Protein AF-A0A6N2ZY96-F1 (afdb_monomer)

Radius of gyration: 28.54 Å; Cα contacts (8 Å, |Δi|>4): 1042; chains: 1; bounding box: 73×35×82 Å

Solvent-accessible surface area (backbone atoms only — not comparable to full-atom values): 19296 Å² total; per-residue (Å²): 132,84,83,80,75,58,68,68,63,39,51,63,54,39,72,68,52,67,50,56,37,27,32,43,34,44,31,43,30,41,33,49,71,53,71,77,43,77,48,78,44,82,44,76,71,34,42,37,38,40,40,38,37,36,47,16,39,56,33,50,34,39,36,41,37,37,40,42,73,76,43,82,55,49,75,84,51,50,46,42,37,31,41,38,42,34,43,32,37,27,36,37,31,35,38,38,37,39,39,35,57,43,67,47,49,59,76,40,71,26,83,80,74,43,85,21,45,36,30,38,29,37,42,40,37,36,24,37,45,42,33,44,34,41,35,44,31,44,34,41,37,39,46,40,97,84,34,46,26,32,46,33,42,35,40,38,45,36,37,30,66,53,87,70,36,28,33,39,34,43,35,41,37,41,32,48,39,50,38,38,38,37,41,40,39,38,39,40,49,80,92,48,61,77,45,76,48,71,52,71,37,72,50,45,57,73,58,31,78,90,52,79,63,92,58,63,74,35,76,34,48,54,30,39,36,36,42,35,42,35,40,42,45,34,43,27,34,41,36,42,35,43,35,39,48,38,62,79,39,52,21,37,34,42,37,40,34,41,39,42,34,52,50,74,55,50,70,59,89,77,79,86,77,94,75,77,94,79,92,71,83,72,87,80,79,69,58,48,72,58,51,69,34,40,35,42,37,41,36,38,36,36,25,48,29,32,37,36,32,41,39,37,36,40,34,50,46,47,99,49,56,20,38,49,32,42,31,46,31,41,32,73,27,77,42,66,41,3,73,42,94,40,41,45,55,56,94,62,77,66,38,21,61,68,54,74,77,57,76,84,88,75,81,68,60,45,29,43,34,41,46,34,39,41,44,48,67,46,67,49,44,77,81,130

Sequence (384 aa):
MAPQVSDTAKHDAVQSNWVDRTDIAVGVQTGGKSKLDKGHFLTDDQNTIYNKQSDYGNLTKAYIETLQPISHYDENSKSVLFVQGRIGRGGEKIASKELRGYLLPELTINRNGQPSYTKINTDEKSSETLGIVGTVGIGYRRLSRNEHAYIGVNAFVDRAFTGNYNRISGGVEYVNGLNEVYANVYKGIGNKDVVRGGGGNPYPKRLYPNGYPDSFPYGVIPSENYYTYKGGRALGGYELGFARSFKNARWVRAYVNGYRWKGQGFGHEQYYNPGRPGHWSVPWFSVRNTNHYKGIKIGAELQLTPHISLDIGYNHANNMSKGMYGTVKYTLGTSKFAFWGGKHSDDAITTARSKMLNKVRRQDMIVESFDDIEYDYLAPIDHL

pLDDT: mean 84.2, std 14.66, range [32.34, 98.44]

Foldseek 3Di:
DPDAFDVVLLQVLQPDDFLQFKKWKKKKFAFDWDDWDWDWDADQAETEIETEIEAAGMWIWTKMKTKAWPDRDGSPDQKTKIKIKMKTWAAKEKEKEWEFFDWALDWDAGPVRDTHTYGYIYIYIYMYGQTIKIKMKMKMKGADPRLQKIKMKMKMWMFRPRVTKIKIKIKIWIDGQFKIKMKMWMDIDDDFDKDKDKDKDAQPCNSVVVDDDPPPPFPTFGMKMKMKTWTKHFWTWMKIKMKGADQQANQKIKMKMKIKTKADKDFDDDDDDPDDDDDDDRDDDGIDDIDMKIWMWIWMWGAAAQFKIKIWTWIDMPSHGTGIMIMIMGRSDGHQDHPPPHNGHDPGRRGCSSCNRPDDDDDHIYMYIYMYMYMDIHDGHHDD

InterPro domains:
  IPR024519 Inverse autotransporter, beta-domain [PF11924] (133-363)
  IPR038177 Inverse autotransporter, beta-domain superfamily [G3DSA:2.40.160.160] (109-370)

Mean predicted aligned error: 9.09 Å

Secondary structure (DSSP, 8-state):
-PPPPPHHHHHHHH---SGGGEEEEEEEE--EEPPPEEEEEE-SS-EEEEEEEEEEPPEEEEEEEEEEE-S---SS--EEEEEEEEEEEEEEEEEEEEEEEEEEEEEEE-TTS-EEEEEEEEEEEEEEEEEEEEEEEEEEEEE-TTSSEEEEEEEEEEEETTTTEEEEEEEEEEEETTEEEEEEEEEEES----EEEEEEEES-GGG-TT---TTTTTTS--EEEEEEEEEEEEPEEEEEEEEEEETTEEEEEEEEEEEEEE---EE--PPP----SSS-------EE---EEEEEEEEEEEE-SSSEEEEEEEEEESSS--EEEEEEEEESS--SB-SSSSB-S-SS---GGGGTTSPPP-PPPEEEEEEEEEEEEPPPPPP-

Nearest PDB structures (foldseek):
  8uzl-assembly2_B  TM=5.434E-01  e=2.583E-02  synthetic construct
  4y25-assembly1_A  TM=2.996E-01  e=1.001E-02  Escherichia coli K-12
  1fep-assembly1_A  TM=2.546E-01  e=2.583E-02  Escherichia coli K-12
  2hdi-assembly1_A  TM=1.944E-01  e=1.654E-02  Escherichia coli
  2vdf-assembly1_A  TM=2.580E-01  e=3.229E-02  Neisseria meningitidis

Organism: NCBI:txid39777

Structure (mmCIF, N/CA/C/O backbone):
data_AF-A0A6N2ZY96-F1
#
_entry.id   AF-A0A6N2ZY96-F1
#
loop_
_atom_site.group_PDB
_atom_site.id
_atom_site.type_symbol
_atom_site.label_atom_id
_atom_site.label_alt_id
_atom_site.label_comp_id
_atom_site.label_asym_id
_atom_site.label_entity_id
_atom_site.label_seq_id
_atom_site.pdbx_PDB_ins_code
_atom_site.Cartn_x
_atom_site.Cartn_y
_atom_site.Cartn_z
_atom_site.occupancy
_atom_site.B_iso_or_equiv
_atom_site.auth_seq_id
_atom_site.auth_comp_id
_atom_site.auth_asym_id
_atom_site.auth_atom_id
_atom_site.pdbx_PDB_model_num
ATOM 1 N N . MET A 1 1 ? -19.858 -18.746 37.339 1.00 32.34 1 MET A N 1
ATOM 2 C CA . MET A 1 1 ? -20.741 -17.713 36.754 1.00 32.34 1 MET A CA 1
ATOM 3 C C . MET A 1 1 ? -19.890 -16.797 35.892 1.00 32.34 1 MET A C 1
ATOM 5 O O . MET A 1 1 ? -18.878 -16.315 36.385 1.00 32.34 1 MET A O 1
ATOM 9 N N . ALA A 1 2 ? -20.229 -16.617 34.613 1.00 33.84 2 ALA A N 1
ATOM 10 C CA . ALA A 1 2 ? -19.560 -15.617 33.780 1.00 33.84 2 ALA A CA 1
ATOM 11 C C . ALA A 1 2 ? -19.949 -14.218 34.297 1.00 33.84 2 ALA A C 1
ATOM 13 O O . ALA A 1 2 ? -21.143 -14.001 34.519 1.00 33.84 2 ALA A O 1
ATOM 14 N N . PRO A 1 3 ? -19.006 -13.292 34.536 1.00 43.69 3 PRO A N 1
ATOM 15 C CA . PRO A 1 3 ? -19.353 -11.999 35.113 1.00 43.69 3 PRO A CA 1
ATOM 16 C C . PRO A 1 3 ? -20.132 -11.158 34.092 1.00 43.69 3 PRO A C 1
ATOM 18 O O . PRO A 1 3 ? -19.781 -11.118 32.911 1.00 43.69 3 PRO A O 1
ATOM 21 N N . GLN A 1 4 ? -21.215 -10.522 34.540 1.00 48.66 4 GLN A N 1
ATOM 22 C CA . GLN A 1 4 ? -22.059 -9.673 33.701 1.00 48.66 4 GLN A CA 1
ATOM 23 C C . GLN A 1 4 ? -21.403 -8.311 33.435 1.00 48.66 4 GLN A C 1
ATOM 25 O O . GLN A 1 4 ? -20.694 -7.758 34.273 1.00 48.66 4 GLN A O 1
ATOM 30 N N . VAL A 1 5 ? -21.658 -7.775 32.244 1.00 56.38 5 VAL A N 1
ATOM 31 C CA . VAL A 1 5 ? -21.278 -6.420 31.825 1.00 56.38 5 VAL A CA 1
ATOM 32 C C . VAL A 1 5 ? -22.154 -5.412 32.563 1.00 56.38 5 VAL A C 1
ATOM 34 O O . VAL A 1 5 ? -23.373 -5.570 32.525 1.00 56.38 5 VAL A O 1
ATOM 37 N N . SER A 1 6 ? -21.572 -4.382 33.186 1.00 59.44 6 SER A N 1
ATOM 38 C CA . SER A 1 6 ? -22.366 -3.323 33.824 1.00 59.44 6 SER A CA 1
ATOM 39 C C . SER A 1 6 ? -23.140 -2.508 32.782 1.00 59.44 6 SER A C 1
ATOM 41 O O . SER A 1 6 ? -22.625 -2.221 31.698 1.00 59.44 6 SER A O 1
ATOM 43 N N . ASP A 1 7 ? -24.372 -2.111 33.103 1.00 60.44 7 ASP A N 1
ATOM 44 C CA . ASP A 1 7 ? -25.250 -1.401 32.161 1.00 60.44 7 ASP A CA 1
ATOM 45 C C . ASP A 1 7 ? -24.690 -0.030 31.749 1.00 60.44 7 ASP A C 1
ATOM 47 O O . ASP A 1 7 ? -24.784 0.361 30.590 1.00 60.44 7 ASP A O 1
ATOM 51 N N . THR A 1 8 ? -23.935 0.632 32.630 1.00 56.69 8 THR A N 1
ATOM 52 C CA . THR A 1 8 ? -23.224 1.884 32.316 1.00 56.69 8 THR A CA 1
ATOM 53 C C . THR A 1 8 ? -22.191 1.712 31.194 1.00 56.69 8 THR A C 1
ATOM 55 O O . THR A 1 8 ? -22.019 2.593 30.357 1.00 56.69 8 THR A O 1
ATOM 58 N N . ALA A 1 9 ? -21.497 0.568 31.139 1.00 60.53 9 ALA A N 1
ATOM 59 C CA . ALA A 1 9 ? -20.515 0.296 30.089 1.00 60.53 9 ALA A CA 1
ATOM 60 C C . ALA A 1 9 ? -21.174 -0.016 28.735 1.00 60.53 9 ALA A C 1
ATOM 62 O O . ALA A 1 9 ? -20.564 0.221 27.689 1.00 60.53 9 ALA A O 1
ATOM 63 N N . LYS A 1 10 ? -22.407 -0.542 28.743 1.00 61.84 10 LYS A N 1
ATOM 64 C CA . LYS A 1 10 ? -23.196 -0.747 27.522 1.00 61.84 10 LYS A CA 1
ATOM 65 C C . LYS A 1 10 ? -23.717 0.582 26.984 1.00 61.84 10 LYS A C 1
ATOM 67 O O . LYS A 1 10 ? -23.539 0.831 25.794 1.00 61.84 10 LYS A O 1
ATOM 72 N N . HIS A 1 11 ? -24.274 1.422 27.855 1.00 64.19 11 HIS A N 1
ATOM 73 C CA . HIS A 1 11 ? -24.824 2.733 27.507 1.00 64.19 11 HIS A CA 1
ATOM 74 C C . HIS A 1 11 ? -23.782 3.636 26.828 1.00 64.19 11 HIS A C 1
ATOM 76 O O . HIS A 1 11 ? -24.004 4.159 25.733 1.00 64.19 11 HIS A O 1
ATOM 82 N N . ASP A 1 12 ? -22.585 3.741 27.412 1.00 61.16 12 ASP A N 1
ATOM 83 C CA . ASP A 1 12 ? -21.491 4.559 26.867 1.00 61.16 12 ASP A CA 1
ATOM 84 C C . ASP A 1 12 ? -20.995 4.066 25.493 1.00 61.16 12 ASP A C 1
ATOM 86 O O . ASP A 1 12 ? -20.632 4.863 24.631 1.00 61.16 12 ASP A O 1
ATOM 90 N N . ALA A 1 13 ? -20.965 2.747 25.266 1.00 60.28 13 ALA A N 1
ATOM 91 C CA . ALA A 1 13 ? -20.491 2.163 24.005 1.00 60.28 13 ALA A CA 1
ATOM 92 C C . ALA A 1 13 ? -21.439 2.427 22.820 1.00 60.28 13 ALA A C 1
ATOM 94 O O . ALA A 1 13 ? -21.070 2.209 21.663 1.00 60.28 13 ALA A O 1
ATOM 95 N N . VAL A 1 14 ? -22.666 2.847 23.119 1.00 61.50 14 VAL A N 1
ATOM 96 C CA . VAL A 1 14 ? -23.787 2.958 22.189 1.00 61.50 14 VAL A CA 1
ATOM 97 C C . VAL A 1 14 ? -24.066 4.414 21.806 1.00 61.50 14 VAL A C 1
ATOM 99 O O . VAL A 1 14 ? -24.357 4.681 20.643 1.00 61.50 14 VAL A O 1
ATOM 102 N N . GLN A 1 15 ? -23.903 5.371 22.725 1.00 62.00 15 GLN A N 1
ATOM 103 C CA . GLN A 1 15 ? -24.212 6.794 22.491 1.00 62.00 15 GLN A CA 1
ATOM 104 C C . GLN A 1 15 ? -23.153 7.593 21.699 1.00 62.00 15 GLN A C 1
ATOM 106 O O . GLN A 1 15 ? -23.186 8.820 21.660 1.00 62.00 15 GLN A O 1
ATOM 111 N N . SER A 1 16 ? -22.214 6.926 21.029 1.00 64.38 16 SER A N 1
ATOM 112 C CA . SER A 1 16 ? -21.169 7.589 20.240 1.00 64.38 16 SER A CA 1
ATOM 113 C C . SER A 1 16 ? -21.763 8.351 19.039 1.00 64.38 16 SER A C 1
ATOM 115 O O . SER A 1 16 ? -22.525 7.787 18.244 1.00 64.38 16 SER A O 1
ATOM 117 N N . ASN A 1 17 ? -21.376 9.617 18.858 1.00 70.06 17 ASN A N 1
ATOM 118 C CA . ASN A 1 17 ? -21.767 10.435 17.707 1.00 70.06 17 ASN A CA 1
ATOM 119 C C . ASN A 1 17 ? -20.744 10.300 16.559 1.00 70.06 17 ASN A C 1
ATOM 121 O O . ASN A 1 17 ? -19.658 9.738 16.713 1.00 70.06 17 ASN A O 1
ATOM 125 N N . TRP A 1 18 ? -21.081 10.815 15.375 1.00 69.75 18 TRP A N 1
ATOM 126 C CA . TRP A 1 18 ? -20.219 10.802 14.194 1.00 69.75 18 TRP A CA 1
ATOM 127 C C . TRP A 1 18 ? -18.880 11.512 14.427 1.00 69.75 18 TRP A C 1
ATOM 129 O O . TRP A 1 18 ? -17.854 11.094 13.882 1.00 69.75 18 TRP A O 1
ATOM 139 N N . VAL A 1 19 ? -18.895 12.543 15.275 1.00 78.25 19 VAL A N 1
ATOM 140 C CA . VAL A 1 19 ? -17.731 13.332 15.692 1.00 78.25 19 VAL A CA 1
ATOM 141 C C . VAL A 1 19 ? -16.722 12.451 16.439 1.00 78.25 19 VAL A C 1
ATOM 143 O O . VAL A 1 19 ? -15.546 12.437 16.083 1.00 78.25 19 VAL A O 1
ATOM 146 N N . ASP A 1 20 ? -17.179 11.599 17.362 1.00 77.75 20 ASP A N 1
ATOM 147 C CA . ASP A 1 20 ? -16.318 10.687 18.141 1.00 77.75 20 ASP A CA 1
ATOM 148 C C . ASP A 1 20 ? -15.620 9.618 17.300 1.00 77.75 20 ASP A C 1
ATOM 150 O O . ASP A 1 20 ? -14.705 8.940 17.762 1.00 77.75 20 ASP A O 1
ATOM 154 N N . ARG A 1 21 ? -16.050 9.451 16.049 1.00 82.69 21 ARG A N 1
ATOM 155 C CA . ARG A 1 21 ? -15.536 8.428 15.138 1.00 82.69 21 ARG A CA 1
ATOM 156 C C . ARG A 1 21 ? -14.749 9.007 13.977 1.00 82.69 21 ARG A C 1
ATOM 158 O O . ARG A 1 21 ? -14.334 8.241 13.108 1.00 82.69 21 ARG A O 1
ATOM 165 N N . THR A 1 22 ? -14.515 10.316 13.973 1.00 91.19 22 THR A N 1
ATOM 166 C CA . THR A 1 22 ? -13.776 11.009 12.918 1.00 91.19 22 THR A CA 1
ATOM 167 C C . THR A 1 22 ? -12.372 11.360 13.394 1.00 91.19 22 THR A C 1
ATOM 169 O O . THR A 1 22 ? -12.214 12.117 14.348 1.00 91.19 22 THR A O 1
ATOM 172 N N . ASP A 1 23 ? -11.362 10.823 12.709 1.00 93.31 23 ASP A N 1
ATOM 173 C CA . ASP A 1 23 ? -9.952 11.108 12.973 1.00 93.31 23 ASP A CA 1
ATOM 174 C C . ASP A 1 23 ? -9.358 11.949 11.853 1.00 93.31 23 ASP A C 1
ATOM 176 O O . ASP A 1 23 ? -9.582 11.679 10.672 1.00 93.31 23 ASP A O 1
ATOM 180 N N . ILE A 1 24 ? -8.525 12.907 12.238 1.00 95.25 24 ILE A N 1
ATOM 181 C CA . ILE A 1 24 ? -7.590 13.613 11.373 1.00 95.25 24 ILE A CA 1
ATOM 182 C C . ILE A 1 24 ? -6.197 13.108 11.726 1.00 95.25 24 ILE A C 1
ATOM 184 O O . ILE A 1 24 ? -5.769 13.210 12.872 1.00 95.25 24 ILE A O 1
ATOM 188 N N . ALA A 1 25 ? -5.478 12.551 10.762 1.00 96.69 25 ALA A N 1
ATOM 189 C CA . ALA A 1 25 ? -4.208 11.888 11.005 1.00 96.69 25 ALA A CA 1
ATOM 190 C C . ALA A 1 25 ? -3.099 12.448 10.124 1.00 96.69 25 ALA A C 1
ATOM 192 O O . ALA A 1 25 ? -3.306 12.678 8.934 1.00 96.69 25 ALA A O 1
ATOM 193 N N . VAL A 1 26 ? -1.903 12.585 10.694 1.00 97.06 26 VAL A N 1
ATOM 194 C CA . VAL A 1 26 ? -0.672 12.942 9.981 1.00 97.06 26 VAL A CA 1
ATOM 195 C C . VAL A 1 26 ? 0.438 12.005 10.430 1.00 97.06 26 VAL A C 1
ATOM 197 O O . VAL A 1 26 ? 0.609 11.756 11.621 1.00 97.06 26 VAL A O 1
ATOM 200 N N . GLY A 1 27 ? 1.200 11.464 9.485 1.00 96.19 27 GLY A N 1
ATOM 201 C CA . GLY A 1 27 ? 2.249 10.508 9.800 1.00 96.19 27 GLY A CA 1
ATOM 202 C C . GLY A 1 27 ? 3.351 10.419 8.763 1.00 96.19 27 GLY A C 1
ATOM 203 O O . GLY A 1 27 ? 3.222 10.871 7.624 1.00 96.19 27 GLY A O 1
ATOM 204 N N . VAL A 1 28 ? 4.442 9.792 9.180 1.00 96.62 28 VAL A N 1
ATOM 205 C CA . VAL A 1 28 ? 5.624 9.534 8.366 1.00 96.62 28 VAL A CA 1
ATOM 206 C C . VAL A 1 28 ? 6.124 8.117 8.622 1.00 96.62 28 VAL A C 1
ATOM 208 O O . VAL A 1 28 ? 6.003 7.589 9.726 1.00 96.62 28 VAL A O 1
ATOM 211 N N . GLN A 1 29 ? 6.686 7.494 7.595 1.00 95.38 29 GLN A N 1
ATOM 212 C CA . GLN A 1 29 ? 7.449 6.259 7.694 1.00 95.38 29 GLN A CA 1
ATOM 213 C C . GLN A 1 29 ? 8.800 6.482 7.027 1.00 95.38 29 GLN A C 1
ATOM 215 O O . GLN A 1 29 ? 8.861 6.980 5.901 1.00 95.38 29 GLN A O 1
ATOM 220 N N . THR A 1 30 ? 9.876 6.109 7.711 1.00 92.62 30 THR A N 1
ATOM 221 C CA . THR A 1 30 ? 11.212 6.198 7.139 1.00 92.62 30 THR A CA 1
ATOM 222 C C . THR A 1 30 ? 11.403 5.157 6.046 1.00 92.62 30 THR A C 1
ATOM 224 O O . THR A 1 30 ? 10.806 4.076 6.050 1.00 92.62 30 THR A O 1
ATOM 227 N N . GLY A 1 31 ? 12.224 5.530 5.078 1.00 88.50 31 GLY A N 1
ATOM 228 C CA . GLY A 1 31 ? 12.674 4.673 4.005 1.00 88.50 31 GLY A CA 1
ATOM 229 C C . GLY A 1 31 ? 14.035 4.036 4.281 1.00 88.50 31 GLY A C 1
ATOM 230 O O . GLY A 1 31 ? 14.614 4.174 5.360 1.00 88.50 31 GLY A O 1
ATOM 231 N N . GLY A 1 32 ? 14.569 3.354 3.271 1.00 84.94 32 GLY A N 1
ATOM 232 C CA . GLY A 1 32 ? 15.904 2.775 3.302 1.00 84.94 32 GLY A CA 1
ATOM 233 C C . GLY A 1 32 ? 16.560 2.827 1.930 1.00 84.94 32 GLY A C 1
ATOM 234 O O . GLY A 1 32 ? 15.914 2.565 0.918 1.00 84.94 32 GLY A O 1
ATOM 235 N N . LYS A 1 33 ? 17.861 3.119 1.906 1.00 85.56 33 LYS A N 1
ATOM 236 C CA . LYS A 1 33 ? 18.666 3.149 0.681 1.00 85.56 33 LYS A CA 1
ATOM 237 C C . LYS A 1 33 ? 19.699 2.032 0.706 1.00 85.56 33 LYS A C 1
ATOM 239 O O . LYS A 1 33 ? 20.303 1.779 1.750 1.00 85.56 33 LYS A O 1
ATOM 244 N N . SER A 1 34 ? 19.914 1.368 -0.423 1.00 82.19 34 SER A N 1
ATOM 245 C CA . SER A 1 34 ? 21.116 0.564 -0.623 1.00 82.19 34 SER A CA 1
ATOM 246 C C . SER A 1 34 ? 22.229 1.446 -1.174 1.00 82.19 34 SER A C 1
ATOM 248 O O . SER A 1 34 ? 21.976 2.411 -1.897 1.00 82.19 34 SER A O 1
ATOM 250 N N . LYS A 1 35 ? 23.478 1.085 -0.873 1.00 79.56 35 LYS A N 1
ATOM 251 C CA . LYS A 1 35 ? 24.601 1.584 -1.667 1.00 79.56 35 LYS A CA 1
ATOM 252 C C . LYS A 1 35 ? 24.420 1.120 -3.115 1.00 79.56 35 LYS A C 1
ATOM 254 O O . LYS A 1 35 ? 23.777 0.094 -3.360 1.00 79.56 35 LYS A O 1
ATOM 259 N N . LEU A 1 36 ? 24.955 1.901 -4.047 1.00 83.81 36 LEU A N 1
ATOM 260 C CA . LEU A 1 36 ? 25.095 1.472 -5.430 1.00 83.81 36 LEU A CA 1
ATOM 261 C C . LEU A 1 36 ? 26.082 0.304 -5.455 1.00 83.81 36 LEU A C 1
ATOM 263 O O . LEU A 1 36 ? 27.236 0.465 -5.059 1.00 83.81 36 LEU A O 1
ATOM 267 N N . ASP A 1 37 ? 25.600 -0.855 -5.878 1.00 81.75 37 ASP A N 1
ATOM 268 C CA . ASP A 1 37 ? 26.414 -2.041 -6.097 1.00 81.75 37 ASP A CA 1
ATOM 269 C C . ASP A 1 37 ? 26.771 -2.106 -7.584 1.00 81.75 37 ASP A C 1
ATOM 271 O O . ASP A 1 37 ? 25.881 -2.067 -8.439 1.00 81.75 37 ASP A O 1
ATOM 275 N N . LYS A 1 38 ? 28.072 -2.121 -7.884 1.00 81.88 38 LYS A N 1
ATOM 276 C CA . LYS A 1 38 ? 28.601 -2.185 -9.249 1.00 81.88 38 LYS A CA 1
ATOM 277 C C . LYS A 1 38 ? 29.391 -3.473 -9.415 1.00 81.88 38 LYS A C 1
ATOM 279 O O . LYS A 1 38 ? 30.495 -3.597 -8.891 1.00 81.88 38 LYS A O 1
ATOM 284 N N . GLY A 1 39 ? 28.837 -4.406 -10.178 1.00 77.94 39 GLY A N 1
ATOM 285 C CA . GLY A 1 39 ? 29.546 -5.596 -10.632 1.00 77.94 39 GLY A CA 1
ATOM 286 C C . GLY A 1 39 ? 30.213 -5.336 -11.976 1.00 77.94 39 GLY A C 1
ATOM 287 O O . GLY A 1 39 ? 29.559 -4.857 -12.900 1.00 77.94 39 GLY A O 1
ATOM 288 N N . HIS A 1 40 ? 31.494 -5.671 -12.092 1.00 80.12 40 HIS A N 1
ATOM 289 C CA . HIS A 1 40 ? 32.206 -5.708 -13.366 1.00 80.12 40 HIS A CA 1
ATOM 290 C C . HIS A 1 40 ? 32.514 -7.162 -13.711 1.00 80.12 40 HIS A C 1
ATOM 292 O O . HIS A 1 40 ? 33.216 -7.848 -12.969 1.00 80.12 40 HIS A O 1
ATOM 298 N N . PHE A 1 41 ? 31.981 -7.626 -14.836 1.00 73.75 41 PHE A N 1
ATOM 299 C CA . PHE A 1 41 ? 32.165 -8.981 -15.329 1.00 73.75 41 PHE A CA 1
ATOM 300 C C . PHE A 1 41 ? 32.870 -8.920 -16.674 1.00 73.75 41 PHE A C 1
ATOM 302 O O . PHE A 1 41 ? 32.328 -8.423 -17.661 1.00 73.75 41 PHE A O 1
ATOM 309 N N . LEU A 1 42 ? 34.091 -9.440 -16.698 1.00 62.16 42 LEU A N 1
ATOM 310 C CA . LEU A 1 42 ? 34.831 -9.638 -17.931 1.00 62.16 42 LEU A CA 1
ATOM 311 C C . LEU A 1 42 ? 34.376 -10.965 -18.529 1.00 62.16 42 LEU A C 1
ATOM 313 O O . LEU A 1 42 ? 34.652 -12.023 -17.960 1.00 62.16 42 LEU A O 1
ATOM 317 N N . THR A 1 43 ? 33.662 -10.890 -19.643 1.00 62.62 43 THR A N 1
ATOM 318 C CA . THR A 1 43 ? 33.451 -12.047 -20.516 1.00 62.62 43 THR A CA 1
ATOM 319 C C . THR A 1 43 ? 34.516 -12.039 -21.607 1.00 62.62 43 THR A C 1
ATOM 321 O O . THR A 1 43 ? 35.199 -11.028 -21.788 1.00 62.62 43 THR A O 1
ATOM 324 N N . ASP A 1 44 ? 34.681 -13.159 -22.305 1.00 57.81 44 ASP A N 1
ATOM 325 C CA . ASP A 1 44 ? 35.690 -13.272 -23.363 1.00 57.81 44 ASP A CA 1
ATOM 326 C C . ASP A 1 44 ? 35.422 -12.274 -24.505 1.00 57.81 44 ASP A C 1
ATOM 328 O O . ASP A 1 44 ? 36.364 -11.712 -25.062 1.00 57.81 44 ASP A O 1
ATOM 332 N N . ASP A 1 45 ? 34.146 -11.943 -24.745 1.00 61.41 45 ASP A N 1
ATOM 333 C CA . ASP A 1 45 ? 33.726 -11.059 -25.835 1.00 61.41 45 ASP A CA 1
ATOM 334 C C . ASP A 1 45 ? 33.488 -9.604 -25.402 1.00 61.41 45 ASP A C 1
ATOM 336 O O . ASP A 1 45 ? 33.770 -8.701 -26.182 1.00 61.41 45 ASP A O 1
ATOM 340 N N . GLN A 1 46 ? 32.972 -9.350 -24.186 1.00 67.06 46 GLN A N 1
ATOM 341 C CA . GLN A 1 46 ? 32.573 -8.005 -23.731 1.00 67.06 46 GLN A CA 1
ATOM 342 C C . GLN A 1 46 ? 32.867 -7.712 -22.251 1.00 67.06 46 GLN A C 1
ATOM 344 O O . GLN A 1 46 ? 32.823 -8.590 -21.381 1.00 67.06 46 GLN A O 1
ATOM 349 N N . ASN A 1 47 ? 33.059 -6.426 -21.937 1.00 75.69 47 ASN A N 1
ATOM 350 C CA . ASN A 1 47 ? 33.030 -5.928 -20.562 1.00 75.69 47 ASN A CA 1
ATOM 351 C C . ASN A 1 47 ? 31.582 -5.632 -20.156 1.00 75.69 47 ASN A C 1
ATOM 353 O O . ASN A 1 47 ? 30.929 -4.778 -20.755 1.00 75.69 47 ASN A O 1
ATOM 357 N N . THR A 1 48 ? 31.068 -6.327 -19.144 1.00 80.50 48 THR A N 1
ATOM 358 C CA . THR A 1 48 ? 29.696 -6.147 -18.665 1.00 80.50 48 THR A CA 1
ATOM 359 C C . THR A 1 48 ? 29.683 -5.470 -17.302 1.00 80.50 48 THR A C 1
ATOM 361 O O . THR A 1 48 ? 30.231 -5.984 -16.329 1.00 80.50 48 THR A O 1
ATOM 364 N N . ILE A 1 49 ? 28.985 -4.341 -17.216 1.00 84.81 49 ILE A N 1
ATOM 365 C CA . ILE A 1 49 ? 28.712 -3.621 -15.975 1.00 84.81 49 ILE A CA 1
ATOM 366 C C . ILE A 1 49 ? 27.289 -3.937 -15.525 1.00 84.81 49 ILE A C 1
ATOM 368 O O . ILE A 1 49 ? 26.337 -3.848 -16.306 1.00 84.81 49 ILE A O 1
ATOM 372 N N . TYR A 1 50 ? 27.143 -4.276 -14.249 1.00 84.25 50 TYR A N 1
ATOM 373 C CA . TYR A 1 50 ? 25.857 -4.433 -13.588 1.00 84.25 50 TYR A CA 1
ATOM 374 C C . TYR A 1 50 ? 25.726 -3.410 -12.466 1.00 84.25 50 TYR A C 1
ATOM 376 O O . TYR A 1 50 ? 26.412 -3.505 -11.451 1.00 84.25 50 TYR A O 1
ATOM 384 N N . ASN A 1 51 ? 24.840 -2.436 -12.646 1.00 87.38 51 ASN A N 1
ATOM 385 C CA . ASN A 1 51 ? 24.520 -1.435 -11.639 1.00 87.38 51 ASN A CA 1
ATOM 386 C C . ASN A 1 51 ? 23.245 -1.845 -10.909 1.00 87.38 51 ASN A C 1
ATOM 388 O O . ASN A 1 51 ? 22.209 -2.045 -11.538 1.00 87.38 51 ASN A O 1
ATOM 392 N N . LYS A 1 52 ? 23.291 -1.923 -9.583 1.00 88.75 52 LYS A N 1
ATOM 393 C CA . LYS A 1 52 ? 22.112 -2.199 -8.765 1.00 88.75 52 LYS A CA 1
ATOM 394 C C . LYS A 1 52 ? 21.972 -1.164 -7.666 1.00 88.75 52 LYS A C 1
ATOM 396 O O . LYS A 1 52 ? 22.853 -1.003 -6.823 1.00 88.75 52 LYS A O 1
ATOM 401 N N . GLN A 1 53 ? 20.832 -0.486 -7.650 1.00 91.31 53 GLN A N 1
ATOM 402 C CA . GLN A 1 53 ? 20.531 0.542 -6.668 1.00 91.31 53 GLN A CA 1
ATOM 403 C C . GLN A 1 53 ? 19.077 0.462 -6.220 1.00 91.31 53 GLN A C 1
ATOM 405 O O . GLN A 1 53 ? 18.159 0.229 -7.003 1.00 91.31 53 GLN A O 1
ATOM 410 N N . SER A 1 54 ? 18.859 0.678 -4.927 1.00 90.75 54 SER A N 1
ATOM 411 C CA . SER A 1 54 ? 17.523 0.835 -4.376 1.00 90.75 54 SER A CA 1
ATOM 412 C C . SER A 1 54 ? 17.442 2.051 -3.461 1.00 90.75 54 SER A C 1
ATOM 414 O O . SER A 1 54 ? 18.267 2.212 -2.563 1.00 90.75 54 SER A O 1
ATOM 416 N N . ASP A 1 55 ? 16.450 2.904 -3.695 1.00 92.69 55 ASP A N 1
ATOM 417 C CA . ASP A 1 55 ? 16.164 4.107 -2.914 1.00 92.69 55 ASP A CA 1
ATOM 418 C C . ASP A 1 55 ? 14.683 4.130 -2.526 1.00 92.69 55 ASP A C 1
ATOM 420 O O . ASP A 1 55 ? 13.827 4.689 -3.216 1.00 92.69 55 ASP A O 1
ATOM 424 N N . TYR A 1 56 ? 14.360 3.462 -1.423 1.00 91.75 56 TYR A N 1
ATOM 425 C CA . TYR A 1 56 ? 13.015 3.508 -0.873 1.00 91.75 56 TYR A CA 1
ATOM 426 C C . TYR A 1 56 ? 12.906 4.765 -0.021 1.00 91.75 56 TYR A C 1
ATOM 428 O O . TYR A 1 56 ? 13.467 4.809 1.072 1.00 91.75 56 TYR A O 1
ATOM 436 N N . GLY A 1 57 ? 12.222 5.789 -0.529 1.00 90.06 57 GLY A N 1
ATOM 437 C CA . GLY A 1 57 ? 12.079 7.078 0.133 1.00 90.06 57 GLY A CA 1
ATOM 438 C C . GLY A 1 57 ? 11.165 7.034 1.358 1.00 90.06 57 GLY A C 1
ATOM 439 O O . GLY A 1 57 ? 10.499 6.036 1.660 1.00 90.06 57 GLY A O 1
ATOM 440 N N . ASN A 1 58 ? 11.126 8.158 2.074 1.00 94.25 58 ASN A N 1
ATOM 441 C CA . ASN A 1 58 ? 10.203 8.341 3.189 1.00 94.25 58 ASN A CA 1
ATOM 442 C C . ASN A 1 58 ? 8.764 8.436 2.670 1.00 94.25 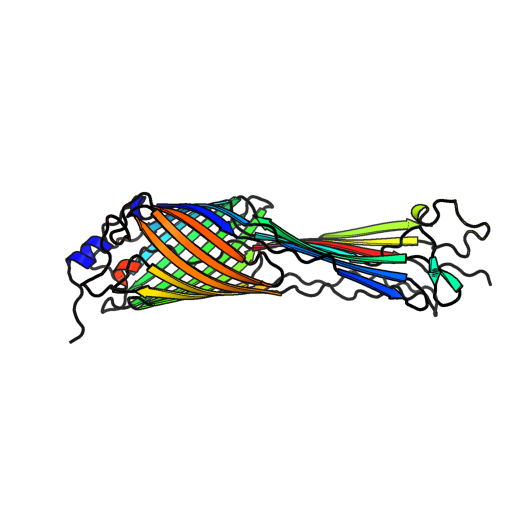58 ASN A C 1
ATOM 444 O O . ASN A 1 58 ? 8.479 9.130 1.691 1.00 94.25 58 ASN A O 1
ATOM 448 N N . LEU A 1 59 ? 7.844 7.776 3.365 1.00 95.25 59 LEU A N 1
ATOM 449 C CA . LEU A 1 59 ? 6.420 7.850 3.067 1.00 95.25 59 LEU A CA 1
ATOM 450 C C . LEU A 1 59 ? 5.745 8.825 4.017 1.00 95.25 59 LEU A C 1
ATOM 452 O O . LEU A 1 59 ? 6.033 8.839 5.209 1.00 95.25 59 LEU A O 1
ATOM 456 N N . THR A 1 60 ? 4.810 9.604 3.497 1.00 96.25 60 THR A N 1
ATOM 457 C CA . THR A 1 60 ? 4.038 10.580 4.268 1.00 96.25 60 THR A CA 1
ATOM 458 C C . THR A 1 60 ? 2.558 10.269 4.152 1.00 96.25 60 THR A C 1
ATOM 460 O O . THR A 1 60 ? 2.089 9.764 3.131 1.00 96.25 60 THR A O 1
ATOM 463 N N . LYS A 1 61 ? 1.812 10.547 5.215 1.00 95.75 61 LYS A N 1
ATOM 464 C CA . LYS A 1 61 ? 0.373 10.314 5.279 1.00 95.75 61 LYS A CA 1
ATOM 465 C C . LYS A 1 61 ? -0.298 11.517 5.911 1.00 95.75 61 LYS A C 1
ATOM 467 O O . LYS A 1 61 ? 0.200 12.047 6.896 1.00 95.75 61 LYS A O 1
ATOM 472 N N . ALA A 1 62 ? -1.422 11.925 5.345 1.00 97.38 62 ALA A N 1
ATOM 473 C CA . ALA A 1 62 ? -2.283 12.959 5.896 1.00 97.38 62 ALA A CA 1
ATOM 474 C C . ALA A 1 62 ? -3.714 12.654 5.461 1.00 97.38 62 ALA A C 1
ATOM 476 O O . ALA A 1 62 ? -3.983 12.670 4.262 1.00 97.38 62 ALA A O 1
ATOM 477 N N . TYR A 1 63 ? -4.612 12.305 6.378 1.00 97.19 63 TYR A N 1
ATOM 478 C CA . TYR A 1 63 ? -5.954 11.855 6.009 1.00 97.19 63 TYR A CA 1
ATOM 479 C C . TYR A 1 63 ? -7.006 12.167 7.059 1.00 97.19 63 TYR A C 1
ATOM 481 O O . TYR A 1 63 ? -6.697 12.355 8.231 1.00 97.19 63 TYR A O 1
ATOM 489 N N . ILE A 1 64 ? -8.255 12.156 6.607 1.00 96.94 64 ILE A N 1
ATOM 490 C CA . ILE A 1 64 ? -9.441 12.156 7.454 1.00 96.94 64 ILE A CA 1
ATOM 491 C C . ILE A 1 64 ? -10.126 10.805 7.280 1.00 96.94 64 ILE A C 1
ATOM 493 O O . ILE A 1 64 ? -10.274 10.331 6.151 1.00 96.94 64 ILE A O 1
ATOM 497 N N . GLU A 1 65 ? -10.517 10.172 8.379 1.00 96.12 65 GLU A N 1
ATOM 498 C CA . GLU A 1 65 ? -11.205 8.883 8.377 1.00 96.12 65 GLU A CA 1
ATOM 499 C C . GLU A 1 65 ? -12.368 8.876 9.361 1.00 96.12 65 GLU A C 1
ATOM 501 O O . GLU A 1 65 ? -12.227 9.302 10.502 1.00 96.12 65 GLU A O 1
ATOM 506 N N . THR A 1 66 ? -13.510 8.347 8.935 1.00 94.75 66 THR A N 1
ATOM 507 C CA . THR A 1 66 ? -14.724 8.277 9.746 1.00 94.75 66 THR A CA 1
ATOM 508 C C . THR A 1 66 ? -15.427 6.933 9.580 1.00 94.75 66 THR A C 1
ATOM 510 O O . THR A 1 66 ? -15.396 6.341 8.500 1.00 94.75 66 THR A O 1
ATOM 513 N N . LEU A 1 67 ? -16.065 6.447 10.645 1.00 93.31 67 LEU A N 1
ATOM 514 C CA . LEU A 1 67 ? -16.926 5.260 10.631 1.00 93.31 67 LEU A CA 1
ATOM 515 C C . LEU A 1 67 ? -18.293 5.619 11.201 1.00 93.31 67 LEU A C 1
ATOM 517 O O . LEU A 1 67 ? -18.373 6.203 12.281 1.00 93.31 67 LEU A O 1
ATOM 521 N N . GLN A 1 68 ? -19.363 5.235 10.506 1.00 91.56 68 GLN A N 1
ATOM 522 C CA . GLN A 1 68 ? -20.737 5.506 10.921 1.00 91.56 68 GLN A CA 1
ATOM 523 C C . GLN A 1 68 ? -21.603 4.242 10.902 1.00 91.56 68 GLN A C 1
ATOM 525 O O . GLN A 1 68 ? -21.639 3.555 9.878 1.00 91.56 68 GLN A O 1
ATOM 530 N N . PRO A 1 69 ? -22.319 3.921 11.996 1.00 90.81 69 PRO A N 1
ATOM 531 C CA . PRO A 1 69 ? -23.365 2.911 11.958 1.00 90.81 69 PRO A CA 1
ATOM 532 C C . PRO A 1 69 ? -24.521 3.406 11.079 1.00 90.81 69 PRO A C 1
ATOM 534 O O . PRO A 1 69 ? -24.906 4.570 11.146 1.00 90.81 69 PRO A O 1
ATOM 537 N N . ILE A 1 70 ? -25.065 2.516 10.254 1.00 89.44 70 ILE A N 1
ATOM 538 C CA . ILE A 1 70 ? -26.242 2.783 9.413 1.00 89.44 70 ILE A CA 1
ATOM 539 C C . ILE A 1 70 ? -27.460 1.963 9.841 1.00 89.44 70 ILE A C 1
ATOM 541 O O . ILE A 1 70 ? -28.584 2.298 9.482 1.00 89.44 70 ILE A O 1
ATOM 545 N N . SER A 1 71 ? -27.255 0.902 10.624 1.00 85.56 71 SER A N 1
ATOM 546 C CA . SER A 1 71 ? -28.336 0.235 11.349 1.00 85.56 71 SER A CA 1
ATOM 547 C C . SER A 1 71 ? -28.515 0.865 12.725 1.00 85.56 71 SER A C 1
ATOM 549 O O . SER A 1 71 ? -27.5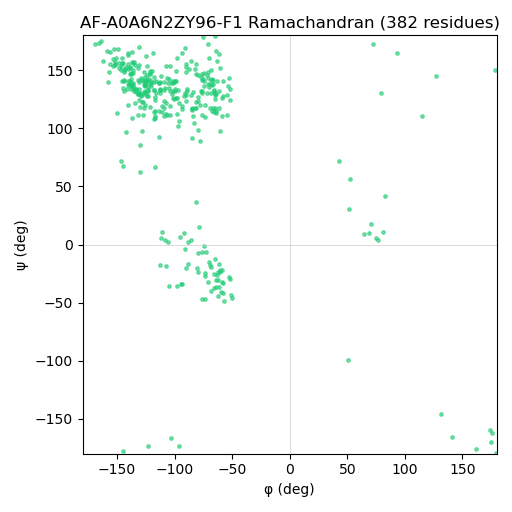44 1.330 13.326 1.00 85.56 71 SER A O 1
ATOM 551 N N . HIS A 1 72 ? -29.730 0.784 13.266 1.00 82.06 72 HIS A N 1
ATOM 552 C CA . HIS A 1 72 ? -29.952 1.058 14.680 1.00 82.06 72 HIS A CA 1
ATOM 553 C C . HIS A 1 72 ? -29.027 0.165 15.520 1.00 82.06 72 HIS A C 1
ATOM 555 O O . HIS A 1 72 ? -28.937 -1.042 15.281 1.00 82.06 72 HIS A O 1
ATOM 561 N N . TYR A 1 73 ? -28.285 0.776 16.437 1.00 80.56 73 TYR A N 1
ATOM 562 C CA . TYR A 1 73 ? -27.364 0.084 17.322 1.00 80.56 73 TYR A CA 1
ATOM 563 C C . TYR A 1 73 ? -27.519 0.675 18.714 1.00 80.56 73 TYR A C 1
ATOM 565 O O . TYR A 1 73 ? -27.135 1.816 18.949 1.00 80.56 73 TYR A O 1
ATOM 573 N N . ASP A 1 74 ? -28.117 -0.114 19.598 1.00 81.69 74 ASP A N 1
ATOM 574 C CA . ASP A 1 74 ? -28.392 0.218 20.989 1.00 81.69 74 ASP A CA 1
ATOM 575 C C . ASP A 1 74 ? -27.756 -0.802 21.961 1.00 81.69 74 ASP A C 1
ATOM 577 O O . ASP A 1 74 ? -27.008 -1.711 21.570 1.00 81.69 74 ASP A O 1
ATOM 581 N N . GLU A 1 75 ? -28.052 -0.677 23.255 1.00 78.81 75 GLU A N 1
ATOM 582 C CA . GLU A 1 75 ? -27.564 -1.600 24.291 1.00 78.81 75 GLU A CA 1
ATOM 583 C C . GLU A 1 75 ? -28.064 -3.037 24.107 1.00 78.81 75 GLU A C 1
ATOM 585 O O . GLU A 1 75 ? -27.387 -3.986 24.509 1.00 78.81 75 GLU A O 1
ATOM 590 N N . ASN A 1 76 ? -29.212 -3.212 23.452 1.00 82.44 76 ASN A N 1
ATOM 591 C CA . ASN A 1 76 ? -29.837 -4.508 23.204 1.00 82.44 76 ASN A CA 1
ATOM 592 C C . ASN A 1 76 ? -29.377 -5.129 21.876 1.00 82.44 76 ASN A C 1
ATOM 594 O O . ASN A 1 76 ? -29.437 -6.347 21.683 1.00 82.44 76 ASN A O 1
ATOM 598 N N . SER A 1 77 ? -28.854 -4.304 20.973 1.00 85.06 77 SER A N 1
ATOM 599 C CA . SER A 1 77 ? -28.422 -4.690 19.640 1.00 85.06 77 SER A CA 1
ATOM 600 C C . SER A 1 77 ? -27.234 -5.639 19.706 1.00 85.06 77 SER A C 1
ATOM 602 O O . SER A 1 77 ? -26.245 -5.403 20.403 1.00 85.06 77 SER A O 1
ATOM 604 N N . LYS A 1 78 ? -27.317 -6.735 18.946 1.00 90.50 78 LYS A N 1
ATOM 605 C CA . LYS A 1 78 ? -26.243 -7.735 18.804 1.00 90.50 78 LYS A CA 1
ATOM 606 C C . LYS A 1 78 ? -25.537 -7.648 17.458 1.00 90.50 78 LYS A C 1
ATOM 608 O O . LYS A 1 78 ? -24.665 -8.461 17.169 1.00 90.50 78 LYS A O 1
ATOM 613 N N . SER A 1 79 ? -25.912 -6.696 16.621 1.00 92.31 79 SER A N 1
ATOM 614 C CA . SER A 1 79 ? -25.334 -6.521 15.300 1.00 92.31 79 SER A CA 1
ATOM 615 C C . SER A 1 79 ? -25.298 -5.058 14.921 1.00 92.31 79 SER A C 1
ATOM 617 O O . SER A 1 79 ? -26.172 -4.298 15.325 1.00 92.31 79 SER A O 1
ATOM 619 N N . VAL A 1 80 ? -24.310 -4.690 14.117 1.00 93.75 80 VAL A N 1
ATOM 620 C CA . VAL A 1 80 ? -24.219 -3.359 13.528 1.00 93.75 80 VAL A CA 1
ATOM 621 C C . VAL A 1 80 ? -23.787 -3.474 12.077 1.00 93.75 80 VAL A C 1
ATOM 623 O O . VAL A 1 80 ? -22.849 -4.204 11.750 1.00 93.75 80 VAL A O 1
ATOM 626 N N . LEU A 1 81 ? -24.487 -2.747 11.218 1.00 95.06 81 LEU A N 1
ATOM 627 C CA . LEU A 1 81 ? -24.073 -2.445 9.860 1.00 95.06 81 LEU A CA 1
ATOM 628 C C . LEU A 1 81 ? -23.487 -1.034 9.862 1.00 95.06 81 LEU A C 1
ATOM 630 O O . LEU A 1 81 ? -24.092 -0.118 10.422 1.00 95.06 81 LEU A O 1
ATOM 634 N N . PHE A 1 82 ? -22.318 -0.855 9.259 1.00 95.12 82 PHE A N 1
ATOM 635 C CA . PHE A 1 82 ? -21.614 0.422 9.244 1.00 95.12 82 PHE A CA 1
ATOM 636 C C . PHE A 1 82 ? -21.028 0.741 7.872 1.00 95.12 82 PHE A C 1
ATOM 638 O O . PHE A 1 82 ? -20.750 -0.146 7.063 1.00 95.12 82 PHE A O 1
ATOM 645 N N . VAL A 1 83 ? -20.801 2.031 7.650 1.00 96.94 83 VAL A N 1
ATOM 646 C CA . VAL A 1 83 ? -20.010 2.575 6.547 1.00 96.94 83 VAL A CA 1
ATOM 647 C C . VAL A 1 83 ? -18.734 3.192 7.104 1.00 96.94 83 VAL A C 1
ATOM 649 O O . VAL A 1 83 ? -18.734 3.762 8.193 1.00 96.94 83 VAL A O 1
ATOM 652 N N . GLN A 1 84 ? -17.637 3.087 6.366 1.00 97.06 84 GLN A N 1
ATOM 653 C CA . GLN A 1 84 ? -16.370 3.722 6.716 1.00 97.06 84 GLN A CA 1
ATOM 654 C C . GLN A 1 84 ? -15.800 4.421 5.488 1.00 97.06 84 GLN A C 1
ATOM 656 O O . GLN A 1 84 ? -15.724 3.838 4.407 1.00 97.06 84 GLN A O 1
ATOM 661 N N . GLY A 1 85 ? -15.405 5.677 5.666 1.00 97.06 85 GLY A N 1
ATOM 662 C CA . GLY A 1 85 ? -14.838 6.516 4.621 1.00 97.06 85 GLY A CA 1
ATOM 663 C C . GLY A 1 85 ? -13.504 7.099 5.059 1.00 97.06 85 GLY A C 1
ATOM 664 O O . GLY A 1 85 ? -13.352 7.512 6.207 1.00 97.06 85 GLY A O 1
ATOM 665 N N . ARG A 1 86 ? -12.543 7.153 4.137 1.00 97.00 86 ARG A N 1
ATOM 666 C CA . ARG A 1 86 ? -11.250 7.808 4.337 1.00 97.00 86 ARG A CA 1
ATOM 667 C C . ARG A 1 86 ? -10.835 8.545 3.076 1.00 97.00 86 ARG A C 1
ATOM 669 O O . ARG A 1 86 ? -10.938 8.003 1.980 1.00 97.00 86 ARG A O 1
ATOM 676 N N . ILE A 1 87 ? -10.318 9.755 3.230 1.00 97.06 87 ILE A N 1
ATOM 677 C CA . ILE A 1 87 ? -9.711 10.506 2.133 1.00 97.06 87 ILE A CA 1
ATOM 678 C C . ILE A 1 87 ? -8.449 11.200 2.620 1.00 97.06 87 ILE A C 1
ATOM 680 O O . ILE A 1 87 ? -8.405 11.751 3.720 1.00 97.06 87 ILE A O 1
ATOM 684 N N . GLY A 1 88 ? -7.401 11.159 1.806 1.00 96.31 88 GLY A N 1
ATOM 685 C CA . GLY A 1 88 ? -6.179 11.885 2.104 1.00 96.31 88 GLY A CA 1
ATOM 686 C C . GLY A 1 88 ? -4.975 11.401 1.324 1.00 96.31 88 GLY A C 1
ATOM 687 O O . GLY A 1 88 ? -5.063 10.517 0.476 1.00 96.31 88 GLY A O 1
ATOM 688 N N . ARG A 1 89 ? -3.824 11.986 1.632 1.00 96.06 89 ARG A N 1
ATOM 689 C CA . ARG A 1 89 ? -2.532 11.569 1.106 1.00 96.06 89 ARG A CA 1
ATOM 690 C C . ARG A 1 89 ? -2.053 10.307 1.822 1.00 96.06 89 ARG A C 1
ATOM 692 O O . ARG A 1 89 ? -2.051 10.244 3.052 1.00 96.06 89 ARG A O 1
ATOM 699 N N . GLY A 1 90 ? -1.607 9.319 1.062 1.00 94.62 90 GLY A N 1
ATOM 700 C CA . GLY A 1 90 ? -1.035 8.090 1.590 1.00 94.62 90 GLY A CA 1
ATOM 701 C C . GLY A 1 90 ? -0.745 7.080 0.489 1.00 94.62 90 GLY A C 1
ATOM 702 O O . GLY A 1 90 ? -0.632 7.436 -0.683 1.00 94.62 90 GLY A O 1
ATOM 703 N N . GLY A 1 91 ? -0.625 5.813 0.883 1.00 94.75 91 GLY A N 1
ATOM 704 C CA . GLY A 1 91 ? -0.226 4.738 -0.019 1.00 94.75 91 GLY A CA 1
ATOM 705 C C . GLY A 1 91 ? 1.249 4.785 -0.405 1.00 94.75 91 GLY A C 1
ATOM 706 O O . GLY A 1 91 ? 1.981 5.722 -0.084 1.00 94.75 91 GLY A O 1
ATOM 707 N N . GLU A 1 92 ? 1.677 3.744 -1.099 1.00 96.06 92 GLU A N 1
ATOM 708 C CA . GLU A 1 92 ? 3.056 3.550 -1.525 1.00 96.06 92 GLU A CA 1
ATOM 709 C C . GLU A 1 92 ? 3.088 3.212 -3.013 1.00 96.06 92 GLU A C 1
ATOM 711 O O . GLU A 1 92 ? 2.351 2.339 -3.475 1.00 96.06 92 GLU A O 1
ATOM 716 N N . LYS A 1 93 ? 3.932 3.910 -3.767 1.00 95.12 93 LYS A N 1
ATOM 717 C CA . LYS A 1 93 ? 4.224 3.601 -5.160 1.00 95.12 93 LYS A CA 1
ATOM 718 C C . LYS A 1 93 ? 5.656 3.106 -5.242 1.00 95.12 93 LYS A C 1
ATOM 720 O O . LYS A 1 93 ? 6.587 3.867 -5.013 1.00 95.12 93 LYS A O 1
ATOM 725 N N . ILE A 1 94 ? 5.804 1.839 -5.594 1.00 93.75 94 ILE A N 1
ATOM 726 C CA . ILE A 1 94 ? 7.083 1.185 -5.827 1.00 93.75 94 ILE A CA 1
ATOM 727 C C . ILE A 1 94 ? 7.363 1.285 -7.320 1.00 93.75 94 ILE A C 1
ATOM 729 O O . ILE A 1 94 ? 6.586 0.773 -8.126 1.00 93.75 94 ILE A O 1
ATOM 733 N N . ALA A 1 95 ? 8.449 1.944 -7.696 1.00 92.88 95 ALA A N 1
ATOM 734 C CA . ALA A 1 95 ? 8.900 2.010 -9.076 1.00 92.88 95 ALA A CA 1
ATOM 735 C C . ALA A 1 95 ? 10.118 1.105 -9.272 1.00 92.88 95 ALA A C 1
ATOM 737 O O . ALA A 1 95 ? 10.984 1.013 -8.401 1.00 92.88 95 ALA A O 1
ATOM 738 N N . SER A 1 96 ? 10.197 0.443 -10.419 1.00 91.19 96 SER A N 1
ATOM 739 C CA . SER A 1 96 ? 11.407 -0.247 -10.854 1.00 91.19 96 SER A CA 1
ATOM 740 C C . SER A 1 96 ? 11.775 0.154 -12.269 1.00 91.19 96 SER A C 1
ATOM 742 O O . SER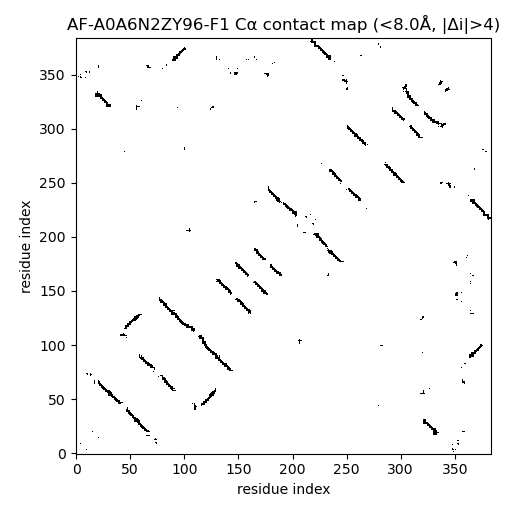 A 1 96 ? 10.901 0.286 -13.122 1.00 91.19 96 SER A O 1
ATOM 744 N N . LYS A 1 97 ? 13.066 0.296 -12.520 1.00 91.38 97 LYS A N 1
ATOM 745 C CA . LYS A 1 97 ? 13.606 0.518 -13.848 1.00 91.38 97 LYS A CA 1
ATOM 746 C C . LYS A 1 97 ? 14.681 -0.519 -14.107 1.00 91.38 97 LYS A C 1
ATOM 748 O O . LYS A 1 97 ? 15.642 -0.614 -13.342 1.00 91.38 97 LYS A O 1
ATOM 753 N N . GLU A 1 98 ? 14.501 -1.289 -15.167 1.00 88.69 98 GLU A N 1
ATOM 754 C CA . GLU A 1 98 ? 15.459 -2.304 -15.588 1.00 88.69 98 GLU A CA 1
ATOM 755 C C . GLU A 1 98 ? 15.988 -1.938 -16.978 1.00 88.69 98 GLU A C 1
ATOM 757 O O . GLU A 1 98 ? 15.227 -1.721 -17.911 1.00 88.69 98 GLU A O 1
ATOM 762 N N . LEU A 1 99 ? 17.305 -1.830 -17.124 1.00 87.38 99 LEU A N 1
ATOM 763 C CA . LEU A 1 99 ? 17.971 -1.608 -18.409 1.00 87.38 99 LEU A CA 1
ATOM 764 C C . LEU A 1 99 ? 18.868 -2.798 -18.698 1.00 87.38 99 LEU A C 1
ATOM 766 O O . LEU A 1 99 ? 19.645 -3.186 -17.819 1.00 87.38 99 LEU A O 1
ATOM 770 N N . ARG A 1 100 ? 18.805 -3.333 -19.917 1.00 85.31 100 ARG A N 1
ATOM 771 C CA . ARG A 1 100 ? 19.618 -4.469 -20.357 1.00 85.31 100 ARG A CA 1
ATOM 772 C C . ARG A 1 100 ? 20.288 -4.205 -21.691 1.00 85.31 100 ARG A C 1
ATOM 774 O O . ARG A 1 100 ? 19.677 -3.666 -22.606 1.00 85.31 100 ARG A O 1
ATOM 781 N N . GLY A 1 101 ? 21.542 -4.635 -21.797 1.00 81.62 101 GLY A N 1
ATOM 782 C CA . GLY A 1 101 ? 22.246 -4.701 -23.078 1.00 81.62 101 GLY A CA 1
ATOM 783 C C . GLY A 1 101 ? 22.754 -3.371 -23.624 1.00 81.62 101 GLY A C 1
ATOM 784 O O . GLY A 1 101 ? 23.315 -3.367 -24.705 1.00 81.62 101 GLY A O 1
ATOM 785 N N . TYR A 1 102 ? 22.615 -2.250 -22.921 1.00 87.44 102 TYR A N 1
ATOM 786 C CA . TYR A 1 102 ? 22.988 -0.954 -23.484 1.00 87.44 102 TYR A CA 1
ATOM 787 C C . TYR A 1 102 ? 24.502 -0.844 -23.715 1.00 87.44 102 TYR A C 1
ATOM 789 O O . TYR A 1 102 ? 25.272 -0.884 -22.757 1.00 87.44 102 TYR A O 1
ATOM 797 N N . LEU A 1 103 ? 24.936 -0.688 -24.969 1.00 88.00 103 LEU A N 1
ATOM 798 C CA . LEU A 1 103 ? 26.350 -0.525 -25.304 1.00 88.00 103 LEU A CA 1
ATOM 799 C C . LEU A 1 103 ? 26.781 0.937 -25.157 1.00 88.00 103 LEU A C 1
ATOM 801 O O . LEU A 1 103 ? 26.122 1.845 -25.675 1.00 88.00 103 LEU A O 1
ATOM 805 N N . LEU A 1 104 ? 27.897 1.165 -24.468 1.00 88.81 104 LEU A N 1
ATOM 806 C CA . LEU A 1 104 ? 28.592 2.450 -24.477 1.00 88.81 104 LEU A CA 1
ATOM 807 C C . LEU A 1 104 ? 29.340 2.642 -25.800 1.00 88.81 104 LEU A C 1
ATOM 809 O O . LEU A 1 104 ? 29.838 1.665 -26.342 1.00 88.81 104 LEU A O 1
ATOM 813 N N . PRO A 1 105 ? 29.466 3.880 -26.302 1.00 86.06 105 PRO A N 1
ATOM 814 C CA . PRO A 1 105 ? 30.159 4.158 -27.561 1.00 86.06 105 PRO A CA 1
ATOM 815 C C . PRO A 1 105 ? 31.691 4.117 -27.458 1.00 86.06 105 PRO A C 1
ATOM 817 O O . PRO A 1 105 ? 32.383 4.235 -28.463 1.00 86.06 105 PRO A O 1
ATOM 820 N N . GLU A 1 106 ? 32.228 3.977 -26.248 1.00 83.31 106 GLU A N 1
ATOM 821 C CA . GLU A 1 106 ? 33.660 3.880 -25.991 1.00 83.31 106 GLU A CA 1
ATOM 822 C C . GLU A 1 106 ? 34.151 2.446 -26.235 1.00 83.31 106 GLU A C 1
ATOM 824 O O . GLU A 1 106 ? 33.647 1.492 -25.630 1.00 83.31 106 GLU A O 1
ATOM 829 N N . LEU A 1 107 ? 35.133 2.301 -27.130 1.00 81.12 107 LEU A N 1
ATOM 830 C CA . LEU A 1 107 ? 35.794 1.027 -27.392 1.00 81.12 107 LEU A CA 1
ATOM 831 C C . LEU A 1 107 ? 36.780 0.708 -26.269 1.00 81.12 107 LEU A C 1
ATOM 833 O O . LEU A 1 107 ? 37.619 1.515 -25.881 1.00 81.12 107 LEU A O 1
ATOM 837 N N . THR A 1 108 ? 36.687 -0.518 -25.787 1.00 78.25 108 THR A N 1
ATOM 838 C CA . THR A 1 108 ? 37.552 -1.123 -24.778 1.00 78.25 108 THR A CA 1
ATOM 839 C C . THR A 1 108 ? 38.257 -2.333 -25.379 1.00 78.25 108 THR A C 1
ATOM 841 O O . THR A 1 108 ? 37.865 -2.813 -26.438 1.00 78.25 108 THR A O 1
ATOM 844 N N . ILE A 1 109 ? 39.302 -2.833 -24.725 1.00 79.00 109 ILE A N 1
ATOM 845 C CA . ILE A 1 109 ? 39.999 -4.047 -25.161 1.00 79.00 109 ILE A CA 1
ATOM 846 C C . ILE A 1 109 ? 39.482 -5.222 -24.325 1.00 79.00 109 ILE A C 1
ATOM 848 O O . ILE A 1 109 ? 39.471 -5.146 -23.094 1.00 79.00 109 ILE A O 1
ATOM 852 N N . ASN A 1 110 ? 39.017 -6.288 -24.981 1.00 75.69 110 ASN A N 1
ATOM 853 C CA . ASN A 1 110 ? 38.584 -7.511 -24.299 1.00 75.69 110 ASN A CA 1
ATOM 854 C C . ASN A 1 110 ? 39.789 -8.342 -23.808 1.00 75.69 110 ASN A C 1
ATOM 856 O O . ASN A 1 110 ? 40.950 -7.993 -24.027 1.00 75.69 110 ASN A O 1
ATOM 860 N N . ARG A 1 111 ? 39.532 -9.478 -23.146 1.00 70.50 111 ARG A N 1
ATOM 861 C CA . ARG A 1 111 ? 40.602 -10.359 -22.632 1.00 70.50 111 ARG A CA 1
ATOM 862 C C . ARG A 1 111 ? 41.527 -10.916 -23.719 1.00 70.50 111 ARG A C 1
ATOM 864 O O . ARG A 1 111 ? 42.663 -11.259 -23.413 1.00 70.50 111 ARG A O 1
ATOM 871 N N . ASN A 1 112 ? 41.059 -10.955 -24.963 1.00 75.94 112 ASN A N 1
ATOM 872 C CA . ASN A 1 112 ? 41.776 -11.493 -26.114 1.00 75.94 112 ASN A CA 1
ATOM 873 C C . ASN A 1 112 ? 42.517 -10.407 -26.915 1.00 75.94 112 ASN A C 1
ATOM 875 O O . ASN A 1 112 ? 43.063 -10.696 -27.977 1.00 75.94 112 ASN A O 1
ATOM 879 N N . GLY A 1 113 ? 42.544 -9.158 -26.433 1.00 74.25 113 GLY A N 1
ATOM 880 C CA . GLY A 1 113 ? 43.229 -8.056 -27.112 1.00 74.25 113 GLY A CA 1
ATOM 881 C C . GLY A 1 113 ? 42.433 -7.413 -28.254 1.00 74.25 113 GLY A C 1
ATOM 882 O O . GLY A 1 113 ? 42.995 -6.617 -29.002 1.00 74.25 113 GLY A O 1
ATOM 883 N N . GLN A 1 114 ? 41.144 -7.729 -28.404 1.00 76.62 114 GLN A N 1
ATOM 884 C CA . GLN A 1 114 ? 40.297 -7.230 -29.491 1.00 76.62 114 GLN A CA 1
ATOM 885 C C . GLN A 1 114 ? 39.436 -6.031 -29.047 1.00 76.62 114 GLN A C 1
ATOM 887 O O . GLN A 1 114 ? 39.035 -5.969 -27.878 1.00 76.62 114 GLN A O 1
ATOM 892 N N . PRO A 1 115 ? 39.109 -5.092 -29.959 1.00 76.56 115 PRO A N 1
ATOM 893 C CA . PRO A 1 115 ? 38.168 -4.010 -29.679 1.00 76.56 115 PRO A CA 1
ATOM 894 C C . PRO A 1 115 ? 36.773 -4.548 -29.336 1.00 76.56 115 PRO A C 1
ATOM 896 O O . PRO A 1 115 ? 36.217 -5.371 -30.057 1.00 76.56 115 PRO A O 1
ATOM 899 N N . SER A 1 116 ? 36.190 -4.047 -28.252 1.00 78.12 116 SER A N 1
ATOM 900 C CA . SER A 1 116 ? 34.867 -4.421 -27.759 1.00 78.12 116 SER A CA 1
ATOM 901 C C . SER A 1 116 ? 34.162 -3.234 -27.113 1.00 78.12 116 SER A C 1
ATOM 903 O O . SER A 1 116 ? 34.787 -2.357 -26.522 1.00 78.12 116 SER A O 1
ATOM 905 N N . TYR A 1 117 ? 32.834 -3.256 -27.116 1.00 82.75 117 TYR A N 1
ATOM 906 C CA . TYR A 1 117 ? 32.025 -2.323 -26.342 1.00 82.75 117 TYR A CA 1
ATOM 907 C C . TYR A 1 117 ? 31.881 -2.745 -24.877 1.00 82.75 117 TYR A C 1
ATOM 909 O O . TYR A 1 117 ? 31.965 -3.927 -24.528 1.00 82.75 117 TYR A O 1
ATOM 917 N N . THR A 1 118 ? 31.617 -1.758 -24.020 1.00 85.75 118 THR A N 1
ATOM 918 C CA . THR A 1 118 ? 31.157 -2.003 -22.650 1.00 85.75 118 THR A CA 1
ATOM 919 C C . THR A 1 118 ? 29.633 -2.061 -22.623 1.00 85.75 118 THR A C 1
ATOM 921 O O . THR A 1 118 ? 28.958 -1.107 -23.015 1.00 85.75 118 THR A O 1
ATOM 924 N N . LYS A 1 119 ? 29.087 -3.168 -22.121 1.00 85.56 119 LYS A N 1
ATOM 925 C CA . LYS A 1 119 ? 27.653 -3.399 -21.944 1.00 85.56 119 LYS A CA 1
ATOM 926 C C . LYS A 1 119 ? 27.207 -2.972 -20.548 1.00 85.56 119 LYS A C 1
ATOM 928 O O . LYS A 1 119 ? 27.741 -3.442 -19.547 1.00 85.56 119 LYS A O 1
ATOM 933 N N . ILE A 1 120 ? 26.172 -2.143 -20.470 1.00 86.25 120 ILE A N 1
ATOM 934 C CA . ILE A 1 120 ? 25.550 -1.691 -19.224 1.00 86.25 120 ILE A CA 1
ATOM 935 C C . ILE A 1 120 ? 24.229 -2.418 -18.998 1.00 86.25 120 ILE A C 1
ATOM 937 O O . ILE A 1 120 ? 23.353 -2.464 -19.864 1.00 86.25 120 ILE A O 1
ATOM 941 N N . ASN A 1 121 ? 24.068 -2.918 -17.776 1.00 86.25 121 ASN A N 1
ATOM 942 C CA . ASN A 1 121 ? 22.790 -3.338 -17.225 1.00 86.25 121 ASN A CA 1
ATOM 943 C C . ASN A 1 121 ? 22.534 -2.584 -15.919 1.00 86.25 121 ASN A C 1
ATOM 945 O O . ASN A 1 121 ? 23.452 -2.399 -15.118 1.00 86.25 121 ASN A O 1
ATOM 949 N N . THR A 1 122 ? 21.289 -2.175 -15.697 1.00 89.44 122 THR A N 1
ATOM 950 C CA . THR A 1 122 ? 20.896 -1.405 -14.515 1.00 89.44 122 THR A CA 1
ATOM 951 C C . THR A 1 122 ? 19.618 -1.958 -13.905 1.00 89.44 122 THR A C 1
ATOM 953 O O . THR A 1 122 ? 18.653 -2.192 -14.624 1.00 89.44 122 THR A O 1
ATOM 956 N N . ASP A 1 123 ? 19.619 -2.116 -12.585 1.00 88.88 123 ASP A N 1
ATOM 957 C CA . ASP A 1 123 ? 18.453 -2.362 -11.742 1.00 88.88 123 ASP A CA 1
ATOM 958 C C . ASP A 1 123 ? 18.285 -1.218 -10.755 1.00 88.88 123 ASP A C 1
ATOM 960 O O . ASP A 1 123 ? 19.022 -1.114 -9.770 1.00 88.88 123 ASP A O 1
ATOM 964 N N . GLU A 1 124 ? 17.273 -0.396 -10.980 1.00 91.44 124 GLU A N 1
ATOM 965 C CA . GLU A 1 124 ? 16.882 0.666 -10.067 1.00 91.44 124 GLU A CA 1
ATOM 966 C C . GLU A 1 124 ? 15.521 0.342 -9.462 1.00 91.44 124 GLU A C 1
ATOM 968 O O . GLU A 1 124 ? 14.567 0.009 -10.165 1.00 91.44 124 GLU A O 1
ATOM 973 N N . LYS A 1 125 ? 15.412 0.437 -8.138 1.00 91.94 125 LYS A N 1
ATOM 974 C CA . LYS A 1 125 ? 14.131 0.345 -7.429 1.00 91.94 125 LYS A CA 1
ATOM 975 C C . LYS A 1 125 ? 13.955 1.551 -6.531 1.00 91.94 125 LYS A C 1
ATOM 977 O O . LYS A 1 125 ? 14.882 1.932 -5.825 1.00 91.94 125 LYS A O 1
ATOM 982 N N . SER A 1 126 ? 12.765 2.120 -6.502 1.00 93.88 126 SER A N 1
ATOM 983 C CA . SER A 1 126 ? 12.452 3.221 -5.605 1.00 93.88 126 SER A CA 1
ATOM 984 C C . SER A 1 126 ? 11.053 3.108 -5.033 1.00 93.88 126 SER A C 1
ATOM 986 O O . SER A 1 126 ? 10.225 2.327 -5.505 1.00 93.88 126 SER A O 1
ATOM 988 N N . SER A 1 127 ? 10.804 3.857 -3.965 1.00 93.94 127 SER A N 1
ATOM 989 C CA . SER A 1 127 ? 9.468 3.981 -3.395 1.00 93.94 127 SER A CA 1
ATOM 990 C C . SER A 1 127 ? 9.180 5.411 -2.978 1.00 93.94 127 SER A C 1
ATOM 992 O O . SER A 1 127 ? 10.050 6.107 -2.450 1.00 93.94 127 SER A O 1
ATOM 994 N N . GLU A 1 128 ? 7.947 5.835 -3.223 1.00 95.38 128 GLU A N 1
ATOM 995 C CA . GLU A 1 128 ? 7.434 7.154 -2.887 1.00 95.38 128 GLU A CA 1
ATOM 996 C C . GLU A 1 128 ? 5.993 7.074 -2.367 1.00 95.38 128 GLU A C 1
ATOM 998 O O . GLU A 1 128 ? 5.289 6.072 -2.520 1.00 95.38 128 GLU A O 1
ATOM 1003 N N . THR A 1 129 ? 5.527 8.159 -1.746 1.00 96.19 129 THR A N 1
ATOM 1004 C CA . THR A 1 129 ? 4.116 8.266 -1.348 1.00 96.19 129 THR A CA 1
ATOM 1005 C C . THR A 1 129 ? 3.242 8.291 -2.600 1.00 96.19 129 THR A C 1
ATOM 1007 O O . THR A 1 129 ? 3.429 9.163 -3.444 1.00 96.19 129 THR A O 1
ATOM 1010 N N . LEU A 1 130 ? 2.261 7.388 -2.696 1.00 94.69 130 LEU A N 1
ATOM 1011 C CA . LEU A 1 130 ? 1.434 7.229 -3.900 1.00 94.69 130 LEU A CA 1
ATOM 1012 C C . LEU A 1 130 ? 0.670 8.507 -4.276 1.00 94.69 130 LEU A C 1
ATOM 1014 O O . LEU A 1 130 ? 0.577 8.843 -5.454 1.00 94.69 130 LEU A O 1
ATOM 1018 N N . GLY A 1 131 ? 0.126 9.215 -3.286 1.00 95.50 131 GLY A N 1
ATOM 1019 C CA . GLY A 1 131 ? -0.588 10.472 -3.497 1.00 95.50 131 GLY A CA 1
ATOM 1020 C C . GLY A 1 131 ? -1.929 10.484 -2.783 1.00 95.50 131 GLY A C 1
ATOM 1021 O O . GLY A 1 131 ? -2.047 9.939 -1.687 1.00 95.50 131 GLY A O 1
ATOM 1022 N N . ILE A 1 132 ? -2.931 11.134 -3.374 1.00 96.94 132 ILE A N 1
ATOM 1023 C CA . ILE A 1 132 ? -4.272 11.212 -2.783 1.00 96.94 132 ILE A CA 1
ATOM 1024 C C . ILE A 1 132 ? -5.017 9.904 -3.057 1.00 96.94 132 ILE A C 1
ATOM 1026 O O . ILE A 1 132 ? -5.142 9.479 -4.209 1.00 96.94 132 ILE A O 1
ATOM 1030 N N . VAL A 1 133 ? -5.534 9.292 -1.996 1.00 96.88 133 VAL A N 1
ATOM 1031 C CA . VAL A 1 133 ? -6.327 8.066 -2.023 1.00 96.88 133 VAL A CA 1
ATOM 1032 C C . VAL A 1 133 ? -7.656 8.315 -1.314 1.00 96.88 133 VAL A C 1
ATOM 1034 O O . VAL A 1 133 ? -7.691 8.839 -0.200 1.00 96.88 133 VAL A O 1
ATOM 1037 N N . GLY A 1 134 ? -8.747 7.944 -1.976 1.00 97.56 134 GLY A N 1
ATOM 1038 C CA . GLY A 1 134 ? -10.083 7.860 -1.397 1.00 97.56 134 GLY A CA 1
ATOM 1039 C C . GLY A 1 134 ? -10.467 6.401 -1.173 1.00 97.56 134 GLY A C 1
ATOM 1040 O O . GLY A 1 134 ? -10.208 5.554 -2.025 1.00 97.56 134 GLY A O 1
ATOM 1041 N N . THR A 1 135 ? -11.096 6.112 -0.044 1.00 97.44 135 THR A N 1
ATOM 1042 C CA . THR A 1 135 ? -11.537 4.780 0.363 1.00 97.44 135 THR A CA 1
ATOM 1043 C C . THR A 1 135 ? -12.953 4.879 0.901 1.00 97.44 135 THR A C 1
ATOM 1045 O O . TH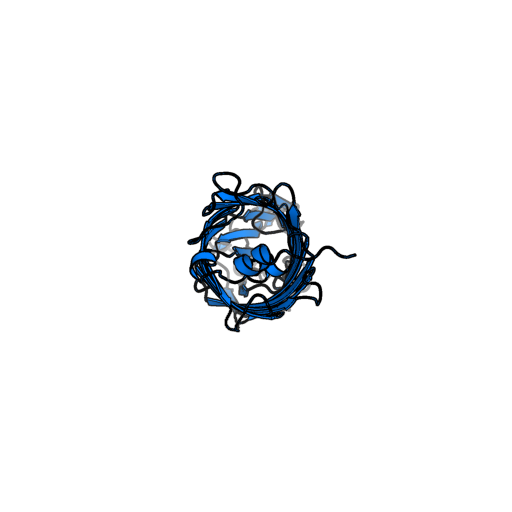R A 1 135 ? -13.238 5.729 1.743 1.00 97.44 135 THR A O 1
ATOM 1048 N N . VAL A 1 136 ? -13.820 3.970 0.468 1.00 97.94 136 VAL A N 1
ATOM 1049 C CA . VAL A 1 136 ? -15.169 3.799 1.016 1.00 97.94 136 VAL A CA 1
ATOM 1050 C C . VAL A 1 136 ? -15.425 2.312 1.195 1.00 97.94 136 VAL A C 1
ATOM 1052 O O . VAL A 1 136 ? -15.055 1.506 0.342 1.00 97.94 136 VAL A O 1
ATOM 1055 N N . GLY A 1 137 ? -16.049 1.932 2.301 1.00 97.75 137 GLY A N 1
ATOM 1056 C CA . GLY A 1 137 ? -16.434 0.552 2.532 1.00 97.75 137 GLY A CA 1
ATOM 1057 C C . GLY A 1 137 ? -17.628 0.402 3.445 1.00 97.75 137 GLY A C 1
ATOM 1058 O O . GLY A 1 137 ? -18.065 1.341 4.110 1.00 97.75 137 GLY A O 1
ATOM 1059 N N . ILE A 1 138 ? -18.128 -0.823 3.453 1.00 98.06 138 ILE A N 1
ATOM 1060 C CA . ILE A 1 138 ? -19.230 -1.278 4.286 1.00 98.06 138 ILE A CA 1
ATOM 1061 C C . ILE A 1 138 ? -18.745 -2.439 5.141 1.00 98.06 138 ILE A C 1
ATOM 1063 O O . ILE A 1 138 ? -17.881 -3.219 4.729 1.00 98.06 138 ILE A O 1
ATOM 1067 N N . GLY A 1 139 ? -19.317 -2.583 6.325 1.00 97.88 139 GLY A N 1
ATOM 1068 C CA . GLY A 1 139 ? -19.025 -3.723 7.170 1.00 97.88 139 GLY A CA 1
ATOM 1069 C C . GLY A 1 139 ? -20.179 -4.084 8.078 1.00 97.88 139 GLY A C 1
ATOM 1070 O O . GLY A 1 139 ? -21.038 -3.266 8.396 1.00 97.88 139 GLY A O 1
ATOM 1071 N N . TYR A 1 140 ? -20.188 -5.345 8.476 1.00 97.25 140 TYR A N 1
ATOM 1072 C CA . TYR A 1 140 ? -21.183 -5.922 9.355 1.00 97.25 140 TYR A CA 1
ATOM 1073 C C . TYR A 1 140 ? -20.477 -6.650 10.490 1.00 97.25 140 TYR A C 1
ATOM 1075 O O . TYR A 1 140 ? -19.617 -7.493 10.243 1.00 97.25 140 TYR A O 1
ATOM 1083 N N . ARG A 1 141 ? -20.853 -6.344 11.732 1.00 96.88 141 ARG A N 1
ATOM 1084 C CA . ARG A 1 141 ? -20.345 -7.001 12.943 1.00 96.88 141 ARG A CA 1
ATOM 1085 C C . ARG A 1 141 ? -21.489 -7.638 13.705 1.00 96.88 141 ARG A C 1
ATOM 1087 O O . ARG A 1 141 ? -22.535 -7.017 13.877 1.00 96.88 141 ARG A O 1
ATOM 1094 N N . ARG A 1 142 ? -21.266 -8.845 14.221 1.00 94.75 142 ARG A N 1
ATOM 1095 C CA . ARG A 1 142 ? -22.208 -9.585 15.063 1.00 94.75 142 ARG A CA 1
ATOM 1096 C C . ARG A 1 142 ? -21.558 -9.994 16.377 1.00 94.75 142 ARG A C 1
ATOM 1098 O O . ARG A 1 142 ? -20.585 -10.746 16.398 1.00 94.75 142 ARG A O 1
ATOM 1105 N N . LEU A 1 143 ? -22.147 -9.524 17.464 1.00 93.19 143 LEU A N 1
ATOM 1106 C CA . LEU A 1 143 ? -21.786 -9.807 18.840 1.00 93.19 143 LEU A CA 1
ATOM 1107 C C . LEU A 1 143 ? -22.279 -11.200 19.258 1.00 93.19 143 LEU A C 1
ATOM 1109 O O . LEU A 1 143 ? -23.355 -11.656 18.863 1.00 93.19 143 LEU A O 1
ATOM 1113 N N . SER A 1 144 ? -21.493 -11.886 20.080 1.00 90.88 144 SER A N 1
ATOM 1114 C CA . SER A 1 144 ? -21.866 -13.162 20.680 1.00 90.88 144 SER A CA 1
ATOM 1115 C C . SER A 1 144 ? -22.970 -12.975 21.723 1.00 90.88 144 SER A C 1
ATOM 1117 O O . SER A 1 144 ? -23.176 -11.878 22.249 1.00 90.88 144 SER A O 1
ATOM 1119 N N . ARG A 1 145 ? -23.677 -14.064 22.060 1.00 84.19 145 ARG A N 1
ATOM 1120 C CA . ARG A 1 145 ? -24.783 -14.035 23.040 1.00 84.19 145 ARG A CA 1
ATOM 1121 C C . ARG A 1 145 ? -24.363 -13.365 24.352 1.00 84.19 145 ARG A C 1
ATOM 1123 O O . ARG A 1 145 ? -25.070 -12.487 24.841 1.00 84.19 145 ARG A O 1
ATOM 1130 N N . ASN A 1 146 ? -23.167 -13.708 24.829 1.00 83.12 146 ASN A N 1
ATOM 1131 C CA . ASN A 1 146 ? -22.618 -13.228 26.095 1.00 83.12 146 ASN A CA 1
ATOM 1132 C C . ASN A 1 146 ? -21.838 -11.908 25.963 1.00 83.12 146 ASN A C 1
ATOM 1134 O O . ASN A 1 146 ? -21.254 -11.474 26.942 1.00 83.12 146 ASN A O 1
ATOM 1138 N N . GLU A 1 147 ? -21.755 -11.287 24.782 1.00 83.56 147 GLU A N 1
ATOM 1139 C CA . GLU A 1 147 ? -21.046 -10.009 24.540 1.00 83.56 147 GLU A CA 1
ATOM 1140 C C . GLU A 1 147 ? -19.525 -10.009 24.748 1.00 83.56 147 GLU A C 1
ATOM 1142 O O . GLU A 1 147 ? -18.860 -8.973 24.676 1.00 83.56 147 GLU A O 1
ATOM 1147 N N . HIS A 1 148 ? -18.945 -11.189 24.945 1.00 84.81 148 HIS A N 1
ATOM 1148 C CA . HIS A 1 148 ? -17.508 -11.347 25.151 1.00 84.81 148 HIS A CA 1
ATOM 1149 C C . HIS A 1 148 ? -16.720 -11.330 23.837 1.00 84.81 148 HIS A C 1
ATOM 1151 O O . HIS A 1 148 ? -15.527 -11.037 23.846 1.00 84.81 148 HIS A O 1
ATOM 1157 N N . ALA A 1 149 ? -17.379 -11.598 22.706 1.00 92.06 149 ALA A N 1
ATOM 1158 C CA . ALA A 1 149 ? -16.732 -11.645 21.403 1.00 92.06 149 ALA A CA 1
ATOM 1159 C C . ALA A 1 149 ? -17.640 -11.134 20.281 1.00 92.06 149 ALA A C 1
ATOM 1161 O O . ALA A 1 149 ? -18.858 -11.200 20.417 1.00 92.06 149 ALA A O 1
ATOM 1162 N N . TYR A 1 150 ? -17.068 -10.678 19.168 1.00 95.06 150 TYR A N 1
ATOM 1163 C CA . TYR A 1 150 ? -17.794 -10.460 17.917 1.00 95.06 150 TYR A CA 1
ATOM 1164 C C . TYR A 1 150 ? -17.021 -11.008 16.718 1.00 95.06 150 TYR A C 1
ATOM 1166 O O . TYR A 1 150 ? -15.796 -11.134 16.754 1.00 95.06 150 TYR A O 1
ATOM 1174 N N . ILE A 1 151 ? -17.756 -11.302 15.647 1.00 97.06 151 ILE A N 1
ATOM 1175 C CA . ILE A 1 151 ? -17.212 -11.566 14.311 1.00 97.06 151 ILE A CA 1
ATOM 1176 C C . ILE A 1 151 ? -17.667 -10.436 13.395 1.00 97.06 151 ILE A C 1
ATOM 1178 O O . ILE A 1 151 ? -18.815 -9.997 13.489 1.00 97.06 151 ILE A O 1
ATOM 1182 N N . GLY A 1 152 ? -16.784 -9.967 12.523 1.00 97.62 152 GLY A N 1
ATOM 1183 C CA . GLY A 1 152 ? -17.103 -8.968 11.518 1.00 97.62 152 GLY A CA 1
ATOM 1184 C C . GLY A 1 152 ? -16.618 -9.353 10.130 1.00 97.62 152 GLY A C 1
ATOM 1185 O O . GLY A 1 152 ? -15.639 -10.084 9.970 1.00 97.62 152 GLY A O 1
ATOM 1186 N N . VAL A 1 153 ? -17.325 -8.845 9.129 1.00 98.38 153 VAL A N 1
ATOM 1187 C CA . VAL A 1 153 ? -16.961 -8.916 7.714 1.00 98.38 153 VAL A CA 1
ATOM 1188 C C . VAL A 1 153 ? -17.033 -7.518 7.123 1.00 98.38 153 VAL A C 1
ATOM 1190 O O . VAL A 1 153 ? -17.900 -6.726 7.495 1.00 98.38 153 VAL A O 1
ATOM 1193 N N . ASN A 1 154 ? -16.122 -7.192 6.216 1.00 98.25 154 ASN A N 1
ATOM 1194 C CA . ASN A 1 154 ? -16.079 -5.880 5.586 1.00 98.25 154 ASN A CA 1
ATOM 1195 C C . ASN A 1 154 ? -15.633 -5.958 4.125 1.00 98.25 154 ASN A C 1
ATOM 1197 O O . ASN A 1 154 ? -14.963 -6.905 3.710 1.00 98.25 154 ASN A O 1
ATOM 1201 N N . ALA A 1 155 ? -16.026 -4.954 3.348 1.00 98.38 155 ALA A N 1
ATOM 1202 C CA . ALA A 1 155 ? -15.653 -4.789 1.953 1.00 98.38 155 ALA A CA 1
ATOM 1203 C C . ALA A 1 155 ? -15.372 -3.312 1.662 1.00 98.38 155 ALA A C 1
ATOM 1205 O O . ALA A 1 155 ? -16.108 -2.438 2.116 1.00 98.38 155 ALA A O 1
ATOM 1206 N N . PHE A 1 156 ? -14.317 -3.034 0.896 1.00 98.44 156 PHE A N 1
ATOM 1207 C CA . PHE A 1 156 ? -13.890 -1.674 0.562 1.00 98.44 156 PHE A CA 1
ATOM 1208 C C . PHE A 1 156 ? -13.526 -1.535 -0.912 1.00 98.44 156 PHE A C 1
ATOM 1210 O O . PHE A 1 156 ? -12.999 -2.462 -1.533 1.00 98.44 156 PHE A O 1
ATOM 1217 N N . VAL A 1 157 ? -13.738 -0.325 -1.420 1.00 97.50 157 VAL A N 1
ATOM 1218 C CA . VAL A 1 157 ? -13.193 0.190 -2.673 1.00 97.50 157 VAL A CA 1
ATOM 1219 C C . VAL A 1 157 ? -12.207 1.308 -2.348 1.00 97.50 157 VAL A C 1
ATOM 1221 O O . VAL A 1 157 ? -12.494 2.197 -1.549 1.00 97.50 157 V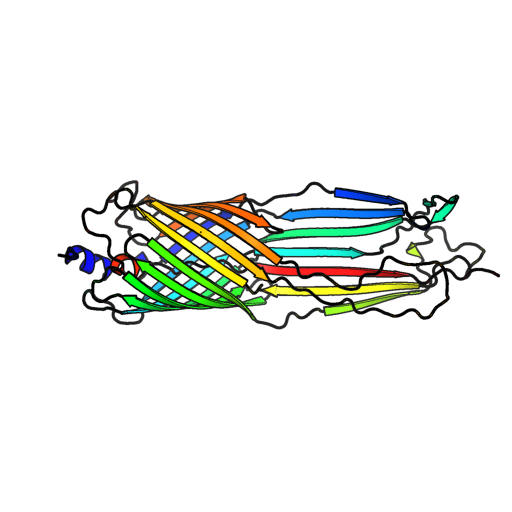AL A O 1
ATOM 1224 N N . ASP A 1 158 ? -11.036 1.264 -2.971 1.00 96.56 158 ASP A N 1
ATOM 1225 C CA . ASP A 1 158 ? -10.017 2.300 -2.885 1.00 96.56 158 ASP A CA 1
ATOM 1226 C C . ASP A 1 158 ? -9.734 2.858 -4.278 1.00 96.56 158 ASP A C 1
ATOM 1228 O O . ASP A 1 158 ? -9.597 2.099 -5.243 1.00 96.56 158 ASP A O 1
ATOM 1232 N N . ARG A 1 159 ? -9.543 4.172 -4.363 1.00 95.44 159 ARG A N 1
ATOM 1233 C CA . ARG A 1 159 ? -9.105 4.867 -5.568 1.00 95.44 159 ARG A CA 1
ATOM 1234 C C . ARG A 1 159 ? -7.941 5.787 -5.249 1.00 95.44 159 ARG A C 1
ATOM 1236 O O . ARG A 1 159 ? -8.092 6.732 -4.482 1.00 95.44 159 ARG A O 1
ATOM 1243 N N . ALA A 1 160 ? -6.794 5.539 -5.870 1.00 95.56 160 ALA A N 1
ATOM 1244 C CA . ALA A 1 160 ? -5.720 6.516 -5.938 1.00 95.56 160 ALA A CA 1
ATOM 1245 C C . ALA A 1 160 ? -5.977 7.449 -7.121 1.00 95.56 160 ALA A C 1
ATOM 1247 O O . ALA A 1 160 ? -5.981 7.021 -8.279 1.00 95.56 160 ALA A O 1
ATOM 1248 N N . PHE A 1 161 ? -6.202 8.727 -6.824 1.00 93.75 161 PHE A N 1
ATOM 1249 C CA . PHE A 1 161 ? -6.425 9.753 -7.841 1.00 93.75 161 PHE A CA 1
ATOM 1250 C C . PHE A 1 161 ? -5.140 10.005 -8.631 1.00 93.75 161 PHE A C 1
ATOM 1252 O O . PHE A 1 161 ? -5.161 10.088 -9.858 1.00 93.75 161 PHE A O 1
ATOM 1259 N N . THR A 1 162 ? -3.999 10.016 -7.936 1.00 90.12 162 THR A N 1
ATOM 1260 C CA . THR A 1 162 ? -2.680 10.067 -8.564 1.00 90.12 162 THR A CA 1
ATOM 1261 C C . THR A 1 162 ? -2.417 8.767 -9.320 1.00 90.12 162 THR A C 1
ATOM 1263 O O . THR A 1 162 ? -2.330 7.686 -8.739 1.00 90.12 162 THR A O 1
ATOM 1266 N N . GLY A 1 163 ? -2.309 8.870 -10.643 1.00 86.00 163 GLY A N 1
ATOM 1267 C CA . GLY A 1 163 ? -2.089 7.720 -11.512 1.00 86.00 163 GLY A CA 1
ATOM 1268 C C . GLY A 1 163 ? -3.316 6.830 -11.729 1.00 86.00 163 GLY A C 1
ATOM 1269 O O . GLY A 1 163 ? -3.165 5.824 -12.405 1.00 86.00 163 GLY A O 1
ATOM 1270 N N . ASN A 1 164 ? -4.511 7.179 -11.240 1.00 92.44 164 ASN A N 1
ATOM 1271 C CA . ASN A 1 164 ? -5.770 6.479 -11.539 1.00 92.44 164 ASN A CA 1
ATOM 1272 C C . ASN A 1 164 ? -5.730 4.953 -11.286 1.00 92.44 164 ASN A C 1
ATOM 1274 O O . ASN A 1 164 ? -5.985 4.153 -12.188 1.00 92.44 164 ASN A O 1
ATOM 1278 N N . TYR A 1 165 ? -5.383 4.545 -10.064 1.00 93.44 165 TYR A N 1
ATOM 1279 C CA . TYR A 1 165 ? -5.381 3.134 -9.656 1.00 93.44 165 TYR A CA 1
ATOM 1280 C C . TYR A 1 165 ? -6.600 2.814 -8.797 1.00 93.44 165 TYR A C 1
ATOM 1282 O O . TYR A 1 165 ? -6.936 3.585 -7.901 1.00 93.44 165 TYR A O 1
ATOM 1290 N N . ASN A 1 166 ? -7.219 1.653 -9.014 1.00 94.62 166 ASN A N 1
ATOM 1291 C CA . ASN A 1 166 ? -8.332 1.185 -8.191 1.00 94.62 166 ASN A CA 1
ATOM 1292 C C . ASN A 1 166 ? -7.977 -0.140 -7.516 1.00 94.62 166 ASN A C 1
ATOM 1294 O O . ASN A 1 166 ? -7.214 -0.950 -8.047 1.00 94.62 166 ASN A O 1
ATOM 1298 N N . ARG A 1 167 ? -8.536 -0.374 -6.332 1.00 95.44 167 ARG A N 1
ATOM 1299 C CA . ARG A 1 167 ? -8.366 -1.616 -5.574 1.00 95.44 167 ARG A CA 1
ATOM 1300 C C . ARG A 1 167 ? -9.666 -1.951 -4.864 1.00 95.44 167 ARG A C 1
ATOM 1302 O O . ARG A 1 167 ? -10.323 -1.061 -4.338 1.00 95.44 167 ARG A O 1
ATOM 1309 N N . ILE A 1 168 ? -10.004 -3.230 -4.810 1.00 97.19 168 ILE A N 1
ATOM 1310 C CA . ILE A 1 168 ? -11.022 -3.749 -3.897 1.00 97.19 168 ILE A CA 1
ATOM 1311 C C . ILE A 1 168 ? -10.362 -4.547 -2.788 1.00 97.19 168 ILE A C 1
ATOM 1313 O O . ILE A 1 168 ? -9.287 -5.127 -2.977 1.00 97.19 168 ILE A O 1
ATOM 1317 N N . SER A 1 169 ? -11.024 -4.613 -1.642 1.00 97.75 169 SER A N 1
ATOM 1318 C CA . SER A 1 169 ? -10.624 -5.511 -0.568 1.00 97.75 169 SER A CA 1
ATOM 1319 C C . SER A 1 169 ? -11.813 -6.096 0.165 1.00 97.75 169 SER A C 1
ATOM 1321 O O . SER A 1 169 ? -12.843 -5.439 0.289 1.00 97.75 169 SER A O 1
ATOM 1323 N N . GLY A 1 170 ? -11.622 -7.295 0.701 1.00 98.38 170 GLY A N 1
ATOM 1324 C CA . GLY A 1 170 ? -12.526 -7.928 1.653 1.00 98.38 170 GLY A CA 1
ATOM 1325 C C . GLY A 1 170 ? -11.764 -8.295 2.919 1.00 98.38 170 GLY A C 1
ATOM 1326 O O . GLY A 1 170 ? -10.581 -8.633 2.847 1.00 98.38 170 GLY A O 1
ATOM 1327 N N . GLY A 1 171 ? -12.430 -8.219 4.063 1.00 98.19 171 GLY A N 1
ATOM 1328 C CA . GLY A 1 171 ? -11.818 -8.463 5.359 1.00 98.19 171 GLY A CA 1
ATOM 1329 C C . GLY A 1 171 ? -12.723 -9.227 6.305 1.00 98.19 171 GLY A C 1
ATOM 1330 O O . GLY A 1 171 ? -13.949 -9.119 6.243 1.00 98.19 171 GLY A O 1
ATOM 1331 N N . VAL A 1 172 ? -12.097 -9.987 7.196 1.00 98.44 172 VAL A N 1
ATOM 1332 C CA . VAL A 1 172 ? -12.744 -10.649 8.329 1.00 98.44 172 VAL A CA 1
ATOM 1333 C C . VAL A 1 172 ? -12.036 -10.257 9.614 1.00 98.44 172 VAL A C 1
ATOM 1335 O O . VAL A 1 172 ? -10.815 -10.094 9.643 1.00 98.44 172 VAL A O 1
ATOM 1338 N N . GLU A 1 173 ? -12.798 -10.117 10.688 1.00 97.19 173 GLU A N 1
ATOM 1339 C CA . GLU A 1 173 ? -12.289 -9.755 12.007 1.00 97.19 173 GLU A CA 1
ATOM 1340 C C . GLU A 1 173 ? -12.965 -10.599 13.089 1.00 97.19 173 GLU A C 1
ATOM 1342 O O . GLU A 1 173 ? -14.156 -10.908 13.025 1.00 97.19 173 GLU A O 1
ATOM 1347 N N . TYR A 1 174 ? -12.188 -10.973 14.095 1.00 96.62 174 TYR A N 1
ATOM 1348 C CA . TYR A 1 174 ? -12.651 -11.645 15.294 1.00 96.62 174 TYR A CA 1
ATOM 1349 C C . TYR A 1 174 ? -12.080 -10.925 16.505 1.00 96.62 174 TYR A C 1
ATOM 1351 O O . TYR A 1 174 ? -10.864 -10.769 16.643 1.00 96.62 174 TYR A O 1
ATOM 1359 N N . VAL A 1 175 ? -12.961 -10.492 17.396 1.00 95.31 175 VAL A N 1
ATOM 1360 C CA . VAL A 1 175 ? -12.578 -9.769 18.606 1.00 95.31 175 VAL A CA 1
ATOM 1361 C C . VAL A 1 175 ? -13.112 -10.515 19.803 1.00 95.31 175 VAL A C 1
ATOM 1363 O O . VAL A 1 175 ? -14.299 -10.809 19.858 1.00 95.31 175 VAL A O 1
ATOM 1366 N N . ASN A 1 176 ? -12.242 -10.801 20.766 1.00 91.81 176 ASN A N 1
ATOM 1367 C CA . ASN A 1 176 ? -12.583 -11.450 22.025 1.00 91.81 176 ASN A CA 1
ATOM 1368 C C . ASN A 1 176 ? -12.025 -10.616 23.184 1.00 91.81 176 ASN A C 1
ATOM 1370 O O . ASN A 1 176 ? -10.828 -10.675 23.494 1.00 91.81 176 ASN A O 1
ATOM 1374 N N . GLY A 1 177 ? -12.893 -9.788 23.770 1.00 87.19 177 GLY A N 1
ATOM 1375 C CA . GLY A 1 177 ? -12.562 -8.780 24.776 1.00 87.19 177 GLY A CA 1
ATOM 1376 C C . GLY A 1 177 ? -11.396 -7.878 24.357 1.00 87.19 177 GLY A C 1
ATOM 1377 O O . GLY A 1 177 ? -11.539 -6.918 23.595 1.00 87.19 177 GLY A O 1
ATOM 1378 N N . LEU A 1 178 ? -10.206 -8.190 24.871 1.00 88.81 178 LEU A N 1
ATOM 1379 C CA . LEU A 1 178 ? -8.984 -7.417 24.654 1.00 88.81 178 LEU A CA 1
ATOM 1380 C C . LEU A 1 178 ? -8.188 -7.819 23.408 1.00 88.81 178 LEU A C 1
ATOM 1382 O O . LEU A 1 178 ? -7.345 -7.032 22.982 1.00 88.81 178 LEU A O 1
ATOM 1386 N N . ASN A 1 179 ? -8.452 -8.995 22.841 1.00 92.94 179 ASN A N 1
ATOM 1387 C CA . ASN A 1 179 ? -7.710 -9.547 21.710 1.00 92.94 179 ASN A CA 1
ATOM 1388 C C . ASN A 1 179 ? -8.480 -9.341 20.405 1.00 92.94 179 ASN A C 1
ATOM 1390 O O . ASN A 1 179 ? -9.696 -9.521 20.366 1.00 92.94 179 ASN A O 1
ATOM 1394 N N . GLU A 1 180 ? -7.762 -8.998 19.345 1.00 95.31 180 GLU A N 1
ATOM 1395 C CA . GLU A 1 180 ? -8.298 -8.741 18.011 1.00 95.31 180 GLU A CA 1
ATOM 1396 C C . GLU A 1 180 ? -7.462 -9.517 16.993 1.00 95.31 180 GLU A C 1
ATOM 1398 O O . GLU A 1 180 ? -6.236 -9.416 16.991 1.00 95.31 180 GLU A O 1
ATOM 1403 N N . VAL A 1 181 ? -8.119 -10.274 16.121 1.00 97.44 181 VAL A N 1
ATOM 1404 C CA . VAL A 1 181 ? -7.511 -10.945 14.969 1.00 97.44 181 VAL A CA 1
ATOM 1405 C C . VAL A 1 181 ? -8.243 -10.473 13.727 1.00 97.44 181 VAL A C 1
ATOM 1407 O O . VAL A 1 181 ? -9.470 -10.408 13.724 1.00 97.44 181 VAL A O 1
ATOM 1410 N N . TYR A 1 182 ? -7.512 -10.155 12.668 1.00 97.75 182 TYR A N 1
ATOM 1411 C CA . TYR A 1 182 ? -8.111 -9.766 11.398 1.00 97.75 182 TYR A CA 1
ATOM 1412 C C . TYR A 1 182 ? -7.291 -10.279 10.224 1.00 97.75 182 TYR A C 1
ATOM 1414 O O . TYR A 1 182 ? -6.069 -10.411 10.311 1.00 97.75 182 TYR A O 1
ATOM 1422 N N . ALA A 1 183 ? -7.972 -10.539 9.116 1.00 98.44 183 ALA A N 1
ATOM 1423 C CA . ALA A 1 183 ? -7.355 -10.889 7.851 1.00 98.44 183 ALA A CA 1
ATOM 1424 C C . ALA A 1 183 ? -8.031 -10.108 6.731 1.00 98.44 183 ALA A C 1
ATOM 1426 O O . ALA A 1 183 ? -9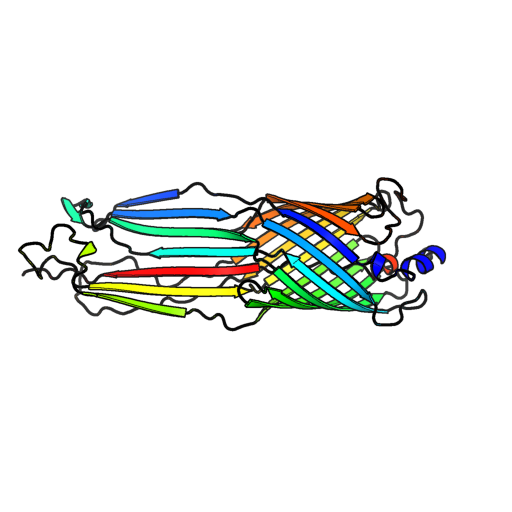.258 -10.091 6.649 1.00 98.44 183 ALA A O 1
ATOM 1427 N N . ASN A 1 184 ? -7.233 -9.494 5.860 1.00 98.38 184 ASN A N 1
ATOM 1428 C CA . ASN A 1 184 ? -7.740 -8.745 4.715 1.00 98.38 184 ASN A CA 1
ATOM 1429 C C . ASN A 1 184 ? -7.087 -9.246 3.431 1.00 98.38 184 ASN A C 1
ATOM 1431 O O . ASN A 1 184 ? -5.890 -9.531 3.398 1.00 98.38 184 ASN A O 1
ATOM 1435 N N . VAL A 1 185 ? -7.871 -9.310 2.361 1.00 98.19 185 VAL A N 1
ATOM 1436 C CA . VAL A 1 185 ? -7.422 -9.635 1.007 1.00 98.19 185 VAL A CA 1
ATOM 1437 C C . VAL A 1 185 ? -7.685 -8.458 0.086 1.00 98.19 185 VAL A C 1
ATOM 1439 O O . VAL A 1 185 ? -8.687 -7.759 0.217 1.00 98.19 185 VAL A O 1
ATOM 1442 N N . TYR A 1 186 ? -6.784 -8.245 -0.861 1.00 97.56 186 TYR A N 1
ATOM 1443 C CA . TYR A 1 186 ? -6.755 -7.080 -1.729 1.00 97.56 186 TYR A CA 1
ATOM 1444 C C . TYR A 1 186 ? -6.578 -7.509 -3.177 1.00 97.56 186 TYR A C 1
ATOM 1446 O O . TYR A 1 186 ? -5.777 -8.396 -3.484 1.00 97.56 186 TYR A O 1
ATOM 1454 N N . LYS A 1 187 ? -7.266 -6.823 -4.083 1.00 95.19 187 LYS A N 1
ATOM 1455 C CA . LYS A 1 187 ? -7.132 -7.022 -5.523 1.00 95.19 187 LYS A CA 1
ATOM 1456 C C . LYS A 1 187 ? -7.172 -5.674 -6.230 1.00 95.19 187 LYS A C 1
ATOM 1458 O O . LYS A 1 187 ? -8.153 -4.946 -6.114 1.00 95.19 187 LYS A O 1
ATOM 1463 N N . GLY A 1 188 ? -6.106 -5.338 -6.952 1.00 92.75 188 GLY A N 1
ATOM 1464 C CA . GLY A 1 188 ? -6.121 -4.203 -7.872 1.00 92.75 188 GLY A CA 1
ATOM 1465 C C . GLY A 1 188 ? -7.131 -4.422 -8.997 1.00 92.75 188 GLY A C 1
ATOM 1466 O O . GLY A 1 188 ? -7.268 -5.542 -9.491 1.00 92.75 188 GLY A O 1
ATOM 1467 N N . ILE A 1 189 ? -7.839 -3.363 -9.384 1.00 88.31 189 ILE A N 1
ATOM 1468 C CA . ILE A 1 189 ? -8.791 -3.354 -10.497 1.00 88.31 189 ILE A CA 1
ATOM 1469 C C . ILE A 1 189 ? -8.410 -2.232 -11.465 1.00 88.31 189 ILE A C 1
ATOM 1471 O O . ILE A 1 189 ? -8.125 -1.108 -11.050 1.00 88.31 189 ILE A O 1
ATOM 1475 N N . GLY A 1 190 ? -8.441 -2.536 -12.761 1.00 74.56 190 GLY A N 1
ATOM 1476 C CA . GLY A 1 190 ? -8.193 -1.588 -13.844 1.00 74.56 190 GLY A CA 1
ATOM 1477 C C . GLY A 1 190 ? -7.125 -2.086 -14.814 1.00 74.56 190 GLY A C 1
ATOM 1478 O O . GLY A 1 190 ? -6.162 -2.734 -14.405 1.00 74.56 190 GLY A O 1
ATOM 1479 N N . ASN A 1 191 ? -7.309 -1.761 -16.094 1.00 54.97 191 ASN A N 1
ATOM 1480 C CA . ASN A 1 191 ? -6.415 -2.151 -17.181 1.00 54.97 191 ASN A CA 1
ATOM 1481 C C . ASN A 1 191 ? -5.277 -1.138 -17.279 1.00 54.97 191 ASN A C 1
ATOM 1483 O O . ASN A 1 191 ? -5.380 -0.110 -17.944 1.00 54.97 191 ASN A O 1
ATOM 1487 N N . LYS A 1 192 ? -4.190 -1.418 -16.572 1.00 67.12 192 LYS A N 1
ATOM 1488 C CA . LYS A 1 192 ? -2.880 -0.858 -16.893 1.00 67.12 192 LYS A CA 1
ATOM 1489 C C . LYS A 1 192 ? -1.974 -2.017 -17.251 1.00 67.12 192 LYS A C 1
ATOM 1491 O O . LYS A 1 192 ? -1.082 -2.408 -16.495 1.00 67.12 192 LYS A O 1
ATOM 1496 N N . ASP A 1 193 ? -2.326 -2.628 -18.371 1.00 72.38 193 ASP A N 1
ATOM 1497 C CA . ASP A 1 193 ? -1.571 -3.728 -18.935 1.00 72.38 193 ASP A CA 1
ATOM 1498 C C . ASP A 1 193 ? -0.173 -3.260 -19.341 1.00 72.38 193 ASP A C 1
ATOM 1500 O O . ASP A 1 193 ? 0.135 -2.065 -19.369 1.00 72.38 193 ASP A O 1
ATOM 1504 N N . VAL A 1 194 ? 0.695 -4.232 -19.602 1.00 83.81 194 VAL A N 1
ATOM 1505 C CA . VAL A 1 194 ? 2.047 -3.958 -20.081 1.00 83.81 194 VAL A CA 1
ATOM 1506 C C . VAL A 1 194 ? 1.935 -3.287 -21.447 1.00 83.81 194 VAL A C 1
ATOM 1508 O O . VAL A 1 194 ? 1.484 -3.908 -22.407 1.00 83.81 194 VAL A O 1
ATOM 1511 N N . VAL A 1 195 ? 2.358 -2.032 -21.540 1.00 88.06 195 VAL A N 1
ATOM 1512 C CA . VAL A 1 195 ? 2.543 -1.344 -22.814 1.00 88.06 195 VAL A CA 1
ATOM 1513 C C . VAL A 1 195 ? 3.891 -1.772 -23.364 1.00 88.06 195 VAL A C 1
ATOM 1515 O O . VAL A 1 195 ? 4.925 -1.533 -22.735 1.00 88.06 195 VAL A O 1
ATOM 1518 N N . ARG A 1 196 ? 3.859 -2.420 -24.527 1.00 89.25 196 ARG A N 1
ATOM 1519 C CA . ARG A 1 196 ? 5.047 -2.815 -25.277 1.00 89.25 196 ARG A CA 1
ATOM 1520 C C . ARG A 1 196 ? 5.293 -1.809 -26.385 1.00 89.25 196 ARG A C 1
ATOM 1522 O O . ARG A 1 196 ? 4.368 -1.431 -27.098 1.00 89.25 196 ARG A O 1
ATOM 1529 N N . GLY A 1 197 ? 6.536 -1.382 -26.514 1.00 87.44 197 GLY A N 1
ATOM 1530 C CA . GLY A 1 197 ? 7.001 -0.570 -27.627 1.00 87.44 197 GLY A CA 1
ATOM 1531 C C . GLY A 1 197 ? 8.349 -1.074 -28.102 1.00 87.44 197 GLY A C 1
ATOM 1532 O O . GLY A 1 197 ? 9.023 -1.814 -27.388 1.00 87.44 197 GLY A O 1
ATOM 1533 N N . GLY A 1 198 ? 8.763 -0.639 -29.279 1.00 88.12 198 GLY A N 1
ATOM 1534 C CA . GLY A 1 198 ? 10.091 -0.933 -29.780 1.00 88.12 198 GLY A CA 1
ATOM 1535 C C . GLY A 1 198 ? 10.511 0.057 -30.847 1.00 88.12 198 GLY A C 1
ATOM 1536 O O . GLY A 1 198 ? 9.702 0.836 -31.353 1.00 88.12 198 GLY A O 1
ATOM 1537 N N . GLY A 1 199 ? 11.793 0.028 -31.160 1.00 86.88 199 GLY A N 1
ATOM 1538 C CA . GLY A 1 199 ? 12.384 0.835 -32.209 1.00 86.88 199 GLY A CA 1
ATOM 1539 C C . GLY A 1 199 ? 13.766 0.317 -32.553 1.00 86.88 199 GLY A C 1
ATOM 1540 O O . GLY A 1 199 ? 14.292 -0.572 -31.886 1.00 86.88 199 GLY A O 1
ATOM 1541 N N . GLY A 1 200 ? 14.363 0.884 -33.591 1.00 84.56 200 GLY A N 1
ATOM 1542 C CA . GLY A 1 200 ? 15.717 0.526 -33.960 1.00 84.56 200 GLY A CA 1
ATOM 1543 C C . GLY A 1 200 ? 16.369 1.545 -34.871 1.00 84.56 200 GLY A C 1
ATOM 1544 O O . GLY A 1 200 ? 15.694 2.322 -35.544 1.00 84.56 200 GLY A O 1
ATOM 1545 N N . ASN A 1 201 ? 17.696 1.530 -34.867 1.00 86.62 201 ASN A N 1
ATOM 1546 C CA . ASN A 1 201 ? 18.537 2.378 -35.694 1.00 86.62 201 ASN A CA 1
ATOM 1547 C C . ASN A 1 201 ? 19.433 1.489 -36.567 1.00 86.62 201 ASN A C 1
ATOM 1549 O O . ASN A 1 201 ? 20.241 0.733 -36.015 1.00 86.62 201 ASN A O 1
ATOM 1553 N N . PRO A 1 202 ? 19.332 1.562 -37.908 1.00 86.50 202 PRO A N 1
ATOM 1554 C CA . PRO A 1 202 ? 20.308 0.926 -38.781 1.00 86.50 202 PRO A CA 1
ATOM 1555 C C . PRO A 1 202 ? 21.653 1.639 -38.630 1.00 86.50 202 PRO A C 1
ATOM 1557 O O . PRO A 1 202 ? 21.696 2.869 -38.571 1.00 86.50 202 PRO A O 1
ATOM 1560 N N . TYR A 1 203 ? 22.734 0.863 -38.556 1.00 87.00 203 TYR A N 1
ATOM 1561 C CA . TYR A 1 203 ? 24.104 1.336 -38.356 1.00 87.00 203 TYR A CA 1
ATOM 1562 C C . TYR A 1 203 ? 24.179 2.439 -37.278 1.00 87.00 203 TYR A C 1
ATOM 1564 O O . TYR A 1 203 ? 24.347 3.614 -37.607 1.00 87.00 203 TYR A O 1
ATOM 1572 N N . PRO A 1 204 ? 24.011 2.125 -35.983 1.00 87.69 204 PRO A N 1
ATOM 1573 C CA . PRO A 1 204 ? 23.828 3.122 -34.928 1.00 87.69 204 PRO A CA 1
ATOM 1574 C C . PRO A 1 204 ? 25.034 4.070 -34.809 1.00 87.69 204 PRO A C 1
ATOM 1576 O O . PRO A 1 204 ? 26.012 3.774 -34.124 1.00 87.69 204 PRO A O 1
ATOM 1579 N N . LYS A 1 205 ? 24.941 5.260 -35.429 1.00 88.50 205 LYS A N 1
ATOM 1580 C CA . LYS A 1 205 ? 26.009 6.284 -35.453 1.00 88.50 205 LYS A CA 1
ATOM 1581 C C . LYS A 1 205 ? 26.542 6.629 -34.064 1.00 88.50 205 LYS A C 1
ATOM 1583 O O . LYS A 1 205 ? 27.714 6.952 -33.925 1.00 88.50 205 LYS A O 1
ATOM 1588 N N . ARG A 1 206 ? 25.702 6.525 -33.024 1.00 90.19 206 ARG A N 1
ATOM 1589 C CA . ARG A 1 206 ? 26.104 6.807 -31.639 1.00 90.19 206 ARG A CA 1
ATOM 1590 C C . ARG A 1 206 ? 27.274 5.939 -31.173 1.00 90.19 206 ARG A C 1
ATOM 1592 O O . ARG A 1 206 ? 28.063 6.430 -30.384 1.00 90.19 206 ARG A O 1
ATOM 1599 N N . LEU A 1 207 ? 27.379 4.689 -31.641 1.00 87.69 207 LEU A N 1
ATOM 1600 C CA . LEU A 1 207 ? 28.447 3.750 -31.265 1.00 87.69 207 LEU A CA 1
ATOM 1601 C C . LEU A 1 207 ? 29.764 4.000 -32.012 1.00 87.69 207 LEU A C 1
ATOM 1603 O O . LEU A 1 207 ? 30.777 3.381 -31.694 1.00 87.69 207 LEU A O 1
ATOM 1607 N N . TYR A 1 208 ? 29.739 4.910 -32.985 1.00 87.94 208 TYR A N 1
ATOM 1608 C CA . TYR A 1 208 ? 30.864 5.294 -33.829 1.00 87.94 208 TYR A CA 1
ATOM 1609 C C . TYR A 1 208 ? 30.986 6.828 -33.842 1.00 87.94 208 TYR A C 1
ATOM 1611 O O . TYR A 1 208 ? 30.804 7.458 -34.885 1.00 87.94 208 TYR A O 1
ATOM 1619 N N . PRO A 1 209 ? 31.252 7.465 -32.681 1.00 84.38 209 PRO A N 1
ATOM 1620 C CA . PRO A 1 209 ? 31.238 8.926 -32.553 1.00 84.38 209 PRO A CA 1
ATOM 1621 C C . PRO A 1 209 ? 32.288 9.622 -33.433 1.00 84.38 209 PRO A C 1
ATOM 1623 O O . PRO A 1 209 ? 32.100 10.777 -33.806 1.00 84.38 209 PRO A O 1
ATOM 1626 N N . ASN A 1 210 ? 33.352 8.906 -33.809 1.00 87.19 210 ASN A N 1
ATOM 1627 C CA . ASN A 1 210 ? 34.414 9.385 -34.696 1.00 87.19 210 ASN A CA 1
ATOM 1628 C C . ASN A 1 210 ? 34.153 9.070 -36.185 1.00 87.19 210 ASN A C 1
ATOM 1630 O O . ASN A 1 210 ? 35.045 9.246 -37.008 1.00 87.19 210 ASN A O 1
ATOM 1634 N N . GLY A 1 211 ? 32.950 8.605 -36.534 1.00 86.62 211 GLY A N 1
ATOM 1635 C CA . GLY A 1 211 ? 32.622 8.084 -37.863 1.00 86.62 211 GLY A CA 1
ATOM 1636 C C . GLY A 1 211 ? 32.787 6.565 -37.961 1.00 86.62 211 GLY A C 1
ATOM 1637 O O . GLY A 1 211 ? 33.378 5.930 -37.085 1.00 86.62 211 GLY A O 1
ATOM 1638 N N . TYR A 1 212 ? 32.214 5.969 -39.011 1.00 89.31 212 TYR A N 1
ATOM 1639 C CA . TYR A 1 212 ? 32.378 4.539 -39.284 1.00 89.31 212 TYR A CA 1
ATOM 1640 C C . TYR A 1 212 ? 33.821 4.226 -39.704 1.00 89.31 212 TYR A C 1
ATOM 1642 O O . TYR A 1 212 ? 34.465 5.080 -40.312 1.00 89.31 212 TYR A O 1
ATOM 1650 N N . PRO A 1 213 ? 34.320 3.012 -39.415 1.00 84.19 213 PRO A N 1
ATOM 1651 C CA . PRO A 1 213 ? 35.617 2.567 -39.909 1.00 84.19 213 PRO A CA 1
ATOM 1652 C C . PRO A 1 213 ? 35.636 2.478 -41.440 1.00 84.19 213 PRO A C 1
ATOM 1654 O O . PRO A 1 213 ? 34.598 2.267 -42.071 1.00 84.19 213 PRO A O 1
ATOM 1657 N N . ASP A 1 214 ? 36.833 2.533 -42.023 1.00 86.31 214 ASP A N 1
ATOM 1658 C CA . ASP A 1 214 ? 37.048 2.405 -43.474 1.00 86.31 214 ASP A CA 1
ATOM 1659 C C . ASP A 1 214 ? 36.529 1.075 -44.048 1.00 86.31 214 ASP A C 1
ATOM 1661 O O . ASP A 1 214 ? 36.226 0.977 -45.234 1.00 86.31 214 ASP A O 1
ATOM 1665 N N . SER A 1 215 ? 36.378 0.051 -43.204 1.00 83.06 215 SER A N 1
ATOM 1666 C CA . SER A 1 215 ? 35.816 -1.250 -43.568 1.00 83.06 215 SER A CA 1
ATOM 1667 C C . SER A 1 215 ? 34.295 -1.250 -43.751 1.00 83.06 215 SER A C 1
ATOM 1669 O O . SER A 1 215 ? 33.736 -2.301 -44.049 1.00 83.06 215 SER A O 1
ATOM 1671 N N . PHE A 1 216 ? 33.597 -0.125 -43.554 1.00 85.44 216 PHE A N 1
ATOM 1672 C CA . PHE A 1 216 ? 32.136 -0.049 -43.637 1.00 85.44 216 PHE A CA 1
ATOM 1673 C C . PHE A 1 216 ? 31.582 -0.637 -44.958 1.00 85.44 216 PHE A C 1
ATOM 1675 O O . PHE A 1 216 ? 32.075 -0.295 -46.034 1.00 85.44 216 PHE A O 1
ATOM 1682 N N . PRO A 1 217 ? 30.524 -1.477 -44.917 1.00 82.94 217 PRO A N 1
ATOM 1683 C CA . PRO A 1 217 ? 29.689 -1.816 -43.756 1.00 82.94 217 PRO A CA 1
ATOM 1684 C C . PRO A 1 217 ? 30.218 -2.968 -42.880 1.00 82.94 217 PRO A C 1
ATOM 1686 O O . PRO A 1 217 ? 29.538 -3.373 -41.937 1.00 82.94 217 PRO A O 1
ATOM 1689 N N . TYR A 1 218 ? 31.400 -3.506 -43.171 1.00 83.06 218 TYR A N 1
ATOM 1690 C CA . TYR A 1 218 ? 31.996 -4.633 -42.454 1.00 83.06 218 TYR A CA 1
ATOM 1691 C C . TYR A 1 218 ? 32.651 -4.202 -41.141 1.00 83.06 218 TYR A C 1
ATOM 1693 O O . TYR A 1 218 ? 33.186 -3.096 -41.016 1.00 83.06 218 TYR A O 1
ATOM 1701 N N . GLY A 1 219 ? 32.593 -5.080 -40.137 1.00 76.94 219 GLY A N 1
ATOM 1702 C CA . GLY A 1 219 ? 33.080 -4.784 -38.784 1.00 76.94 219 GLY A CA 1
ATOM 1703 C C . GLY A 1 219 ? 32.244 -3.7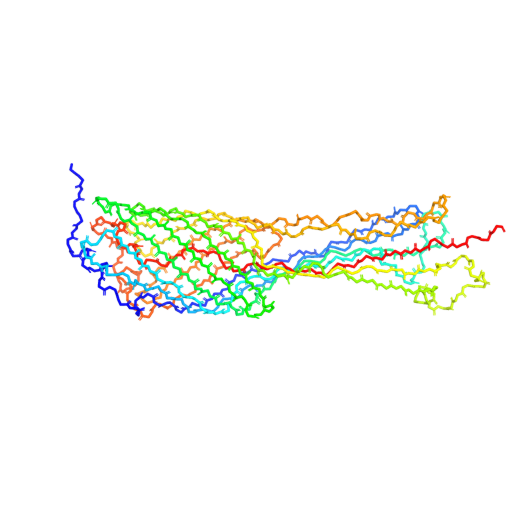39 -38.027 1.00 76.94 219 GLY A C 1
ATOM 1704 O O . GLY A 1 219 ? 32.644 -3.281 -36.957 1.00 76.94 219 GLY A O 1
ATOM 1705 N N . VAL A 1 220 ? 31.075 -3.361 -38.560 1.00 83.44 220 VAL A N 1
ATOM 1706 C CA . VAL A 1 220 ? 30.144 -2.398 -37.959 1.00 83.44 220 VAL A CA 1
ATOM 1707 C C . VAL A 1 220 ? 28.862 -3.106 -37.537 1.00 83.44 220 VAL A C 1
ATOM 1709 O O . VAL A 1 220 ? 28.355 -3.952 -38.269 1.00 83.44 220 VAL A O 1
ATOM 1712 N N . ILE A 1 221 ? 28.315 -2.741 -36.374 1.00 83.12 221 ILE A N 1
ATOM 1713 C CA . ILE A 1 221 ? 27.007 -3.212 -35.906 1.00 83.12 221 ILE A CA 1
ATOM 1714 C C . ILE A 1 221 ? 25.933 -2.761 -36.913 1.00 83.12 221 ILE A C 1
ATOM 1716 O O . ILE A 1 221 ? 25.729 -1.554 -37.072 1.00 83.12 221 ILE A O 1
ATOM 1720 N N . PRO A 1 222 ? 25.216 -3.678 -37.587 1.00 83.50 222 PRO A N 1
ATOM 1721 C CA . PRO A 1 222 ? 24.256 -3.300 -38.625 1.00 83.50 222 PRO A CA 1
ATOM 1722 C C . PRO A 1 222 ? 22.970 -2.677 -38.077 1.00 83.50 222 PRO A C 1
ATOM 1724 O O . PRO A 1 222 ? 22.289 -1.934 -38.782 1.00 83.50 222 PRO A O 1
ATOM 1727 N N . SER A 1 223 ? 22.610 -2.976 -36.827 1.00 83.94 223 SER A N 1
ATOM 1728 C CA . SER A 1 223 ? 21.383 -2.480 -36.206 1.00 83.94 223 SER A CA 1
ATOM 1729 C C . SER A 1 223 ? 21.477 -2.499 -34.682 1.00 83.94 223 SER A C 1
ATOM 1731 O O . SER A 1 223 ? 21.997 -3.451 -34.100 1.00 83.94 223 SER A O 1
ATOM 1733 N N . GLU A 1 224 ? 20.949 -1.445 -34.064 1.00 84.81 224 GLU A N 1
ATOM 1734 C CA . GLU A 1 224 ? 20.589 -1.383 -32.647 1.00 84.81 224 GLU A CA 1
ATOM 1735 C C . GLU A 1 224 ? 19.068 -1.364 -32.550 1.00 84.81 224 GLU A C 1
ATOM 1737 O O . GLU A 1 224 ? 18.450 -0.366 -32.918 1.00 84.81 224 GLU A O 1
ATOM 1742 N N . ASN A 1 225 ? 18.476 -2.442 -32.054 1.00 87.06 225 ASN A N 1
ATOM 1743 C CA . ASN A 1 225 ? 17.052 -2.532 -31.765 1.00 87.06 225 ASN A CA 1
ATOM 1744 C C . ASN A 1 225 ? 16.828 -2.429 -30.260 1.00 87.06 225 ASN A C 1
ATOM 1746 O O . ASN A 1 225 ? 17.698 -2.768 -29.458 1.00 87.06 225 ASN A O 1
ATOM 1750 N N . TYR A 1 226 ? 15.652 -1.970 -29.860 1.00 85.69 226 TYR A N 1
ATOM 1751 C CA . TYR A 1 226 ? 15.263 -1.964 -28.463 1.00 85.69 226 TYR A CA 1
ATOM 1752 C C . TYR A 1 226 ? 13.778 -2.247 -28.289 1.00 85.69 226 TYR A C 1
ATOM 1754 O O . TYR A 1 226 ? 12.946 -1.848 -29.106 1.00 85.69 226 TYR A O 1
ATOM 1762 N N . TYR A 1 227 ? 13.458 -2.884 -27.168 1.00 88.19 227 TYR A N 1
ATOM 1763 C CA . TYR A 1 227 ? 12.106 -3.098 -26.680 1.00 88.19 227 TYR A CA 1
ATOM 1764 C C . TYR A 1 227 ? 11.916 -2.364 -25.360 1.00 88.19 227 TYR A C 1
ATOM 1766 O O . TYR A 1 227 ? 12.807 -2.329 -24.511 1.00 88.19 227 TYR A O 1
ATOM 1774 N N . THR A 1 228 ? 10.741 -1.770 -25.187 1.00 90.19 228 THR A N 1
ATOM 1775 C CA . THR A 1 228 ? 10.342 -1.078 -23.961 1.00 90.19 228 THR A CA 1
ATOM 1776 C C . THR A 1 228 ? 9.083 -1.710 -23.395 1.00 90.19 228 THR A C 1
ATOM 1778 O O . THR A 1 228 ? 8.141 -2.009 -24.133 1.00 90.19 228 THR A O 1
ATOM 1781 N N . TYR A 1 229 ? 9.058 -1.880 -22.079 1.00 89.50 229 TYR A N 1
ATOM 1782 C CA . TYR A 1 229 ? 7.935 -2.427 -21.334 1.00 89.50 229 TYR A CA 1
ATOM 1783 C C . TYR A 1 229 ? 7.588 -1.463 -20.212 1.00 89.50 229 TYR A C 1
ATOM 1785 O O . TYR A 1 229 ? 8.342 -1.301 -19.253 1.00 89.50 229 TYR A O 1
ATOM 1793 N N . LYS A 1 230 ? 6.429 -0.817 -20.320 1.00 90.62 230 LYS A N 1
ATOM 1794 C CA . LYS A 1 230 ? 5.960 0.144 -19.319 1.00 90.62 230 LYS A CA 1
ATOM 1795 C C . LYS A 1 230 ? 4.623 -0.281 -18.766 1.00 90.62 230 LYS A C 1
ATOM 1797 O O . LYS A 1 230 ? 3.755 -0.760 -19.489 1.00 90.62 230 LYS A O 1
ATOM 1802 N N . GLY A 1 231 ? 4.427 -0.073 -17.478 1.00 89.25 231 GLY A N 1
ATOM 1803 C CA . GLY A 1 231 ? 3.151 -0.380 -16.862 1.00 89.25 231 GLY A CA 1
ATOM 1804 C C . GLY A 1 231 ? 3.145 -0.093 -15.379 1.00 89.25 231 GLY A C 1
ATOM 1805 O O . GLY A 1 231 ? 4.120 0.376 -14.791 1.00 89.25 231 GLY A O 1
ATOM 1806 N N . GLY A 1 232 ? 2.008 -0.368 -14.763 1.00 89.56 232 GLY A N 1
ATOM 1807 C CA . GLY A 1 232 ? 1.881 -0.277 -13.323 1.00 89.56 232 GLY A CA 1
ATOM 1808 C C . GLY A 1 232 ? 0.475 -0.590 -12.873 1.00 89.56 232 GLY A C 1
ATOM 1809 O O . GLY A 1 232 ? -0.479 -0.323 -13.588 1.00 89.56 232 GLY A O 1
ATOM 1810 N N . ARG A 1 233 ? 0.310 -1.127 -11.672 1.00 90.81 233 ARG A N 1
ATOM 1811 C CA . ARG A 1 233 ? -0.997 -1.543 -11.158 1.00 90.81 233 ARG A CA 1
ATOM 1812 C C . ARG A 1 233 ? -1.053 -1.469 -9.643 1.00 90.81 233 ARG A C 1
ATOM 1814 O O . ARG A 1 233 ? -0.034 -1.584 -8.964 1.00 90.81 233 ARG A O 1
ATOM 1821 N N . ALA A 1 234 ? -2.266 -1.356 -9.107 1.00 93.44 234 ALA A N 1
ATOM 1822 C CA . ALA A 1 234 ? -2.491 -1.626 -7.693 1.00 93.44 234 ALA A CA 1
ATOM 1823 C C . ALA A 1 234 ? -2.214 -3.109 -7.415 1.00 93.44 234 ALA A C 1
ATOM 1825 O O . ALA A 1 234 ? -2.739 -3.994 -8.097 1.00 93.44 234 ALA A O 1
ATOM 1826 N N . LEU A 1 235 ? -1.380 -3.387 -6.418 1.00 92.69 235 LEU A N 1
ATOM 1827 C CA . LEU A 1 235 ? -0.990 -4.748 -6.098 1.00 92.69 235 LEU A CA 1
ATOM 1828 C C . LEU A 1 235 ? -2.123 -5.502 -5.402 1.00 92.69 235 LEU A C 1
ATOM 1830 O O . LEU A 1 235 ? -2.773 -5.003 -4.481 1.00 92.69 235 LEU A O 1
ATOM 1834 N N . GLY A 1 236 ? -2.327 -6.746 -5.836 1.00 94.12 236 GLY A N 1
ATOM 1835 C CA . GLY A 1 236 ? -3.121 -7.721 -5.099 1.00 94.12 236 GLY A CA 1
ATOM 1836 C C . GLY A 1 236 ? -2.289 -8.375 -3.999 1.00 94.12 236 GLY A C 1
ATOM 1837 O O . GLY A 1 236 ? -1.071 -8.506 -4.126 1.00 94.12 236 GLY A O 1
ATOM 1838 N N . GLY A 1 237 ? -2.930 -8.800 -2.918 1.00 95.81 237 GLY A N 1
ATOM 1839 C CA . GLY A 1 237 ? -2.227 -9.369 -1.776 1.00 95.81 237 GLY A CA 1
ATOM 1840 C C . GLY A 1 237 ? -3.136 -9.664 -0.600 1.00 95.81 237 GLY A C 1
ATOM 1841 O O . GLY A 1 237 ? -4.358 -9.609 -0.715 1.00 95.81 237 GLY A O 1
ATOM 1842 N N . TYR A 1 238 ? -2.529 -9.978 0.534 1.00 97.00 238 TYR A N 1
ATOM 1843 C CA . TYR A 1 238 ? -3.240 -10.239 1.777 1.00 97.00 238 TYR A CA 1
ATOM 1844 C C . TYR A 1 238 ? -2.434 -9.764 2.982 1.00 97.00 238 TYR A C 1
ATOM 1846 O O . TYR A 1 238 ? -1.211 -9.604 2.915 1.00 97.00 238 TYR A O 1
ATOM 1854 N N . GLU A 1 239 ? -3.128 -9.586 4.097 1.00 96.44 239 GLU A N 1
ATOM 1855 C CA . GLU A 1 239 ? -2.529 -9.405 5.409 1.00 96.44 239 GLU A CA 1
ATOM 1856 C C . GLU A 1 239 ? -3.249 -10.238 6.465 1.00 96.44 239 GLU A C 1
ATOM 1858 O O . GLU A 1 239 ? -4.434 -10.554 6.336 1.00 96.44 239 GLU A O 1
ATOM 1863 N N . LEU A 1 240 ? -2.519 -10.532 7.532 1.00 97.62 240 LEU A N 1
ATOM 1864 C CA . LEU A 1 240 ? -3.028 -11.122 8.757 1.00 97.62 240 LEU A CA 1
ATOM 1865 C C . LEU A 1 240 ? -2.444 -10.337 9.926 1.00 97.62 240 LEU A C 1
ATOM 1867 O O . LEU A 1 240 ? -1.237 -10.085 9.958 1.00 97.62 240 LEU A O 1
ATOM 1871 N N . GLY A 1 241 ? -3.285 -9.964 10.882 1.00 97.50 241 GLY A N 1
ATOM 1872 C CA . GLY A 1 241 ? -2.861 -9.192 12.036 1.00 97.50 241 GLY A CA 1
ATOM 1873 C C . GLY A 1 241 ? -3.486 -9.653 13.338 1.00 97.50 241 GLY A C 1
ATOM 1874 O O . GLY A 1 241 ? -4.602 -10.169 13.381 1.00 97.50 241 GLY A O 1
ATOM 1875 N N . PHE A 1 242 ? -2.736 -9.418 14.407 1.00 97.50 242 PHE A N 1
ATOM 1876 C CA . PHE A 1 242 ? -3.161 -9.573 15.784 1.00 97.50 242 PHE A CA 1
ATOM 1877 C C . PHE A 1 242 ? -2.934 -8.259 16.525 1.00 97.50 242 PHE A C 1
ATOM 1879 O O . PHE A 1 242 ? -1.899 -7.609 16.358 1.00 97.50 242 PHE A O 1
ATOM 1886 N N . ALA A 1 243 ? -3.884 -7.872 17.364 1.00 96.50 243 ALA A N 1
ATOM 1887 C CA . ALA A 1 243 ? -3.730 -6.745 18.260 1.00 96.50 243 ALA A CA 1
ATOM 1888 C C . ALA A 1 243 ? -4.298 -7.038 19.643 1.00 96.50 243 ALA A C 1
ATOM 1890 O O . ALA A 1 243 ? -5.219 -7.839 19.812 1.00 96.50 243 ALA A O 1
ATOM 1891 N N . ARG A 1 244 ? -3.741 -6.356 20.641 1.00 93.88 244 ARG A N 1
ATOM 1892 C CA . ARG A 1 244 ? -4.109 -6.532 22.038 1.00 93.88 244 ARG A CA 1
ATOM 1893 C C . ARG A 1 244 ? -4.133 -5.206 22.778 1.00 93.88 244 ARG A C 1
ATO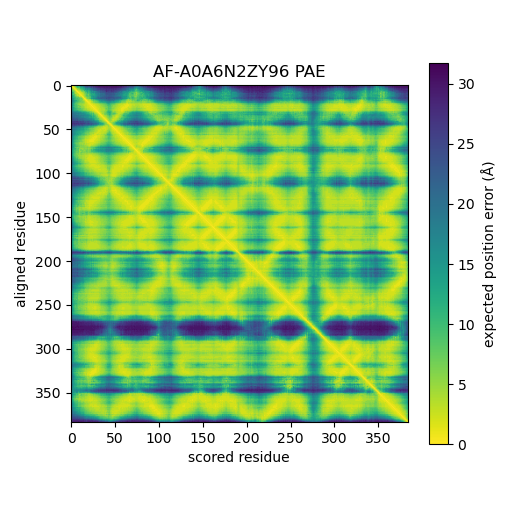M 1895 O O . ARG A 1 244 ? -3.195 -4.417 22.698 1.00 93.88 244 ARG A O 1
ATOM 1902 N N . SER A 1 245 ? -5.201 -5.004 23.539 1.00 91.06 245 SER A N 1
ATOM 1903 C CA . SER A 1 245 ? -5.303 -3.956 24.559 1.00 91.06 245 SER A CA 1
ATOM 1904 C C . SER A 1 245 ? -5.009 -4.536 25.946 1.00 91.06 245 SER A C 1
ATOM 1906 O O . SER A 1 245 ? -5.139 -5.743 26.163 1.00 91.06 245 SER A O 1
ATOM 1908 N N . PHE A 1 246 ? -4.674 -3.688 26.916 1.00 88.50 246 PHE A N 1
ATOM 1909 C CA . PHE A 1 246 ? -4.311 -4.129 28.266 1.00 88.50 246 PHE A CA 1
ATOM 1910 C C . PHE A 1 246 ? -5.294 -3.585 29.301 1.00 88.50 246 PHE A C 1
ATOM 1912 O O . PHE A 1 246 ? -5.620 -2.404 29.281 1.00 88.50 246 PHE A O 1
ATOM 1919 N N . LYS A 1 247 ? -5.772 -4.436 30.220 1.00 84.06 247 LYS A N 1
ATOM 1920 C CA . LYS A 1 247 ? -6.762 -4.040 31.241 1.00 84.06 247 LYS A CA 1
ATOM 1921 C C . LYS A 1 247 ? -6.268 -2.875 32.114 1.00 84.06 247 LYS A C 1
ATOM 1923 O O . LYS A 1 247 ? -7.016 -1.938 32.368 1.00 84.06 247 LYS A O 1
ATOM 1928 N N . ASN A 1 248 ? -4.993 -2.918 32.499 1.00 84.69 248 ASN A N 1
ATOM 1929 C CA . ASN A 1 248 ? -4.372 -1.937 33.397 1.00 84.69 248 ASN A CA 1
ATOM 1930 C C . ASN A 1 248 ? -3.736 -0.750 32.647 1.00 84.69 248 ASN A C 1
ATOM 1932 O O . ASN A 1 248 ? -3.228 0.169 33.275 1.00 84.69 248 ASN A O 1
ATOM 1936 N N . ALA A 1 249 ? -3.740 -0.783 31.312 1.00 85.81 249 ALA A N 1
ATOM 1937 C CA . ALA A 1 249 ? -3.196 0.263 30.453 1.00 85.81 249 ALA A CA 1
ATOM 1938 C C . ALA A 1 249 ? -4.066 0.367 29.194 1.00 85.81 249 ALA A C 1
ATOM 1940 O O . ALA A 1 249 ? -3.665 -0.010 28.093 1.00 85.81 249 ALA A O 1
ATOM 1941 N N . ARG A 1 250 ? -5.309 0.829 29.375 1.00 85.56 250 ARG A N 1
ATOM 1942 C CA . ARG A 1 250 ? -6.321 0.904 28.304 1.00 85.56 250 ARG A CA 1
ATOM 1943 C C . ARG A 1 250 ? -5.988 1.935 27.234 1.00 85.56 250 ARG A C 1
ATOM 1945 O O . ARG A 1 250 ? -6.493 1.838 26.122 1.00 85.56 250 ARG A O 1
ATOM 1952 N N . TRP A 1 251 ? -5.107 2.870 27.571 1.00 85.75 251 TRP A N 1
ATOM 1953 C CA . TRP A 1 251 ? -4.504 3.828 26.655 1.00 85.75 251 TRP A CA 1
ATOM 1954 C C . TRP A 1 251 ? -3.456 3.191 25.722 1.00 85.75 251 TRP A C 1
ATOM 1956 O O . TRP A 1 251 ? -2.991 3.870 24.817 1.00 85.75 251 TRP A O 1
ATOM 1966 N N . VAL A 1 252 ? -3.101 1.907 25.896 1.00 92.81 252 VAL A N 1
ATOM 1967 C CA . VAL A 1 252 ? -2.153 1.178 25.034 1.00 92.81 252 VAL A CA 1
ATOM 1968 C C . VAL A 1 252 ? -2.850 0.071 24.248 1.00 92.81 252 VAL A C 1
ATOM 1970 O O . VAL A 1 252 ? -3.546 -0.789 24.803 1.00 92.81 252 VAL A O 1
ATOM 1973 N N . ARG A 1 253 ? -2.564 0.018 22.946 1.00 94.19 253 ARG A N 1
ATOM 1974 C CA . ARG A 1 253 ? -2.911 -1.100 22.066 1.00 94.19 253 ARG A CA 1
ATOM 1975 C C . ARG A 1 253 ? -1.700 -1.520 21.238 1.00 94.19 253 ARG A C 1
ATOM 1977 O O . ARG A 1 253 ? -1.294 -0.805 20.330 1.00 94.19 253 ARG A O 1
ATOM 1984 N N . ALA A 1 254 ? -1.160 -2.704 21.505 1.00 97.06 254 ALA A N 1
ATOM 1985 C CA . ALA A 1 254 ? -0.055 -3.273 20.734 1.00 97.06 254 ALA A CA 1
ATOM 1986 C C . ALA A 1 254 ? -0.578 -4.109 19.561 1.00 97.06 254 ALA A C 1
ATOM 1988 O O . ALA A 1 254 ? -1.644 -4.723 19.664 1.00 97.06 254 ALA A O 1
ATOM 1989 N N . TYR A 1 255 ? 0.160 -4.160 18.454 1.00 97.38 255 TYR A N 1
ATOM 1990 C CA . TYR A 1 255 ? -0.198 -4.981 17.303 1.00 97.38 255 TYR A CA 1
ATOM 1991 C C . TYR A 1 255 ? 1.009 -5.505 16.530 1.00 97.38 255 TYR A C 1
ATOM 1993 O O . TYR A 1 255 ? 2.093 -4.921 16.525 1.00 97.38 255 TYR A O 1
ATOM 2001 N N . VAL A 1 256 ? 0.772 -6.610 15.832 1.00 97.94 256 VAL A N 1
ATOM 2002 C CA . VAL A 1 256 ? 1.669 -7.189 14.838 1.00 97.94 256 VAL A CA 1
ATOM 2003 C C . VAL A 1 256 ? 0.847 -7.617 13.633 1.00 97.94 256 VAL A C 1
ATOM 2005 O O . VAL A 1 256 ? -0.237 -8.181 13.785 1.00 97.94 256 VAL A O 1
ATOM 2008 N N . ASN A 1 257 ? 1.342 -7.362 12.427 1.00 96.69 257 ASN A N 1
ATOM 2009 C CA . ASN A 1 257 ? 0.723 -7.880 11.219 1.00 96.69 257 ASN A CA 1
ATOM 2010 C C . ASN A 1 257 ? 1.761 -8.250 10.160 1.00 96.69 257 ASN A C 1
ATOM 2012 O O . ASN A 1 257 ? 2.760 -7.559 9.970 1.00 96.69 257 ASN A O 1
ATOM 2016 N N . GLY A 1 258 ? 1.506 -9.357 9.472 1.00 97.44 258 GLY A N 1
ATOM 2017 C CA . GLY A 1 258 ? 2.274 -9.815 8.323 1.00 97.44 258 GLY A CA 1
ATOM 2018 C C . GLY A 1 258 ? 1.481 -9.593 7.043 1.00 97.44 258 GLY A C 1
ATOM 2019 O O . GLY A 1 258 ? 0.261 -9.762 7.030 1.00 97.44 258 GLY A O 1
ATOM 2020 N N . TYR A 1 259 ? 2.159 -9.223 5.963 1.00 97.06 259 TYR A N 1
ATOM 2021 C CA . TYR A 1 259 ? 1.521 -8.980 4.671 1.00 97.06 259 TYR A CA 1
ATOM 2022 C C . TYR A 1 259 ? 2.355 -9.511 3.510 1.00 97.06 259 TYR A C 1
ATOM 2024 O O . TYR A 1 259 ? 3.581 -9.630 3.597 1.00 97.06 259 TYR A O 1
ATOM 2032 N N . ARG A 1 260 ? 1.678 -9.806 2.397 1.00 96.19 260 ARG A N 1
ATOM 2033 C CA . ARG A 1 260 ? 2.295 -10.216 1.134 1.00 96.19 260 ARG A CA 1
ATOM 2034 C C . ARG A 1 260 ? 1.520 -9.655 -0.055 1.00 96.19 260 ARG A C 1
ATOM 2036 O O . ARG A 1 260 ? 0.310 -9.834 -0.152 1.00 96.19 260 ARG A O 1
ATOM 2043 N N . TRP A 1 261 ? 2.247 -9.072 -0.997 1.00 95.00 261 TRP A N 1
ATOM 2044 C CA . TRP A 1 261 ? 1.771 -8.500 -2.249 1.00 95.00 261 TRP A CA 1
ATOM 2045 C C . TRP A 1 261 ? 2.374 -9.241 -3.441 1.00 95.00 261 TRP A C 1
ATOM 2047 O O . TRP A 1 261 ? 3.550 -9.624 -3.456 1.00 95.00 261 TRP A O 1
ATOM 2057 N N . LYS A 1 262 ? 1.549 -9.455 -4.461 1.00 90.88 262 LYS A N 1
ATOM 2058 C CA . LYS A 1 262 ? 1.925 -10.099 -5.716 1.00 90.88 262 LYS A CA 1
ATOM 2059 C C . LYS A 1 262 ? 2.244 -9.027 -6.756 1.00 90.88 262 LYS A C 1
ATOM 2061 O O . LYS A 1 262 ? 1.318 -8.461 -7.335 1.00 90.88 262 LYS A O 1
ATOM 2066 N N . GLY A 1 263 ? 3.532 -8.786 -7.004 1.00 85.06 263 GLY A N 1
ATOM 2067 C CA . GLY A 1 263 ? 3.978 -7.966 -8.131 1.00 85.06 263 GLY A CA 1
ATOM 2068 C C . GLY A 1 263 ? 3.644 -8.596 -9.477 1.00 85.06 263 GLY A C 1
ATOM 2069 O O . GLY A 1 263 ? 3.004 -9.652 -9.564 1.00 85.06 263 GLY A O 1
ATOM 2070 N N . GLN A 1 264 ? 4.003 -7.901 -10.539 1.00 80.50 264 GLN A N 1
ATOM 2071 C CA . GLN A 1 264 ? 3.747 -8.282 -11.915 1.00 80.50 264 GLN A CA 1
ATOM 2072 C C . GLN A 1 264 ? 4.975 -8.973 -12.502 1.00 80.50 264 GLN A C 1
ATOM 2074 O O . GLN A 1 264 ? 6.099 -8.516 -12.337 1.00 80.50 264 GLN A O 1
ATOM 2079 N N . GLY A 1 265 ? 4.746 -10.099 -13.170 1.00 77.06 265 GLY A N 1
ATOM 2080 C CA . GLY A 1 265 ? 5.730 -10.739 -14.034 1.00 77.06 265 GLY A CA 1
ATOM 2081 C C . GLY A 1 265 ? 5.147 -10.852 -15.433 1.00 77.06 265 GLY A C 1
ATOM 2082 O O . GLY A 1 265 ? 3.930 -10.994 -15.584 1.00 77.06 265 GLY A O 1
ATOM 2083 N N . PHE A 1 266 ? 6.005 -10.764 -16.440 1.00 74.12 266 PHE A N 1
ATOM 2084 C CA . PHE A 1 266 ? 5.639 -10.938 -17.840 1.00 74.12 266 PHE A CA 1
ATOM 2085 C C . PHE A 1 266 ? 6.850 -11.422 -18.640 1.00 74.12 266 PHE A C 1
ATOM 2087 O O . PHE A 1 266 ? 7.998 -11.190 -18.259 1.00 74.12 266 PHE A O 1
ATOM 2094 N N . GLY A 1 267 ? 6.581 -12.120 -19.741 1.00 69.88 267 GLY A N 1
ATOM 2095 C CA . GLY A 1 267 ? 7.604 -12.453 -20.727 1.00 69.88 267 GLY A CA 1
ATOM 2096 C C . GLY A 1 267 ? 7.960 -11.227 -21.558 1.00 69.88 267 GLY A C 1
ATOM 2097 O O . GLY A 1 267 ? 7.078 -10.422 -21.880 1.00 69.88 267 GLY A O 1
ATOM 2098 N N . HIS A 1 268 ? 9.239 -11.099 -21.887 1.00 69.38 268 HIS A N 1
ATOM 2099 C CA . HIS A 1 268 ? 9.681 -10.144 -22.893 1.00 69.38 268 HIS A CA 1
ATOM 2100 C C . HIS A 1 268 ? 9.331 -10.707 -24.277 1.00 69.38 268 HIS A C 1
ATOM 2102 O O . HIS A 1 268 ? 9.360 -11.918 -24.493 1.00 69.38 268 HIS A O 1
ATOM 2108 N N . GLU A 1 269 ? 8.911 -9.836 -25.187 1.00 58.06 269 GLU A N 1
ATOM 2109 C CA . GLU A 1 269 ? 8.686 -10.173 -26.586 1.00 58.06 269 GLU A CA 1
ATOM 2110 C C . GLU A 1 269 ? 10.053 -10.332 -27.251 1.00 58.06 269 GLU A C 1
ATOM 2112 O O . GLU A 1 269 ? 10.822 -9.381 -27.362 1.00 58.06 269 GLU A O 1
ATOM 2117 N N . GLN A 1 270 ? 10.392 -11.574 -27.584 1.00 58.62 270 GLN A N 1
ATOM 2118 C CA . GLN A 1 270 ? 11.676 -11.926 -28.176 1.00 58.62 270 GLN A CA 1
ATOM 2119 C C . GLN A 1 270 ? 11.574 -11.826 -29.694 1.00 58.62 270 GLN A C 1
ATOM 2121 O O . GLN A 1 270 ? 10.665 -12.409 -30.286 1.00 58.62 270 GLN A O 1
ATOM 2126 N N . TYR A 1 271 ? 12.538 -11.166 -30.332 1.00 43.34 271 TYR A N 1
ATOM 2127 C CA . TYR A 1 271 ? 12.763 -11.358 -31.759 1.00 43.34 271 TYR A CA 1
ATOM 2128 C C . TYR A 1 271 ? 13.828 -12.438 -31.933 1.00 43.34 271 TYR A C 1
ATOM 2130 O O . TYR A 1 271 ? 14.962 -12.291 -31.484 1.00 43.34 271 TYR A O 1
ATOM 2138 N N . TYR A 1 272 ? 13.452 -13.553 -32.553 1.00 39.88 272 TYR A N 1
ATOM 2139 C CA . TYR A 1 272 ? 14.408 -14.558 -33.003 1.00 39.88 272 TYR A CA 1
ATOM 2140 C C . TYR A 1 272 ? 15.201 -13.947 -34.159 1.00 39.88 272 TYR A C 1
ATOM 2142 O O . TYR A 1 272 ? 14.606 -13.600 -35.178 1.00 39.88 272 TYR A O 1
ATOM 2150 N N . ASN A 1 273 ? 16.516 -13.789 -34.014 1.00 39.62 273 ASN A N 1
ATOM 2151 C CA . ASN A 1 273 ? 17.365 -13.347 -35.114 1.00 39.62 273 ASN A CA 1
ATOM 2152 C C . ASN A 1 273 ? 17.998 -14.571 -35.816 1.00 39.62 273 ASN A C 1
ATOM 2154 O O . ASN A 1 273 ? 18.909 -15.181 -35.255 1.00 39.62 273 ASN A O 1
ATOM 2158 N N . PRO A 1 274 ? 17.554 -14.961 -37.027 1.00 36.06 274 PRO A N 1
ATOM 2159 C CA . PRO A 1 274 ? 18.054 -16.132 -37.757 1.00 36.06 274 PRO A CA 1
ATOM 2160 C C . PRO A 1 274 ? 19.369 -15.860 -38.523 1.00 36.06 274 PRO A C 1
ATOM 2162 O O . PRO A 1 274 ? 19.563 -16.347 -39.636 1.00 36.06 274 PRO A O 1
ATOM 2165 N N . GLY A 1 275 ? 20.280 -15.058 -37.966 1.00 38.81 275 GLY A N 1
ATOM 2166 C CA . GLY A 1 275 ? 21.468 -14.560 -38.667 1.00 38.81 275 GLY A CA 1
ATOM 2167 C C . GLY A 1 275 ? 22.796 -15.084 -38.114 1.00 38.81 275 GLY A C 1
ATOM 2168 O O . GLY A 1 275 ? 23.390 -14.425 -37.273 1.00 38.81 275 GLY A O 1
ATOM 2169 N N . ARG A 1 276 ? 23.275 -16.197 -38.693 1.00 37.00 276 ARG A N 1
ATOM 2170 C CA . ARG A 1 276 ? 24.594 -16.870 -38.558 1.00 37.00 276 ARG A CA 1
ATOM 2171 C C . ARG A 1 276 ? 24.855 -17.754 -37.311 1.00 37.00 276 ARG A C 1
ATOM 2173 O O . ARG A 1 276 ? 24.680 -17.311 -36.180 1.00 37.00 276 ARG A O 1
ATOM 2180 N N . PRO A 1 277 ? 25.352 -18.999 -37.507 1.00 34.59 277 PRO A N 1
ATOM 2181 C CA . PRO A 1 277 ? 25.914 -19.815 -36.437 1.00 34.59 277 PRO A CA 1
ATOM 2182 C C . PRO A 1 277 ? 27.287 -19.267 -36.036 1.00 34.59 277 PRO A C 1
ATOM 2184 O O . PRO A 1 277 ? 28.202 -19.235 -36.854 1.00 34.59 277 PRO A O 1
ATOM 2187 N N . GLY A 1 278 ? 27.424 -18.884 -34.769 1.00 41.91 278 GLY A N 1
ATOM 2188 C CA . GLY A 1 278 ? 28.705 -18.526 -34.168 1.00 41.91 278 GLY A CA 1
ATOM 2189 C C . GLY A 1 278 ? 28.795 -17.062 -33.745 1.00 41.91 278 GLY A C 1
ATOM 2190 O O . GLY A 1 278 ? 28.946 -16.168 -34.565 1.00 41.91 278 GLY A O 1
ATOM 2191 N N . HIS A 1 279 ? 28.818 -16.874 -32.426 1.00 43.38 279 HIS A N 1
ATOM 2192 C CA . HIS A 1 279 ? 29.681 -15.893 -31.767 1.00 43.38 279 HIS A CA 1
ATOM 2193 C C . HIS A 1 279 ? 29.270 -14.413 -31.668 1.00 43.38 279 HIS A C 1
ATOM 2195 O O . HIS A 1 279 ? 30.140 -13.565 -31.724 1.00 43.38 279 HIS A O 1
ATOM 2201 N N . TRP A 1 280 ? 28.003 -14.085 -31.376 1.00 41.91 280 TRP A N 1
ATOM 2202 C CA . TRP A 1 280 ? 27.659 -12.831 -30.663 1.00 41.91 280 TRP A CA 1
ATOM 2203 C C . TRP A 1 280 ? 26.428 -13.048 -29.774 1.00 41.91 280 TRP A C 1
ATOM 2205 O O . TRP A 1 280 ? 25.318 -12.616 -30.073 1.00 41.91 280 TRP A O 1
ATOM 2215 N N . SER A 1 281 ? 26.608 -13.792 -28.682 1.00 40.16 281 SER A N 1
ATOM 2216 C CA . SER A 1 281 ? 25.527 -14.067 -27.729 1.00 40.16 281 SER A CA 1
ATOM 2217 C C . SER A 1 281 ? 25.306 -12.849 -26.831 1.00 40.16 281 SER A C 1
ATOM 2219 O O . SER A 1 281 ? 25.905 -12.752 -25.762 1.00 40.16 281 SER A O 1
ATOM 2221 N N . VAL A 1 282 ? 24.443 -11.911 -27.231 1.00 45.78 282 VAL A N 1
ATOM 2222 C CA . VAL A 1 282 ? 23.918 -10.913 -26.286 1.00 45.78 282 VAL A CA 1
ATOM 2223 C C . VAL A 1 282 ? 23.210 -11.650 -25.133 1.00 45.78 282 VAL A C 1
ATOM 2225 O O . VAL A 1 282 ? 22.380 -12.520 -25.388 1.00 45.78 282 VAL A O 1
ATOM 2228 N N . PRO A 1 283 ? 23.541 -11.365 -23.854 1.00 44.12 283 PRO A N 1
ATOM 2229 C CA . PRO A 1 283 ? 22.928 -12.044 -22.714 1.00 44.12 283 PRO A CA 1
ATOM 2230 C C . PRO A 1 283 ? 21.395 -11.972 -22.727 1.00 44.12 283 PRO A C 1
ATOM 2232 O O . PRO A 1 283 ? 20.819 -10.904 -22.531 1.00 44.12 283 PRO A O 1
ATOM 2235 N N . TRP A 1 284 ? 20.804 -13.144 -22.942 1.00 47.25 284 TRP A N 1
ATOM 2236 C CA . TRP A 1 284 ? 19.397 -13.505 -23.058 1.00 47.25 284 TRP A CA 1
ATOM 2237 C C . TRP A 1 284 ? 18.532 -13.007 -21.882 1.00 47.25 284 TRP A C 1
ATOM 2239 O O . TRP A 1 284 ? 18.771 -13.413 -20.742 1.00 47.25 284 TRP A O 1
ATOM 2249 N N . PHE A 1 285 ? 17.461 -12.239 -22.134 1.00 51.72 285 PHE A N 1
ATOM 2250 C CA . PHE A 1 285 ? 16.306 -12.195 -21.225 1.00 51.72 285 PHE A CA 1
ATOM 2251 C C . PHE A 1 285 ? 15.181 -13.076 -21.759 1.00 51.72 285 PHE A C 1
ATOM 2253 O O . PHE A 1 285 ? 14.712 -12.945 -22.886 1.00 51.72 285 PHE A O 1
ATOM 2260 N N . SER A 1 286 ? 14.723 -14.006 -20.922 1.00 50.81 286 SER A N 1
ATOM 2261 C CA . SER A 1 286 ? 13.489 -14.752 -21.192 1.00 50.81 286 SER A CA 1
ATOM 2262 C C . SER A 1 286 ? 12.272 -14.119 -20.518 1.00 50.81 286 SER A C 1
ATOM 2264 O O . SER A 1 286 ? 11.174 -14.165 -21.065 1.00 50.81 286 SER A O 1
ATOM 2266 N N . VAL A 1 287 ? 12.429 -13.516 -19.333 1.00 56.69 287 VAL A N 1
ATOM 2267 C CA . VAL A 1 287 ? 11.294 -13.078 -18.509 1.00 56.69 287 VAL A CA 1
ATOM 2268 C C . VAL A 1 287 ? 11.673 -11.973 -17.531 1.00 56.69 287 VAL A C 1
ATOM 2270 O O . VAL A 1 287 ? 12.760 -11.990 -16.949 1.00 56.69 287 VAL A O 1
ATOM 2273 N N . ARG A 1 288 ? 10.713 -11.094 -17.237 1.00 68.56 288 ARG A N 1
ATOM 2274 C CA . ARG A 1 288 ? 10.723 -10.338 -15.992 1.00 68.56 288 ARG A CA 1
ATOM 2275 C C . ARG A 1 288 ? 10.090 -11.159 -14.880 1.00 68.56 288 ARG A C 1
ATOM 2277 O O . ARG A 1 288 ? 8.897 -11.483 -14.909 1.00 68.56 288 ARG A O 1
ATOM 2284 N N . ASN A 1 289 ? 10.894 -11.477 -13.870 1.00 65.75 289 ASN A N 1
ATOM 2285 C CA . ASN A 1 289 ? 10.435 -12.251 -12.725 1.00 65.75 289 ASN A CA 1
ATOM 2286 C C . ASN A 1 289 ? 9.445 -11.464 -11.863 1.00 65.75 289 ASN A C 1
ATOM 2288 O O . ASN A 1 289 ? 9.604 -10.273 -11.605 1.00 65.75 289 ASN A O 1
ATOM 2292 N N . THR A 1 290 ? 8.436 -12.176 -11.358 1.00 70.38 290 THR A N 1
ATOM 2293 C CA . THR A 1 290 ? 7.440 -11.591 -10.457 1.00 70.38 290 THR A CA 1
ATOM 2294 C C . THR A 1 290 ? 8.108 -11.143 -9.156 1.00 70.38 290 THR A C 1
ATOM 2296 O O . THR A 1 290 ? 8.537 -11.972 -8.350 1.00 70.38 290 THR A O 1
ATOM 2299 N N . ASN A 1 291 ? 8.149 -9.833 -8.903 1.00 76.94 291 ASN A N 1
ATOM 2300 C CA . ASN A 1 291 ? 8.624 -9.305 -7.628 1.00 76.94 291 ASN A CA 1
ATOM 2301 C C . ASN A 1 291 ? 7.544 -9.490 -6.552 1.00 76.94 291 ASN A C 1
ATOM 2303 O O . ASN A 1 291 ? 6.488 -8.865 -6.574 1.00 76.94 291 ASN A O 1
ATOM 2307 N N . HIS A 1 292 ? 7.788 -10.366 -5.579 1.00 86.12 292 HIS A N 1
ATOM 2308 C CA . HIS A 1 292 ? 6.916 -10.479 -4.412 1.00 86.12 292 HIS A CA 1
ATOM 2309 C C . HIS A 1 292 ? 7.385 -9.552 -3.299 1.00 86.12 292 HIS A C 1
ATOM 2311 O O . HIS A 1 292 ? 8.537 -9.621 -2.857 1.00 86.12 292 HIS A O 1
ATOM 2317 N N . TYR A 1 293 ? 6.453 -8.751 -2.797 1.00 89.25 293 TYR A N 1
ATOM 2318 C CA . TYR A 1 293 ? 6.693 -7.863 -1.674 1.00 89.25 293 TYR A CA 1
ATOM 2319 C C . TYR A 1 293 ? 6.034 -8.435 -0.431 1.00 89.25 293 TYR A C 1
ATOM 2321 O O . TYR A 1 293 ? 4.907 -8.913 -0.477 1.00 89.25 293 TYR A O 1
ATOM 2329 N N . LYS A 1 294 ? 6.735 -8.439 0.687 1.00 93.56 294 LYS A N 1
ATOM 2330 C CA . LYS A 1 294 ? 6.275 -8.988 1.953 1.00 93.56 294 LYS A CA 1
ATOM 2331 C C . LYS A 1 294 ? 6.938 -8.247 3.094 1.00 93.56 294 LYS A C 1
ATOM 2333 O O . LYS A 1 294 ? 8.049 -7.731 2.968 1.00 93.56 294 LYS A O 1
ATOM 2338 N N . GLY A 1 295 ? 6.265 -8.244 4.227 1.00 94.50 295 GLY A N 1
ATOM 2339 C CA . GLY A 1 295 ? 6.814 -7.624 5.410 1.00 94.50 295 GLY A CA 1
ATOM 2340 C C . GLY A 1 295 ? 6.027 -7.940 6.659 1.00 94.50 295 GLY A C 1
ATOM 2341 O O . GLY A 1 295 ? 4.960 -8.555 6.617 1.00 94.50 295 GLY A O 1
ATOM 2342 N N . ILE A 1 296 ? 6.605 -7.512 7.770 1.00 96.56 296 ILE A N 1
ATOM 2343 C CA . ILE A 1 296 ? 6.030 -7.595 9.102 1.00 96.56 296 ILE A CA 1
ATOM 2344 C C . ILE A 1 296 ? 6.066 -6.190 9.691 1.00 96.56 296 ILE A C 1
ATOM 2346 O O . ILE A 1 296 ? 7.100 -5.520 9.683 1.00 96.56 296 ILE A O 1
ATOM 2350 N N . LYS A 1 297 ? 4.923 -5.750 10.202 1.00 96.00 297 LYS A N 1
ATOM 2351 C CA . LYS A 1 297 ? 4.769 -4.513 10.960 1.00 96.00 297 LYS A CA 1
ATOM 2352 C C . LYS A 1 297 ? 4.504 -4.860 12.409 1.00 96.00 297 LYS A C 1
ATOM 2354 O O . LYS A 1 297 ? 3.670 -5.713 12.701 1.00 96.00 297 LYS A O 1
ATOM 2359 N N . ILE A 1 298 ? 5.212 -4.186 13.299 1.00 97.25 298 ILE A N 1
ATOM 2360 C CA . ILE A 1 298 ? 5.002 -4.251 14.744 1.00 97.25 298 ILE A CA 1
ATOM 2361 C C . ILE A 1 298 ? 4.813 -2.816 15.212 1.00 97.25 298 ILE A C 1
ATOM 2363 O O . ILE A 1 298 ? 5.522 -1.923 14.743 1.00 97.25 298 ILE A O 1
ATOM 2367 N N . GLY A 1 299 ? 3.851 -2.576 16.093 1.00 97.31 299 GLY A N 1
ATOM 2368 C CA . GLY A 1 299 ? 3.582 -1.232 16.581 1.00 97.31 299 GLY A CA 1
ATOM 2369 C C . GLY A 1 299 ? 2.730 -1.188 17.833 1.00 97.31 299 GLY A C 1
ATOM 2370 O O . GLY A 1 299 ? 2.226 -2.203 18.321 1.00 97.31 299 GLY A O 1
ATOM 2371 N N . ALA A 1 300 ? 2.576 0.026 18.339 1.00 96.94 300 ALA A N 1
ATOM 2372 C CA . ALA A 1 300 ? 1.712 0.359 19.447 1.00 96.94 300 ALA A CA 1
ATOM 2373 C C . ALA A 1 300 ? 0.979 1.667 19.151 1.00 96.94 300 ALA A C 1
ATOM 2375 O O . ALA A 1 300 ? 1.567 2.640 18.684 1.00 96.94 300 ALA A O 1
ATOM 2376 N N . GLU A 1 301 ? -0.310 1.679 19.455 1.00 95.88 301 GLU A N 1
ATOM 2377 C CA . GLU A 1 301 ? -1.133 2.876 19.480 1.00 95.88 301 GLU A CA 1
ATOM 2378 C C . GLU A 1 301 ? -1.320 3.308 20.932 1.00 95.88 301 GLU A C 1
ATOM 2380 O O . GLU A 1 301 ? -1.713 2.504 21.783 1.00 95.88 301 GLU A O 1
ATOM 2385 N N . LEU A 1 302 ? -0.992 4.567 21.201 1.00 95.00 302 LEU A N 1
ATOM 2386 C CA . LEU A 1 302 ? -1.004 5.190 22.514 1.00 95.00 302 LEU A CA 1
ATOM 2387 C C . LEU A 1 302 ? -2.024 6.327 22.500 1.00 95.00 302 LEU A C 1
ATOM 2389 O O . LEU A 1 302 ? -1.840 7.315 21.792 1.00 95.00 302 LEU A O 1
ATOM 2393 N N . GLN A 1 303 ? -3.091 6.214 23.280 1.00 92.19 303 GLN A N 1
ATOM 2394 C CA . GLN A 1 303 ? -4.034 7.307 23.491 1.00 92.19 303 GLN A CA 1
ATOM 2395 C C . GLN A 1 303 ? -3.443 8.271 24.525 1.00 92.19 303 GLN A C 1
ATOM 2397 O O . GLN A 1 303 ? -3.491 8.017 25.728 1.00 92.19 303 GLN A O 1
ATOM 2402 N N . LEU A 1 304 ? -2.834 9.360 24.058 1.00 90.06 304 LEU A N 1
ATOM 2403 C CA . LEU A 1 304 ? -2.105 10.298 24.912 1.00 90.06 304 LEU A CA 1
ATOM 2404 C C . LEU A 1 304 ? -3.062 11.201 25.691 1.00 90.06 304 LEU A C 1
ATOM 2406 O O . LEU A 1 304 ? -2.918 11.350 26.899 1.00 90.06 304 LEU A O 1
ATOM 2410 N N . THR A 1 305 ? -4.056 11.763 25.008 1.00 90.12 305 THR A N 1
ATOM 2411 C CA . THR A 1 305 ? -5.133 12.577 25.596 1.00 90.12 305 THR A CA 1
ATOM 2412 C C . THR A 1 305 ? -6.479 12.069 25.076 1.00 90.12 305 THR A C 1
ATOM 2414 O O . THR A 1 305 ? -6.486 11.278 24.132 1.00 90.12 305 THR A O 1
ATOM 2417 N N . PRO A 1 306 ? -7.635 12.507 25.605 1.00 86.00 306 PRO A N 1
ATOM 2418 C CA . PRO A 1 306 ? -8.933 12.106 25.062 1.00 86.00 306 PRO A CA 1
ATOM 2419 C C . PRO A 1 306 ? -9.086 12.342 23.552 1.00 86.00 306 PRO A C 1
ATOM 2421 O O . PRO A 1 306 ? -9.789 11.587 22.896 1.00 86.00 306 PRO A O 1
ATOM 2424 N N . HIS A 1 307 ? -8.382 13.319 22.978 1.00 89.06 307 HIS A N 1
ATOM 2425 C CA . HIS A 1 307 ? -8.496 13.663 21.557 1.00 89.06 307 HIS A CA 1
ATOM 2426 C C . HIS A 1 307 ? -7.278 13.240 20.733 1.00 89.06 307 HIS A C 1
ATOM 2428 O O . HIS A 1 307 ? -7.365 13.181 19.514 1.00 89.06 307 HIS A O 1
ATOM 2434 N N . ILE A 1 308 ? -6.128 12.970 21.359 1.00 92.31 308 ILE A N 1
ATOM 2435 C CA . ILE A 1 308 ? -4.865 12.743 20.646 1.00 92.31 308 ILE A CA 1
ATOM 2436 C C 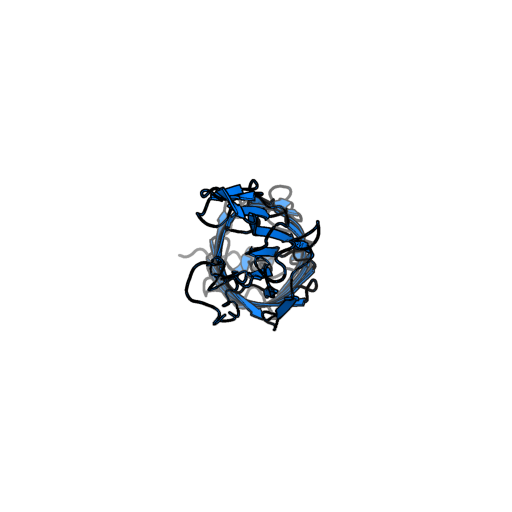. ILE A 1 308 ? -4.367 11.326 20.886 1.00 92.31 308 ILE A C 1
ATOM 2438 O O . ILE A 1 308 ? -4.149 10.917 22.030 1.00 92.31 308 ILE A O 1
ATOM 2442 N N . SER A 1 309 ? -4.094 10.616 19.796 1.00 94.44 309 SER A N 1
ATOM 2443 C CA . SER A 1 309 ? -3.426 9.322 19.812 1.00 94.44 309 SER A CA 1
ATOM 2444 C C . SER A 1 309 ? -2.179 9.310 18.936 1.00 94.44 309 SER A C 1
ATOM 2446 O O . SER A 1 309 ? -2.037 10.083 17.987 1.00 94.44 309 SER A O 1
ATOM 2448 N N . LEU A 1 310 ? -1.242 8.438 19.291 1.00 96.31 310 LEU A N 1
ATOM 2449 C CA . LEU A 1 310 ? 0.036 8.262 18.623 1.00 96.31 310 LEU A CA 1
ATOM 2450 C C . LEU A 1 310 ? 0.217 6.786 18.263 1.00 96.31 310 LEU A C 1
ATOM 2452 O O . LEU A 1 310 ? 0.279 5.932 19.139 1.00 96.31 310 LEU A O 1
ATOM 2456 N N . ASP A 1 311 ? 0.319 6.491 16.974 1.00 96.69 311 ASP A N 1
ATOM 2457 C CA . ASP A 1 311 ? 0.589 5.162 16.423 1.00 96.69 311 ASP A CA 1
ATOM 2458 C C . ASP A 1 311 ? 2.048 5.104 15.969 1.00 96.69 311 ASP A C 1
ATOM 2460 O O . ASP A 1 311 ? 2.433 5.805 15.032 1.00 96.69 311 ASP A O 1
ATOM 2464 N N . ILE A 1 312 ? 2.868 4.315 16.658 1.00 97.25 312 ILE A N 1
ATOM 2465 C CA . ILE A 1 312 ? 4.305 4.190 16.402 1.00 97.25 312 ILE A CA 1
ATOM 2466 C C . ILE A 1 312 ? 4.703 2.736 16.213 1.00 97.25 312 ILE A C 1
ATOM 2468 O O . ILE A 1 312 ? 4.152 1.830 16.837 1.00 97.25 312 ILE A O 1
ATOM 2472 N N . GLY A 1 313 ? 5.722 2.504 15.394 1.00 97.19 313 GLY A N 1
ATOM 2473 C CA . GLY A 1 313 ? 6.252 1.162 15.233 1.00 97.19 313 GLY A CA 1
ATOM 2474 C C . GLY A 1 313 ? 7.336 1.043 14.183 1.00 97.19 313 GLY A C 1
ATOM 2475 O O . GLY A 1 313 ? 7.954 2.024 13.772 1.00 97.19 313 GLY A O 1
ATOM 2476 N N . TYR A 1 314 ? 7.563 -0.192 13.752 1.00 96.50 314 TYR A N 1
ATOM 2477 C CA . TYR A 1 314 ? 8.565 -0.543 12.759 1.00 96.50 314 TYR A CA 1
ATOM 2478 C C . TYR A 1 314 ? 7.965 -1.441 11.677 1.00 96.50 314 TYR A C 1
ATOM 2480 O O . TYR A 1 314 ? 7.258 -2.408 11.967 1.00 96.50 314 TYR A O 1
ATOM 2488 N N . ASN A 1 315 ? 8.258 -1.120 10.419 1.00 95.12 315 ASN A N 1
ATOM 2489 C CA . ASN A 1 315 ? 7.918 -1.919 9.252 1.00 95.12 315 ASN A CA 1
ATOM 2490 C C . ASN A 1 315 ? 9.182 -2.572 8.689 1.00 95.12 315 ASN A C 1
ATOM 2492 O O . ASN A 1 315 ? 10.038 -1.886 8.130 1.00 95.12 315 ASN A O 1
ATOM 2496 N N . HIS A 1 316 ? 9.280 -3.894 8.787 1.00 93.94 316 HIS A N 1
ATOM 2497 C CA . HIS A 1 316 ? 10.325 -4.662 8.128 1.00 93.94 316 HIS A CA 1
ATOM 2498 C C . HIS A 1 316 ? 9.785 -5.241 6.819 1.00 93.94 316 HIS A C 1
ATOM 2500 O O . HIS A 1 316 ? 8.923 -6.117 6.845 1.00 93.94 316 HIS A O 1
ATOM 2506 N N . ALA A 1 317 ? 10.286 -4.764 5.679 1.00 89.38 317 ALA A N 1
ATOM 2507 C CA . ALA A 1 317 ? 9.797 -5.144 4.354 1.00 89.38 317 ALA A CA 1
ATOM 2508 C C . ALA A 1 317 ? 10.945 -5.453 3.385 1.00 89.38 317 ALA A C 1
ATOM 2510 O O . ALA A 1 317 ? 12.053 -4.924 3.532 1.00 89.38 317 ALA A O 1
ATOM 2511 N N . ASN A 1 318 ? 10.678 -6.275 2.366 1.00 87.81 318 ASN A N 1
ATOM 2512 C CA . ASN A 1 318 ? 11.576 -6.448 1.225 1.00 87.81 318 ASN A CA 1
ATOM 2513 C C . ASN A 1 318 ? 11.117 -5.595 0.034 1.00 87.81 318 ASN A C 1
ATOM 2515 O O . ASN A 1 318 ? 9.933 -5.512 -0.270 1.00 87.81 318 ASN A O 1
ATOM 2519 N N . ASN A 1 319 ? 12.078 -5.006 -0.676 1.00 82.88 319 ASN A N 1
ATOM 2520 C CA . ASN A 1 319 ? 11.839 -4.244 -1.904 1.00 82.88 319 ASN A CA 1
ATOM 2521 C C . ASN A 1 319 ? 10.754 -3.145 -1.800 1.00 82.88 319 ASN A C 1
ATOM 2523 O O . ASN A 1 319 ? 10.056 -2.875 -2.773 1.00 82.88 319 ASN A O 1
ATOM 2527 N N . MET A 1 320 ? 10.600 -2.556 -0.612 1.00 86.44 320 MET A N 1
ATOM 2528 C CA . MET A 1 320 ? 9.618 -1.523 -0.265 1.00 86.44 320 MET A CA 1
ATOM 2529 C C . MET A 1 320 ? 10.199 -0.602 0.810 1.00 86.44 320 MET A C 1
ATOM 2531 O O . MET A 1 320 ? 11.199 -0.949 1.453 1.00 86.44 320 MET A O 1
ATOM 2535 N N . SER A 1 321 ? 9.540 0.531 1.063 1.00 87.19 321 SER A N 1
ATOM 2536 C CA . SER A 1 321 ? 9.869 1.398 2.192 1.00 87.19 321 SER A CA 1
ATOM 2537 C C . SER A 1 321 ? 9.739 0.632 3.505 1.00 87.19 321 SER A C 1
ATOM 2539 O O . SER A 1 321 ? 8.709 0.034 3.829 1.00 87.19 321 SER A O 1
ATOM 2541 N N . LYS A 1 322 ? 10.818 0.668 4.283 1.00 90.94 322 LYS A N 1
ATOM 2542 C CA . LYS A 1 322 ? 10.991 -0.057 5.541 1.00 90.94 322 LYS A CA 1
ATOM 2543 C C . LYS A 1 322 ? 11.655 0.859 6.557 1.00 90.94 322 LYS A C 1
ATOM 2545 O O . LYS A 1 322 ? 12.511 1.658 6.189 1.00 90.94 322 LYS A O 1
ATOM 2550 N N . GLY A 1 323 ? 11.307 0.694 7.824 1.00 93.56 323 GLY A N 1
ATOM 2551 C CA . GLY A 1 323 ? 11.833 1.526 8.895 1.00 93.56 323 GLY A CA 1
ATOM 2552 C C . GLY A 1 323 ? 10.787 1.881 9.938 1.00 93.56 323 GLY A C 1
ATOM 2553 O O . GLY A 1 323 ? 9.720 1.267 10.013 1.00 93.56 323 GLY A O 1
ATOM 2554 N N . MET A 1 324 ? 11.121 2.872 10.757 1.00 95.12 324 MET A N 1
ATOM 2555 C CA . MET A 1 324 ? 10.229 3.375 11.793 1.00 95.12 324 MET A CA 1
ATOM 2556 C C . MET A 1 324 ? 9.084 4.162 11.162 1.00 95.12 324 MET A C 1
ATOM 2558 O O . MET A 1 324 ? 9.271 4.856 10.164 1.00 95.12 324 MET A O 1
ATOM 2562 N N . TYR A 1 325 ? 7.903 4.088 11.759 1.00 96.19 325 TYR A N 1
ATOM 2563 C CA . TYR A 1 325 ? 6.799 4.978 11.429 1.00 96.19 325 TYR A CA 1
ATOM 2564 C C . TYR A 1 325 ? 6.192 5.582 12.685 1.00 96.19 325 TYR A C 1
ATOM 2566 O O . TYR A 1 325 ? 6.255 5.003 13.770 1.00 96.19 325 TYR A O 1
ATOM 2574 N N . GLY A 1 326 ? 5.585 6.748 12.498 1.00 96.88 326 GLY A N 1
ATOM 2575 C CA . GLY A 1 326 ? 4.817 7.460 13.504 1.00 96.88 326 GLY A CA 1
ATOM 2576 C C . GLY A 1 326 ? 3.638 8.163 12.846 1.00 96.88 326 GLY A C 1
ATOM 2577 O O . GLY A 1 326 ? 3.789 8.769 11.787 1.00 96.88 326 GLY A O 1
ATOM 2578 N N . THR A 1 327 ? 2.454 8.057 13.437 1.00 97.19 327 THR A N 1
ATOM 2579 C CA . THR A 1 327 ? 1.243 8.761 13.005 1.00 97.19 327 THR A CA 1
ATOM 2580 C C . THR A 1 327 ? 0.555 9.354 14.221 1.00 97.19 327 THR A C 1
ATOM 2582 O O . THR A 1 327 ? 0.171 8.626 15.131 1.00 97.19 327 THR A O 1
ATOM 2585 N N . VAL A 1 328 ? 0.376 10.668 14.219 1.00 97.38 328 VAL A N 1
ATOM 2586 C CA . VAL A 1 328 ? -0.451 11.375 15.195 1.00 97.38 328 VAL A CA 1
ATOM 2587 C C . VAL A 1 328 ? -1.869 11.432 14.649 1.00 97.38 328 VAL A C 1
ATOM 2589 O O . VAL A 1 328 ? -2.062 11.754 13.475 1.00 97.38 328 VAL A O 1
ATOM 2592 N N . LYS A 1 329 ? -2.854 11.118 15.485 1.00 96.31 329 LYS A N 1
ATOM 2593 C CA . LYS A 1 329 ? -4.275 11.201 15.150 1.00 96.31 329 LYS A CA 1
ATOM 2594 C C . LYS A 1 329 ? -4.960 12.120 16.149 1.00 96.31 329 LYS A C 1
ATOM 2596 O O . LYS A 1 329 ? -4.765 11.985 17.354 1.00 96.31 329 LYS A O 1
ATOM 2601 N N . TYR A 1 330 ? -5.754 13.039 15.629 1.00 93.75 330 TYR A N 1
ATOM 2602 C CA . TYR A 1 330 ? -6.676 13.866 16.378 1.00 93.75 330 TYR A CA 1
ATOM 2603 C C . TYR A 1 330 ? -8.094 13.367 16.108 1.00 93.75 330 TYR A C 1
ATOM 2605 O O . TYR A 1 330 ? -8.587 13.477 14.985 1.00 93.75 330 TYR A O 1
ATOM 2613 N N . THR A 1 331 ? -8.730 12.786 17.114 1.00 89.38 331 THR A N 1
ATOM 2614 C CA . THR A 1 331 ? -10.134 12.385 17.073 1.00 89.38 331 THR A CA 1
ATOM 2615 C C . THR A 1 331 ? -10.987 13.582 17.468 1.00 89.38 331 THR A C 1
ATOM 2617 O O . THR A 1 331 ? -10.726 14.214 18.490 1.00 89.38 331 THR A O 1
ATOM 2620 N N . LEU A 1 332 ? -11.992 13.911 16.651 1.00 86.38 332 LEU A N 1
ATOM 2621 C CA . LEU A 1 332 ? -12.824 15.095 16.894 1.00 86.38 332 LEU A CA 1
ATOM 2622 C C . LEU A 1 332 ? -13.655 14.980 18.178 1.00 86.38 332 LEU A C 1
ATOM 2624 O O . LEU A 1 332 ? -14.039 15.998 18.745 1.00 86.38 332 LEU A O 1
ATOM 2628 N N . GLY A 1 333 ? -13.955 13.760 18.621 1.00 77.56 333 GLY A N 1
ATOM 2629 C CA . GLY A 1 333 ? -14.623 13.524 19.895 1.00 77.56 333 GLY A CA 1
ATOM 2630 C C . GLY A 1 333 ? -13.695 13.043 21.003 1.00 77.56 333 GLY A C 1
ATOM 2631 O O . GLY A 1 333 ? -12.472 13.112 20.898 1.00 77.56 333 GLY A O 1
ATOM 2632 N N . THR A 1 334 ? -14.290 12.549 22.087 1.00 72.44 334 THR A N 1
ATOM 2633 C CA . THR A 1 334 ? -13.568 12.301 23.345 1.00 72.44 334 THR A CA 1
ATOM 2634 C C . THR A 1 334 ? -13.381 10.813 23.635 1.00 72.44 334 THR A C 1
ATOM 2636 O O . THR A 1 334 ? -14.331 10.066 23.858 1.00 72.44 334 THR A O 1
ATOM 2639 N N . SER A 1 335 ? -12.128 10.360 23.696 1.00 69.56 335 SER A N 1
ATOM 2640 C CA . SER A 1 335 ? -11.782 9.038 24.222 1.00 69.56 335 SER A CA 1
ATOM 2641 C C . SER A 1 335 ? -11.843 9.024 25.750 1.00 69.56 335 SER A C 1
ATOM 2643 O O . SER A 1 335 ? -11.216 9.837 26.428 1.00 69.56 335 SER A O 1
ATOM 2645 N N . LYS A 1 336 ? -12.535 8.023 26.300 1.00 70.25 336 LYS A N 1
ATOM 2646 C CA . LYS A 1 336 ? -12.669 7.779 27.747 1.00 70.25 336 LYS A CA 1
ATOM 2647 C C . LYS A 1 336 ? -11.352 7.394 28.423 1.00 70.25 336 LYS A C 1
ATOM 2649 O O . LYS A 1 336 ? -11.107 7.762 29.575 1.00 70.25 336 LYS A O 1
ATOM 2654 N N . PHE A 1 337 ? -10.531 6.609 27.727 1.00 75.88 337 PHE A N 1
ATOM 2655 C CA . PHE A 1 337 ? -9.238 6.160 28.229 1.00 75.88 337 PHE A CA 1
ATOM 2656 C C . PHE A 1 337 ? -8.139 6.987 27.586 1.00 75.88 337 PHE A C 1
ATOM 2658 O O . PHE A 1 337 ? -8.118 7.108 26.366 1.00 75.88 337 PHE A O 1
ATOM 2665 N N . ALA A 1 338 ? -7.238 7.541 28.385 1.00 75.00 338 ALA A N 1
ATOM 2666 C CA . ALA A 1 338 ? -6.103 8.323 27.912 1.00 75.00 338 ALA A CA 1
ATOM 2667 C C . ALA A 1 338 ? -4.997 8.301 28.967 1.00 75.00 338 ALA A C 1
ATOM 2669 O O . ALA A 1 338 ? -5.282 8.086 30.141 1.00 75.00 338 ALA A O 1
ATOM 2670 N N . PHE A 1 339 ? -3.751 8.513 28.551 1.00 79.00 339 PHE A N 1
ATOM 2671 C CA . PHE A 1 339 ? -2.616 8.598 29.468 1.00 79.00 339 PHE A CA 1
ATOM 2672 C C . PHE A 1 339 ? -2.626 9.890 30.302 1.00 79.00 339 PHE A C 1
ATOM 2674 O O . PHE A 1 339 ? -2.218 9.883 31.458 1.00 79.00 339 PHE A O 1
ATOM 2681 N N . TRP A 1 340 ? -3.131 10.987 29.733 1.00 80.50 340 TRP A N 1
ATOM 2682 C CA . TRP A 1 340 ? -3.352 12.258 30.418 1.00 80.50 340 TRP A CA 1
ATOM 2683 C C . TRP A 1 340 ? -4.819 12.672 30.307 1.00 80.50 340 TRP A C 1
ATOM 2685 O O . TRP A 1 340 ? -5.387 12.658 29.216 1.00 80.50 340 TRP A O 1
ATOM 2695 N N . GLY A 1 341 ? -5.431 13.087 31.420 1.00 76.44 341 GLY A N 1
ATOM 2696 C CA . GLY A 1 341 ? -6.781 13.668 31.424 1.00 76.44 341 GLY A CA 1
ATOM 2697 C C . GLY A 1 341 ? -7.923 12.683 31.131 1.00 76.44 341 GLY A C 1
ATOM 2698 O O . GLY A 1 341 ? -9.016 13.120 30.784 1.00 76.44 341 GLY A O 1
ATOM 2699 N N . GLY A 1 342 ? -7.688 11.372 31.258 1.00 75.75 342 GLY A N 1
ATOM 2700 C CA . GLY A 1 342 ? -8.696 10.321 31.086 1.00 75.75 342 GLY A CA 1
ATOM 2701 C C . GLY A 1 342 ? -8.479 9.148 32.044 1.00 75.75 342 GLY A C 1
ATOM 2702 O O . GLY A 1 342 ? -7.573 9.168 32.874 1.00 75.75 342 GLY A O 1
ATOM 2703 N N . LYS A 1 343 ? -9.310 8.102 31.952 1.00 78.38 343 LYS A N 1
ATOM 2704 C CA . LYS A 1 343 ? -9.127 6.889 32.771 1.00 78.38 343 LYS A CA 1
ATOM 2705 C C . LYS A 1 343 ? -7.954 6.051 32.252 1.00 78.38 343 LYS A C 1
ATOM 2707 O O . LYS A 1 343 ? -7.792 5.882 31.046 1.00 78.38 343 LYS A O 1
ATOM 2712 N N . HIS A 1 344 ? -7.160 5.473 33.152 1.00 77.12 344 HIS A N 1
ATOM 2713 C CA . HIS A 1 344 ? -5.985 4.671 32.768 1.00 77.12 344 HIS A CA 1
ATOM 2714 C C . HIS A 1 344 ? -6.301 3.169 32.655 1.00 77.12 344 HIS A C 1
ATOM 2716 O O . HIS A 1 344 ? -5.747 2.470 31.799 1.00 77.12 344 HIS A O 1
ATOM 2722 N N . SER A 1 345 ? -7.215 2.686 33.498 1.00 69.94 345 SER A N 1
ATOM 2723 C CA . SER A 1 345 ? -7.636 1.290 33.620 1.00 69.94 345 SER A CA 1
ATOM 2724 C C . SER A 1 345 ? -9.146 1.145 33.455 1.00 69.94 345 SER A C 1
ATOM 2726 O O . SER A 1 345 ? -9.899 2.115 33.558 1.00 69.94 345 SER A O 1
ATOM 2728 N N . ASP A 1 346 ? -9.579 -0.084 33.182 1.00 66.25 346 ASP A N 1
ATOM 2729 C CA . ASP A 1 346 ? -10.989 -0.468 33.166 1.00 66.25 346 ASP A CA 1
ATOM 2730 C C . ASP A 1 346 ? -11.252 -1.451 34.313 1.00 66.25 346 ASP A C 1
ATOM 2732 O O . ASP A 1 346 ? -10.698 -2.557 34.338 1.00 66.25 346 ASP A O 1
ATOM 2736 N N . ASP A 1 347 ? -12.068 -1.025 35.276 1.00 52.59 347 ASP A N 1
ATOM 2737 C CA . ASP A 1 347 ? -12.456 -1.850 36.425 1.00 52.59 347 ASP A CA 1
ATOM 2738 C C . ASP A 1 347 ? -13.565 -2.844 36.040 1.00 52.59 347 ASP A C 1
ATOM 2740 O O . ASP A 1 347 ? -13.681 -3.918 36.637 1.00 52.59 347 ASP A O 1
ATOM 2744 N N . ALA A 1 348 ? -14.324 -2.533 34.981 1.00 55.56 348 ALA A N 1
ATOM 2745 C CA . ALA A 1 348 ? -15.295 -3.426 34.366 1.00 55.56 348 ALA A CA 1
ATOM 2746 C C . ALA A 1 348 ? -14.619 -4.343 33.329 1.00 55.56 348 ALA A C 1
ATOM 2748 O O . ALA A 1 348 ? -13.542 -4.063 32.798 1.00 55.56 348 ALA A O 1
ATOM 2749 N N . ILE A 1 349 ? -15.237 -5.486 33.024 1.00 53.16 349 ILE A N 1
ATOM 2750 C CA . ILE A 1 349 ? -14.764 -6.346 31.934 1.00 53.16 349 ILE A CA 1
ATOM 2751 C C . ILE A 1 349 ? -14.957 -5.586 30.624 1.00 53.16 349 ILE A C 1
ATOM 2753 O O . ILE A 1 349 ? -16.090 -5.360 30.203 1.00 53.16 349 ILE A O 1
ATOM 2757 N N . THR A 1 350 ? -13.857 -5.233 29.954 1.00 60.34 350 THR A N 1
ATOM 2758 C CA . THR A 1 350 ? -13.922 -4.706 28.591 1.00 60.34 350 THR A CA 1
ATOM 2759 C C . THR A 1 350 ? -14.589 -5.741 27.690 1.00 60.34 350 THR A C 1
ATOM 2761 O O . THR A 1 350 ? -14.011 -6.785 27.371 1.00 60.34 350 THR A O 1
ATOM 2764 N N . THR A 1 351 ? -15.798 -5.436 27.242 1.00 67.56 351 THR A N 1
ATOM 2765 C CA . THR A 1 351 ? -16.562 -6.312 26.358 1.00 67.56 351 THR A CA 1
ATOM 2766 C C . THR A 1 351 ? -16.282 -6.003 24.907 1.00 67.56 351 THR A C 1
ATOM 2768 O O . THR A 1 351 ? -15.910 -4.883 24.539 1.00 67.56 351 THR A O 1
ATOM 2771 N N . ALA A 1 352 ? -16.486 -7.002 24.051 1.00 80.19 352 ALA A N 1
ATOM 2772 C CA . ALA A 1 352 ? -16.332 -6.826 22.615 1.00 80.19 352 ALA A CA 1
ATOM 2773 C C . ALA A 1 352 ? -17.307 -5.761 22.067 1.00 80.19 352 ALA A C 1
ATOM 2775 O O . ALA A 1 352 ? -16.989 -5.108 21.074 1.00 80.19 352 ALA A O 1
ATOM 2776 N N . ARG A 1 353 ? -18.427 -5.507 22.769 1.00 84.69 353 ARG A N 1
ATOM 2777 C CA . ARG A 1 353 ? -19.378 -4.412 22.505 1.00 84.69 353 ARG A CA 1
ATOM 2778 C C . ARG A 1 353 ? -18.693 -3.051 22.374 1.00 84.69 353 ARG A C 1
ATOM 2780 O O . ARG A 1 353 ? -18.948 -2.338 21.410 1.00 84.69 353 ARG A O 1
ATOM 2787 N N . SER A 1 354 ? -17.769 -2.728 23.283 1.00 79.19 354 SER A N 1
ATOM 2788 C CA . SER A 1 354 ? -17.042 -1.445 23.277 1.00 79.19 354 SER A CA 1
ATOM 2789 C C . SER A 1 354 ? -16.206 -1.209 22.011 1.00 79.19 354 SER A C 1
ATOM 2791 O O . SER A 1 354 ? -15.813 -0.085 21.726 1.00 79.19 354 SER A O 1
ATOM 2793 N N . LYS A 1 355 ? -15.937 -2.269 21.240 1.00 86.38 355 LYS A N 1
ATOM 2794 C CA . LYS A 1 355 ? -15.110 -2.248 20.030 1.00 86.38 355 LYS A CA 1
ATOM 2795 C C . LYS A 1 355 ? -15.919 -2.412 18.739 1.00 86.38 355 LYS A C 1
ATOM 2797 O O . LYS A 1 355 ? -15.323 -2.495 17.666 1.00 86.38 355 LYS A O 1
ATOM 2802 N N . MET A 1 356 ? -17.253 -2.480 18.810 1.00 88.50 356 MET A N 1
ATOM 2803 C CA . MET A 1 356 ? -18.111 -2.700 17.635 1.00 88.50 356 MET A CA 1
ATOM 2804 C C . MET A 1 356 ? -18.155 -1.517 16.666 1.00 88.50 356 MET A C 1
ATOM 2806 O O . MET A 1 356 ? -18.513 -1.709 15.506 1.00 88.50 356 MET A O 1
ATOM 2810 N N . LEU A 1 357 ? -17.748 -0.324 17.101 1.00 88.69 357 LEU A N 1
ATOM 2811 C CA . LEU A 1 357 ? -17.672 0.885 16.274 1.00 88.69 357 LEU A CA 1
ATOM 2812 C C . LEU A 1 357 ? -16.225 1.331 16.002 1.00 88.69 357 LEU A C 1
ATOM 2814 O O . LEU A 1 357 ? -15.997 2.413 15.465 1.00 88.69 357 LEU A O 1
ATOM 2818 N N . ASN A 1 358 ? -15.232 0.493 16.325 1.00 90.38 358 ASN A N 1
ATOM 2819 C CA . ASN A 1 358 ? -13.836 0.785 16.002 1.00 90.38 358 ASN A CA 1
ATOM 2820 C C . ASN A 1 358 ? -13.614 0.753 14.487 1.00 90.38 358 ASN A C 1
ATOM 2822 O O . ASN A 1 358 ? -14.140 -0.119 13.795 1.00 90.38 358 ASN A O 1
ATOM 2826 N N . LYS A 1 359 ? -12.779 1.655 13.969 1.00 94.06 359 LYS A N 1
ATOM 2827 C CA . LYS A 1 359 ? -12.401 1.667 12.548 1.00 94.06 359 LYS A CA 1
ATOM 2828 C C . LYS A 1 359 ? -11.766 0.332 12.142 1.00 94.06 359 LYS A C 1
ATOM 2830 O O . LYS A 1 359 ? -10.990 -0.252 12.903 1.00 94.06 359 LYS A O 1
ATOM 2835 N N . VAL A 1 360 ? -12.086 -0.152 10.944 1.00 94.88 360 VAL A N 1
ATOM 2836 C CA . VAL A 1 360 ? -11.501 -1.376 10.382 1.00 94.88 360 VAL A CA 1
ATOM 2837 C C . VAL A 1 360 ? -10.001 -1.178 10.161 1.00 94.88 360 VAL A C 1
ATOM 2839 O O . VAL A 1 360 ? -9.577 -0.207 9.534 1.00 94.88 360 VAL A O 1
ATOM 2842 N N . ARG A 1 361 ? -9.190 -2.123 10.648 1.00 93.75 361 ARG A N 1
ATOM 2843 C CA . ARG A 1 361 ? -7.740 -2.154 10.410 1.00 93.75 361 ARG A CA 1
ATOM 2844 C C . ARG A 1 361 ? -7.458 -2.733 9.028 1.00 93.75 361 ARG A C 1
ATOM 2846 O O . ARG A 1 361 ? -7.869 -3.852 8.737 1.00 93.75 361 ARG A O 1
ATOM 2853 N N . ARG A 1 362 ? -6.746 -1.970 8.196 1.00 94.00 362 ARG A N 1
ATOM 2854 C CA . ARG A 1 362 ? -6.379 -2.341 6.824 1.00 94.00 362 ARG A CA 1
ATOM 2855 C C . ARG A 1 362 ? -5.104 -1.636 6.357 1.00 94.00 362 ARG A C 1
ATOM 2857 O O . ARG A 1 362 ? -4.741 -0.595 6.904 1.00 94.00 362 ARG A O 1
ATOM 2864 N N . GLN A 1 363 ? -4.437 -2.175 5.337 1.00 93.62 363 GLN A N 1
ATOM 2865 C CA . GLN A 1 363 ? -3.276 -1.546 4.700 1.00 93.62 363 GLN A CA 1
ATOM 2866 C C . GLN A 1 363 ? -3.680 -0.475 3.690 1.00 93.62 363 GLN A C 1
ATOM 2868 O O . GLN A 1 363 ? -4.655 -0.612 2.943 1.00 93.62 363 GLN A O 1
ATOM 2873 N N . ASP A 1 364 ? -2.836 0.549 3.592 1.00 93.44 364 ASP A N 1
ATOM 2874 C CA . ASP A 1 364 ? -2.909 1.529 2.513 1.00 93.44 364 ASP A CA 1
ATOM 2875 C C . ASP A 1 364 ? -2.697 0.875 1.138 1.00 93.44 364 ASP A C 1
ATOM 2877 O O . ASP A 1 364 ? -2.241 -0.268 1.015 1.00 93.44 364 ASP A O 1
ATOM 2881 N N . MET A 1 365 ? -3.064 1.602 0.082 1.00 94.94 365 MET A N 1
ATOM 2882 C CA . MET A 1 365 ? -2.851 1.151 -1.290 1.00 94.94 365 MET A CA 1
ATOM 2883 C C . MET A 1 365 ? -1.362 1.058 -1.610 1.00 94.94 365 MET A C 1
ATOM 2885 O O . MET A 1 365 ? -0.610 1.992 -1.342 1.00 94.94 365 MET A O 1
ATOM 2889 N N . ILE A 1 366 ? -0.964 -0.061 -2.212 1.00 94.50 366 ILE A N 1
ATOM 2890 C CA . ILE A 1 366 ? 0.377 -0.253 -2.756 1.00 94.50 366 ILE A CA 1
ATOM 2891 C C . ILE A 1 366 ? 0.247 -0.438 -4.256 1.00 94.50 366 ILE A C 1
ATOM 2893 O O . ILE A 1 366 ? -0.567 -1.236 -4.729 1.00 94.50 366 ILE A O 1
ATOM 2897 N N . VAL A 1 367 ? 1.045 0.319 -4.989 1.00 94.12 367 VAL A N 1
ATOM 2898 C CA . VAL A 1 367 ? 1.107 0.315 -6.442 1.00 94.12 367 VAL A CA 1
ATOM 2899 C C . VAL A 1 367 ? 2.516 -0.059 -6.856 1.00 94.12 367 VAL A C 1
ATOM 2901 O O . VAL A 1 367 ? 3.484 0.458 -6.310 1.00 94.12 367 VAL A O 1
ATOM 2904 N N . GLU A 1 368 ? 2.623 -0.932 -7.844 1.00 92.38 368 GLU A N 1
ATOM 2905 C CA . GLU A 1 368 ? 3.869 -1.189 -8.559 1.00 92.38 368 GLU A CA 1
ATOM 2906 C C . GLU A 1 368 ? 3.826 -0.448 -9.893 1.00 92.38 368 GLU A C 1
ATOM 2908 O O . GLU A 1 368 ? 2.781 -0.386 -10.538 1.00 92.38 368 GLU A O 1
ATOM 2913 N N . SER A 1 369 ? 4.954 0.118 -10.297 1.00 91.69 369 SER A N 1
ATOM 2914 C CA . SER A 1 369 ? 5.173 0.764 -11.585 1.00 91.69 369 SER A CA 1
ATOM 2915 C C . SER A 1 369 ? 6.518 0.319 -12.126 1.00 91.69 369 SER A C 1
ATOM 2917 O O . SER A 1 369 ? 7.452 0.096 -11.358 1.00 91.69 369 SER A O 1
ATOM 2919 N N . PHE A 1 370 ? 6.632 0.219 -13.442 1.00 90.25 370 PHE A N 1
ATOM 2920 C CA . PHE A 1 370 ? 7.863 -0.233 -14.062 1.00 90.25 370 PHE A CA 1
ATOM 2921 C C . PHE A 1 370 ? 8.130 0.384 -15.428 1.00 90.25 370 PHE A C 1
ATOM 2923 O O . PHE A 1 370 ? 7.192 0.750 -16.140 1.00 90.25 370 PHE A O 1
ATOM 2930 N N . ASP A 1 371 ? 9.416 0.483 -15.753 1.00 91.75 371 ASP A N 1
ATOM 2931 C CA . ASP A 1 371 ? 9.946 0.935 -17.036 1.00 91.75 371 ASP A CA 1
ATOM 2932 C C . ASP A 1 371 ? 11.185 0.099 -17.369 1.00 91.75 371 ASP A C 1
ATOM 2934 O O . ASP A 1 371 ? 12.276 0.352 -16.853 1.00 91.75 371 ASP A O 1
ATOM 2938 N N . ASP A 1 372 ? 10.985 -0.938 -18.175 1.00 90.12 372 ASP A N 1
ATOM 2939 C CA . ASP A 1 372 ? 12.038 -1.875 -18.540 1.00 90.12 372 ASP A CA 1
ATOM 2940 C C . ASP A 1 372 ? 12.428 -1.654 -20.003 1.00 90.12 372 ASP A C 1
ATOM 2942 O O . ASP A 1 372 ? 11.565 -1.508 -20.871 1.00 90.12 372 ASP A O 1
ATOM 2946 N N . ILE A 1 373 ? 13.729 -1.616 -20.281 1.00 88.31 373 ILE A N 1
ATOM 2947 C CA . ILE A 1 373 ? 14.283 -1.406 -21.618 1.00 88.31 373 ILE A CA 1
ATOM 2948 C C . ILE A 1 373 ? 15.332 -2.474 -21.894 1.00 88.31 373 ILE A C 1
ATOM 2950 O O . ILE A 1 373 ? 16.271 -2.667 -21.117 1.00 88.31 373 ILE A O 1
ATOM 2954 N N . GLU A 1 374 ? 15.202 -3.126 -23.038 1.00 86.25 374 GLU A N 1
ATOM 2955 C CA . GLU A 1 374 ? 16.128 -4.145 -23.505 1.00 86.25 374 GLU A CA 1
ATOM 2956 C C . GLU A 1 374 ? 16.651 -3.775 -24.884 1.00 86.25 374 GLU A C 1
ATOM 2958 O O . GLU A 1 374 ? 15.863 -3.483 -25.779 1.00 86.25 374 GLU A O 1
ATOM 2963 N N . TYR A 1 375 ? 17.974 -3.775 -25.034 1.00 83.75 375 TYR A N 1
ATOM 2964 C CA . TYR A 1 375 ? 18.640 -3.556 -26.311 1.00 83.75 375 TYR A CA 1
ATOM 2965 C C . TYR A 1 375 ? 19.118 -4.874 -26.913 1.00 83.75 375 TYR A C 1
ATOM 2967 O O . TYR A 1 375 ? 19.698 -5.708 -26.215 1.00 83.75 375 TYR A O 1
ATOM 2975 N N . ASP A 1 376 ? 18.945 -4.984 -28.223 1.00 79.56 376 ASP A N 1
ATOM 2976 C CA . ASP A 1 376 ? 19.431 -6.063 -29.070 1.00 79.56 376 ASP A CA 1
ATOM 2977 C C . ASP A 1 376 ? 20.293 -5.480 -30.199 1.00 79.56 376 ASP A C 1
ATOM 2979 O O . ASP A 1 376 ? 20.000 -4.412 -30.742 1.00 79.56 376 ASP A O 1
ATOM 2983 N N . TYR A 1 377 ? 21.374 -6.172 -30.539 1.00 78.69 377 TYR A N 1
ATOM 2984 C CA . TYR A 1 377 ? 22.338 -5.728 -31.538 1.00 78.69 377 TYR A CA 1
ATOM 2985 C C . TYR A 1 377 ? 22.613 -6.859 -32.509 1.00 78.69 377 TYR A C 1
ATOM 2987 O O . TYR A 1 377 ? 22.948 -7.975 -32.111 1.00 78.69 377 TYR A O 1
ATOM 2995 N N . LEU A 1 378 ? 22.534 -6.545 -33.800 1.00 75.31 378 LEU A N 1
ATOM 2996 C CA . LEU A 1 378 ? 22.967 -7.482 -34.825 1.00 75.31 378 LEU A CA 1
ATOM 2997 C C . LEU A 1 378 ? 24.492 -7.611 -34.803 1.00 75.31 378 LEU A C 1
ATOM 2999 O O . LEU A 1 378 ? 25.210 -6.612 -34.705 1.00 75.31 378 LEU A O 1
ATOM 3003 N N . ALA A 1 379 ? 24.967 -8.848 -34.935 1.00 72.12 379 ALA A N 1
ATOM 3004 C CA . ALA A 1 379 ? 26.380 -9.152 -35.098 1.00 72.12 379 ALA A CA 1
ATOM 3005 C C . ALA A 1 379 ? 26.979 -8.355 -36.273 1.00 72.12 379 ALA A C 1
ATOM 3007 O O . ALA A 1 379 ? 26.351 -8.295 -37.340 1.00 72.12 379 ALA A O 1
ATOM 3008 N N . PRO A 1 380 ? 28.180 -7.768 -36.115 1.00 73.88 380 PRO A N 1
ATOM 3009 C CA . PRO A 1 380 ? 28.928 -7.218 -37.235 1.00 73.88 380 PRO A CA 1
ATOM 3010 C C . PRO A 1 380 ? 29.101 -8.246 -38.353 1.00 73.88 380 PRO A C 1
ATOM 3012 O O . PRO A 1 380 ? 29.281 -9.439 -38.109 1.00 73.88 380 PRO A O 1
ATOM 3015 N N . ILE A 1 381 ? 29.038 -7.778 -39.597 1.00 72.19 381 ILE A N 1
ATOM 3016 C CA . ILE A 1 381 ? 29.315 -8.623 -40.757 1.00 72.19 381 ILE A CA 1
ATOM 3017 C C . ILE A 1 381 ? 30.832 -8.677 -40.929 1.00 72.19 381 ILE A C 1
ATOM 3019 O O . ILE A 1 381 ? 31.459 -7.644 -41.176 1.00 72.19 381 ILE A O 1
ATOM 3023 N N . ASP A 1 382 ? 31.410 -9.869 -40.804 1.00 63.78 382 ASP A N 1
ATOM 3024 C CA . ASP A 1 382 ? 32.829 -10.085 -41.087 1.00 63.78 382 ASP A CA 1
ATOM 3025 C C . ASP A 1 382 ? 33.111 -9.997 -42.586 1.00 63.78 382 ASP A C 1
ATOM 3027 O O . ASP A 1 382 ? 32.315 -10.454 -43.417 1.00 63.78 382 ASP A O 1
ATOM 3031 N N . HIS A 1 383 ? 34.269 -9.429 -42.914 1.00 52.44 383 HIS A N 1
ATOM 3032 C CA . HIS A 1 383 ? 34.853 -9.548 -44.241 1.00 52.44 383 HIS A CA 1
ATOM 3033 C C . HIS A 1 383 ? 35.502 -10.936 -44.332 1.00 52.44 383 HIS A C 1
ATOM 3035 O O . HIS A 1 383 ? 36.345 -11.262 -43.496 1.00 52.44 383 HIS A O 1
ATOM 3041 N N . LEU A 1 384 ? 35.056 -11.763 -45.284 1.00 51.75 384 LEU A N 1
ATOM 3042 C CA . LEU A 1 384 ? 35.713 -13.036 -45.609 1.00 51.75 384 LEU A CA 1
ATOM 3043 C C . LEU A 1 384 ? 37.106 -12.799 -46.196 1.00 51.75 384 LEU A C 1
ATOM 3045 O O . LEU A 1 384 ? 37.261 -11.785 -46.925 1.00 51.75 384 LEU A O 1
#